Protein AF-A0A800AGQ9-F1 (afdb_monomer)

Radius of gyration: 22.32 Å; Cα contacts (8 Å, |Δi|>4): 683; chains: 1; bounding box: 55×51×61 Å

Foldseek 3Di:
DEEEEDPAQCPPQDDSVQLVVLCVVDNYFYEHCDNGQFDDDQLPDAPVSRVVSDPPPGDHQEYEYEALLFDQDGHCLLVDPHAYEYEHECCVQSVLLCVLCVLSHLAYEYAPQCQVVCVVSPDDHYDYAQSEAARLVFQAADPPQAQQFLEEEEEDPPCVQCVVVVVVVVVQVVCVVPGRYYYYYDDGTNRVNSVLLNYQAYEDEDRRLHCDHCVLSNLRHLHAYEYAPSRPCCVVQDDDLQQHHHDDPPCVVVVSVVLSVVVVSSNRNSPRNNVSSVCGRSNNRVVVVVVVCVVVPSVPRPSNVRVLVVDDQLSNLCSSLSSLCSHQDDPSSLSSNLVSLVVSCVVVVPPPSSVVSNVVSVVVVVVVVVDVVVNPPSVSD

Structure (mmCIF, N/CA/C/O backbone):
data_AF-A0A800AGQ9-F1
#
_entry.id   AF-A0A800AGQ9-F1
#
loop_
_atom_site.group_PDB
_atom_site.id
_atom_site.type_symbol
_atom_site.label_atom_id
_atom_site.label_alt_id
_atom_site.label_comp_id
_atom_site.label_asym_id
_atom_site.label_entity_id
_atom_site.label_seq_id
_atom_site.pdbx_PDB_ins_code
_atom_site.Cartn_x
_atom_site.Cartn_y
_atom_site.Cartn_z
_atom_site.occupancy
_atom_site.B_iso_or_equiv
_atom_site.auth_seq_id
_atom_site.auth_comp_id
_atom_site.auth_asym_id
_atom_site.auth_atom_id
_atom_site.pdbx_PDB_model_num
ATOM 1 N N . MET A 1 1 ? -2.873 18.853 -14.756 1.00 91.69 1 MET A N 1
ATOM 2 C CA . MET A 1 1 ? -1.812 17.836 -14.790 1.00 91.69 1 MET A CA 1
ATOM 3 C C . MET A 1 1 ? -2.448 16.556 -15.278 1.00 91.69 1 MET A C 1
ATOM 5 O O . MET A 1 1 ? -3.439 16.145 -14.679 1.00 91.69 1 MET A O 1
ATOM 9 N N . ARG A 1 2 ? -1.928 16.016 -16.375 1.00 96.56 2 ARG A N 1
ATOM 10 C CA . ARG A 1 2 ? -2.313 14.751 -16.989 1.00 96.56 2 ARG A CA 1
ATOM 11 C C . ARG A 1 2 ? -1.468 13.633 -16.400 1.00 96.56 2 ARG A C 1
ATOM 13 O O . ARG A 1 2 ? -0.243 13.712 -16.436 1.00 96.56 2 ARG A O 1
ATOM 20 N N . ILE A 1 3 ? -2.102 12.622 -15.826 1.00 97.31 3 ILE A N 1
ATOM 21 C CA . ILE A 1 3 ? -1.425 11.538 -15.112 1.00 97.31 3 ILE A CA 1
ATOM 22 C C . ILE A 1 3 ? -1.760 10.219 -15.795 1.00 97.31 3 ILE A C 1
ATOM 24 O O . ILE A 1 3 ? -2.932 9.860 -15.901 1.00 97.31 3 ILE A O 1
ATOM 28 N N . LEU A 1 4 ? -0.735 9.490 -16.234 1.00 97.69 4 LEU A N 1
ATOM 29 C CA . LEU A 1 4 ? -0.877 8.090 -16.622 1.00 97.69 4 LEU A CA 1
ATOM 30 C C . LEU A 1 4 ? -0.537 7.223 -15.409 1.00 97.69 4 LEU A C 1
ATOM 32 O O . LEU A 1 4 ? 0.543 7.377 -14.848 1.00 97.69 4 LEU A O 1
ATOM 36 N N . ILE A 1 5 ? -1.427 6.329 -14.988 1.00 96.81 5 ILE A N 1
ATOM 37 C CA . ILE A 1 5 ? -1.201 5.470 -13.818 1.00 96.81 5 ILE A CA 1
ATOM 38 C C . ILE A 1 5 ? -1.520 4.008 -14.097 1.00 96.81 5 ILE A C 1
ATOM 40 O O . ILE A 1 5 ? -2.546 3.670 -14.673 1.00 96.81 5 ILE A O 1
ATOM 44 N N . GLY A 1 6 ? -0.677 3.112 -13.617 1.00 94.06 6 GLY A N 1
ATOM 45 C CA . GLY A 1 6 ? -0.982 1.693 -13.632 1.00 94.06 6 GLY A CA 1
ATOM 46 C C . GLY A 1 6 ? 0.195 0.865 -13.145 1.00 94.06 6 GLY A C 1
ATOM 47 O O . GLY A 1 6 ? 1.233 1.428 -12.836 1.00 94.06 6 GLY A O 1
ATOM 48 N N . PRO A 1 7 ? 0.077 -0.459 -13.074 1.00 93.56 7 PRO A N 1
ATOM 49 C CA . PRO A 1 7 ? -1.131 -1.217 -13.339 1.00 93.56 7 PRO A CA 1
ATOM 50 C C . PRO A 1 7 ? -2.172 -0.980 -12.245 1.00 93.56 7 PRO A C 1
ATOM 52 O O . PRO A 1 7 ? -1.859 -1.083 -11.061 1.00 93.56 7 PRO A O 1
ATOM 55 N N . ILE A 1 8 ? -3.401 -0.622 -12.624 1.00 92.06 8 ILE A N 1
ATOM 56 C CA . ILE A 1 8 ? -4.479 -0.382 -11.656 1.00 92.06 8 ILE A CA 1
ATOM 57 C C . ILE A 1 8 ? -5.849 -0.771 -12.222 1.00 92.06 8 ILE A C 1
ATOM 59 O O . ILE A 1 8 ? -6.332 -0.192 -13.192 1.00 92.06 8 ILE A O 1
ATOM 63 N N . ASP A 1 9 ? -6.478 -1.774 -11.613 1.00 90.56 9 ASP A N 1
ATOM 64 C CA . ASP A 1 9 ? -7.867 -2.142 -11.897 1.00 90.56 9 ASP A CA 1
ATOM 65 C C . ASP A 1 9 ? -8.788 -1.180 -11.131 1.00 90.56 9 ASP A C 1
ATOM 67 O O . ASP A 1 9 ? -8.819 -1.180 -9.896 1.00 90.56 9 ASP A O 1
ATOM 71 N N . LYS A 1 10 ? -9.518 -0.331 -11.867 1.00 90.19 10 LYS A N 1
ATOM 72 C CA . LYS A 1 10 ? -10.376 0.719 -11.290 1.00 90.19 10 LYS A CA 1
ATOM 73 C C . LYS A 1 10 ? -11.541 0.167 -10.474 1.00 90.19 10 LYS A C 1
ATOM 75 O O . LYS A 1 10 ? -12.057 0.867 -9.606 1.00 90.19 10 LYS A O 1
ATOM 80 N N . GLU A 1 11 ? -11.974 -1.052 -10.779 1.00 86.69 11 GLU A N 1
ATOM 81 C CA . GLU A 1 11 ? -13.117 -1.706 -10.142 1.00 86.69 11 GLU A CA 1
ATOM 82 C C . GLU A 1 11 ? -12.676 -2.689 -9.052 1.00 86.69 11 GLU A C 1
ATOM 84 O O . GLU A 1 11 ? -13.513 -3.353 -8.436 1.00 86.69 11 GLU A O 1
ATOM 89 N N . HIS A 1 12 ? -11.370 -2.778 -8.773 1.00 84.25 12 HIS A N 1
ATOM 90 C CA . HIS A 1 12 ? -10.863 -3.680 -7.753 1.00 84.25 12 HIS A CA 1
ATOM 91 C C . HIS A 1 12 ? -11.482 -3.343 -6.382 1.00 84.25 12 HIS A C 1
ATOM 93 O O . HIS A 1 12 ? -11.355 -2.208 -5.915 1.00 84.25 12 HIS A O 1
ATOM 99 N N . PRO A 1 13 ? -12.084 -4.314 -5.667 1.00 75.81 13 PRO A N 1
ATOM 100 C CA . PRO A 1 13 ? -12.858 -4.067 -4.441 1.00 75.81 13 PRO A CA 1
ATOM 101 C C . PRO A 1 13 ? -11.990 -3.771 -3.204 1.00 75.81 13 PRO A C 1
ATOM 103 O O . PRO A 1 13 ? -12.442 -3.882 -2.065 1.00 75.81 13 PRO A O 1
ATOM 106 N N . THR A 1 14 ? -10.710 -3.473 -3.407 1.00 80.12 14 THR A N 1
ATOM 107 C CA . THR A 1 14 ? -9.736 -3.228 -2.342 1.00 80.12 14 THR A CA 1
ATOM 108 C C . THR A 1 14 ? -8.913 -1.987 -2.684 1.00 80.12 14 THR A C 1
ATOM 110 O O . THR A 1 14 ? -9.304 -1.159 -3.504 1.00 80.12 14 THR A O 1
ATOM 113 N N . TYR A 1 15 ? -7.749 -1.861 -2.056 1.00 81.00 15 TYR A N 1
ATOM 114 C CA . TYR A 1 15 ? -6.911 -0.679 -2.083 1.00 81.00 15 TYR A CA 1
ATOM 115 C C . TYR A 1 15 ? -6.528 -0.166 -3.480 1.00 81.00 15 TYR A C 1
ATOM 117 O O . TYR A 1 15 ? -6.457 1.047 -3.646 1.00 81.00 15 TYR A O 1
ATOM 125 N N . TYR A 1 16 ? -6.367 -1.025 -4.497 1.00 85.69 16 TYR A N 1
ATOM 126 C CA . TYR A 1 16 ? -6.102 -0.571 -5.872 1.00 85.69 16 TYR A CA 1
ATOM 127 C C . TYR A 1 16 ? -7.227 0.328 -6.419 1.00 85.69 16 TYR A C 1
ATOM 129 O O . TYR A 1 16 ? -6.950 1.405 -6.945 1.00 85.69 16 TYR A O 1
ATOM 137 N N . GLY A 1 17 ? -8.498 -0.033 -6.212 1.00 88.06 17 GLY A N 1
ATOM 138 C CA . GLY A 1 17 ? -9.626 0.819 -6.605 1.00 88.06 17 GLY A CA 1
ATOM 139 C C . GLY A 1 17 ? -9.651 2.133 -5.816 1.00 88.06 17 GLY A C 1
ATOM 140 O O . GLY A 1 17 ? -9.875 3.209 -6.375 1.00 88.06 17 GLY A O 1
ATOM 141 N N . TYR A 1 18 ? -9.336 2.079 -4.518 1.00 91.12 18 TYR A N 1
ATOM 142 C CA . TYR A 1 18 ? -9.292 3.262 -3.650 1.00 91.12 18 TYR A CA 1
ATOM 143 C C . TYR A 1 18 ? -8.181 4.250 -4.035 1.00 91.12 18 TYR A C 1
ATOM 145 O O . TYR A 1 18 ? -8.399 5.464 -4.022 1.00 91.12 18 TYR A O 1
ATOM 153 N N . ILE A 1 19 ? -7.007 3.749 -4.428 1.00 91.38 19 ILE A N 1
ATOM 154 C CA . ILE A 1 19 ? -5.910 4.576 -4.941 1.00 91.38 19 ILE A CA 1
ATOM 155 C C . ILE A 1 19 ? -6.357 5.302 -6.206 1.00 91.38 19 ILE A C 1
ATOM 157 O O . ILE A 1 19 ? -6.194 6.519 -6.289 1.00 91.38 19 ILE A O 1
ATOM 161 N N . PHE A 1 20 ? -6.967 4.592 -7.163 1.00 93.50 20 PHE A N 1
ATOM 162 C CA . PHE A 1 20 ? -7.436 5.204 -8.408 1.00 93.50 20 PHE A CA 1
ATOM 163 C C . PHE A 1 20 ? -8.444 6.334 -8.152 1.00 93.50 20 PHE A C 1
ATOM 165 O O . PHE A 1 20 ? -8.347 7.401 -8.769 1.00 93.50 20 PHE A O 1
ATOM 172 N N . LYS A 1 21 ? -9.363 6.152 -7.189 1.00 92.31 21 LYS A N 1
ATOM 173 C CA . LYS A 1 21 ? -10.264 7.223 -6.728 1.00 92.31 21 LYS A CA 1
ATOM 174 C C . LYS A 1 21 ? -9.495 8.450 -6.223 1.00 92.31 21 LYS A C 1
ATOM 176 O O . LYS A 1 21 ? -9.891 9.582 -6.492 1.00 92.31 21 LYS A O 1
ATOM 181 N N . GLY A 1 22 ? -8.370 8.246 -5.537 1.00 93.00 22 GLY A N 1
ATOM 182 C CA . GLY A 1 22 ? -7.500 9.323 -5.059 1.00 93.00 22 GLY A CA 1
ATOM 183 C C . GLY A 1 22 ? -6.945 10.220 -6.172 1.00 93.00 22 GLY A C 1
ATOM 184 O O . GLY A 1 22 ? -6.766 11.421 -5.962 1.00 93.00 22 GLY A O 1
ATOM 185 N N . PHE A 1 23 ? -6.744 9.674 -7.373 1.00 94.88 23 PHE A N 1
ATOM 186 C CA . PHE A 1 23 ? -6.264 10.426 -8.532 1.00 94.88 23 PHE A CA 1
ATOM 187 C C . PHE A 1 23 ? -7.365 11.216 -9.263 1.00 94.88 23 PHE A C 1
ATOM 189 O O . PHE A 1 23 ? -7.034 12.096 -10.051 1.00 94.88 23 PHE A O 1
ATOM 196 N N . GLN A 1 24 ? -8.657 11.001 -8.975 1.00 91.25 24 GLN A N 1
ATOM 197 C CA . GLN A 1 24 ? -9.780 11.605 -9.726 1.00 91.25 24 GLN A CA 1
ATOM 198 C C . GLN A 1 24 ? -9.855 13.141 -9.664 1.00 91.25 24 GLN A C 1
ATOM 200 O O . GLN A 1 24 ? -10.616 13.756 -10.404 1.00 91.25 24 GLN A O 1
ATOM 205 N N . CYS A 1 25 ? -9.067 13.791 -8.803 1.00 91.25 25 CYS A N 1
ATOM 206 C CA . CYS A 1 25 ? -8.916 15.248 -8.815 1.00 91.25 25 CYS A CA 1
ATOM 207 C C . CYS A 1 25 ? -8.039 15.772 -9.973 1.00 91.25 25 CYS A C 1
ATOM 209 O O . CYS A 1 25 ? -7.850 16.984 -10.085 1.00 91.25 25 CYS A O 1
ATOM 211 N N . TYR A 1 26 ? -7.472 14.886 -10.792 1.00 95.88 26 TYR A N 1
ATOM 212 C CA . TYR A 1 26 ? -6.597 15.195 -11.921 1.00 95.88 26 TYR A CA 1
ATOM 213 C C . TYR A 1 26 ? -7.181 14.648 -13.234 1.00 95.88 26 TYR A C 1
ATOM 215 O O . TYR A 1 26 ? -8.125 13.862 -13.228 1.00 95.88 26 TYR A O 1
ATOM 223 N N . ASP A 1 27 ? -6.605 15.054 -14.368 1.00 96.94 27 ASP A N 1
ATOM 224 C CA . ASP A 1 27 ? -6.907 14.451 -15.672 1.00 96.94 27 ASP A CA 1
ATOM 225 C C . ASP A 1 27 ? -6.115 13.139 -15.774 1.00 96.94 27 ASP A C 1
ATOM 227 O O . ASP A 1 27 ? -4.889 13.161 -15.876 1.00 96.94 27 ASP A O 1
ATOM 231 N N . VAL A 1 28 ? -6.785 11.996 -15.628 1.00 97.00 28 VAL A N 1
ATOM 232 C CA . VAL A 1 28 ? -6.126 10.699 -15.422 1.00 97.00 28 VAL A CA 1
ATOM 233 C C . VAL A 1 28 ? -6.516 9.716 -16.510 1.00 97.00 28 VAL A C 1
ATOM 235 O O . VAL A 1 28 ? -7.696 9.539 -16.816 1.00 97.00 28 VAL A O 1
ATOM 238 N N . LYS A 1 29 ? -5.514 9.004 -17.020 1.00 97.19 29 LYS A N 1
ATOM 239 C CA . LYS A 1 29 ? -5.689 7.748 -17.746 1.00 97.19 29 LYS A CA 1
ATOM 240 C C . LYS A 1 29 ? -4.987 6.639 -16.991 1.00 97.19 29 LYS A C 1
ATOM 242 O O . LYS A 1 29 ? -3.969 6.855 -16.338 1.00 97.19 29 LYS A O 1
ATOM 247 N N . SER A 1 30 ? -5.547 5.447 -17.076 1.00 96.50 30 SER A N 1
ATOM 248 C CA . SER A 1 30 ? -5.015 4.268 -16.412 1.00 96.50 30 SER A CA 1
ATOM 249 C C . SER A 1 30 ? -4.704 3.153 -17.388 1.00 96.50 30 SER A C 1
ATOM 251 O O . SER A 1 30 ? -5.357 3.035 -18.425 1.00 96.50 30 SER A O 1
ATOM 253 N N . PHE A 1 31 ? -3.750 2.309 -17.019 1.00 95.88 31 PHE A N 1
ATOM 254 C CA . PHE A 1 31 ? -3.473 1.063 -17.716 1.00 95.88 31 PHE A CA 1
ATOM 255 C C . PHE A 1 31 ? -3.524 -0.116 -16.744 1.00 95.88 31 PHE A C 1
ATOM 257 O O . PHE A 1 31 ? -3.080 0.005 -15.605 1.00 95.88 31 PHE A O 1
ATOM 264 N N . ALA A 1 32 ? -4.088 -1.243 -17.173 1.00 93.81 32 ALA A N 1
ATOM 265 C CA . ALA A 1 32 ? -4.115 -2.514 -16.439 1.00 93.81 32 ALA A CA 1
ATOM 266 C C . ALA A 1 32 ? -4.577 -3.649 -17.362 1.00 93.81 32 ALA A C 1
ATOM 268 O O . ALA A 1 32 ? -5.013 -3.401 -18.485 1.00 93.81 32 ALA A O 1
ATOM 269 N N . GLU A 1 33 ? -4.543 -4.892 -16.880 1.00 89.44 33 GLU A N 1
ATOM 270 C CA . GLU A 1 33 ? -5.091 -6.031 -17.631 1.00 89.44 33 GLU A CA 1
ATOM 271 C C . GLU A 1 33 ? -6.608 -5.903 -17.834 1.00 89.44 33 GLU A C 1
ATOM 273 O O . GLU A 1 33 ? -7.141 -6.337 -18.855 1.00 89.44 33 GLU A O 1
ATOM 278 N N . LYS A 1 34 ? -7.311 -5.319 -16.854 1.00 89.44 34 LYS A N 1
ATOM 279 C CA . LYS A 1 34 ? -8.775 -5.219 -16.812 1.00 89.44 34 LYS A CA 1
ATOM 280 C C . LYS A 1 34 ? -9.207 -3.875 -16.240 1.00 89.44 34 LYS A C 1
ATOM 282 O O . LYS A 1 34 ? -8.487 -3.281 -15.443 1.00 89.44 34 LYS A O 1
ATOM 287 N N . ASN A 1 35 ? -10.400 -3.434 -16.642 1.00 92.00 35 ASN A N 1
ATOM 288 C CA . ASN A 1 35 ? -11.093 -2.260 -16.101 1.00 92.00 35 ASN A CA 1
ATOM 289 C C . ASN A 1 35 ? -10.234 -0.980 -16.069 1.00 92.00 35 ASN A C 1
ATOM 291 O O . ASN A 1 35 ? -10.285 -0.214 -15.110 1.00 92.00 35 ASN A O 1
ATOM 295 N N . ALA A 1 36 ? -9.444 -0.744 -17.117 1.00 94.00 36 ALA A N 1
ATOM 296 C CA . ALA A 1 36 ? -8.598 0.438 -17.282 1.00 94.00 36 ALA A CA 1
ATOM 297 C C . ALA A 1 36 ? -8.908 1.167 -18.601 1.00 94.00 36 ALA A C 1
ATOM 299 O O . ALA A 1 36 ? -9.667 0.663 -19.427 1.00 94.00 36 ALA A O 1
ATOM 300 N N . ASP A 1 37 ? -8.356 2.370 -18.795 1.00 95.19 37 ASP A N 1
ATOM 301 C CA . ASP A 1 37 ? -8.512 3.108 -20.065 1.00 95.19 37 ASP A CA 1
ATOM 302 C C . ASP A 1 37 ? -7.681 2.489 -21.194 1.00 95.19 37 ASP A C 1
ATOM 304 O O . ASP A 1 37 ? -8.078 2.533 -22.354 1.00 95.19 37 ASP A O 1
ATOM 308 N N . VAL A 1 38 ? -6.526 1.928 -20.836 1.00 94.56 38 VAL A N 1
ATOM 309 C CA . VAL A 1 38 ? -5.553 1.309 -21.734 1.00 94.56 38 VAL A CA 1
ATOM 310 C C . VAL A 1 38 ? -5.315 -0.133 -21.301 1.00 94.56 38 VAL A C 1
ATOM 312 O O . VAL A 1 38 ? -5.170 -0.421 -20.110 1.00 94.56 38 VAL A O 1
ATOM 315 N N . THR A 1 39 ? -5.246 -1.053 -22.263 1.00 92.38 39 THR A N 1
ATOM 316 C CA . THR A 1 39 ? -4.997 -2.463 -21.952 1.00 92.38 39 THR A CA 1
ATOM 317 C C . THR A 1 39 ? -3.505 -2.693 -21.746 1.00 92.38 39 THR A C 1
ATOM 319 O O . THR A 1 39 ? -2.689 -2.407 -22.624 1.00 92.38 39 THR A O 1
ATOM 322 N N . TYR A 1 40 ? -3.157 -3.251 -20.589 1.00 89.56 40 TYR A N 1
ATOM 323 C CA . TYR A 1 40 ? -1.803 -3.638 -20.226 1.00 89.56 40 TYR A CA 1
ATOM 324 C C . TYR A 1 40 ? -1.726 -5.120 -19.872 1.00 89.56 40 TYR A C 1
ATOM 326 O O . TYR A 1 40 ? -2.262 -5.567 -18.861 1.00 89.56 40 TYR A O 1
ATOM 334 N N . ARG A 1 41 ? -1.003 -5.874 -20.697 1.00 86.94 41 ARG A N 1
ATOM 335 C CA . ARG A 1 41 ? -0.641 -7.266 -20.443 1.00 86.94 41 ARG A CA 1
ATOM 336 C C . ARG A 1 41 ? 0.865 -7.415 -20.525 1.00 86.94 41 ARG A C 1
ATOM 338 O O . ARG A 1 41 ? 1.429 -7.313 -21.612 1.00 86.94 41 ARG A O 1
ATOM 345 N N . TYR A 1 42 ? 1.498 -7.655 -19.383 1.00 81.94 42 TYR A N 1
ATOM 346 C CA . TYR A 1 42 ? 2.956 -7.673 -19.263 1.00 81.94 42 TYR A CA 1
ATOM 347 C C . TYR A 1 42 ? 3.657 -8.605 -20.269 1.00 81.94 42 TYR A C 1
ATOM 349 O O . TYR A 1 42 ? 4.738 -8.299 -20.766 1.00 81.94 42 TYR A O 1
ATOM 357 N N . ASP A 1 43 ? 3.024 -9.725 -20.618 1.00 83.25 43 ASP A N 1
ATOM 358 C CA . ASP A 1 43 ? 3.547 -10.705 -21.568 1.00 83.25 43 ASP A CA 1
ATOM 359 C C . ASP A 1 43 ? 3.528 -10.243 -23.034 1.00 83.25 43 ASP A C 1
ATOM 361 O O . ASP A 1 43 ? 4.285 -10.777 -23.855 1.00 83.25 43 ASP A O 1
ATOM 365 N N . GLN A 1 44 ? 2.704 -9.242 -23.356 1.00 85.38 44 GLN A N 1
ATOM 366 C CA . GLN A 1 44 ? 2.299 -8.913 -24.725 1.00 85.38 44 GLN A CA 1
ATOM 367 C C . GLN A 1 44 ? 2.588 -7.482 -25.157 1.00 85.38 44 GLN A C 1
ATOM 369 O O . GLN A 1 44 ? 2.750 -7.261 -26.353 1.00 85.38 44 GLN A O 1
ATOM 374 N N . VAL A 1 45 ? 2.624 -6.522 -24.231 1.00 87.00 45 VAL A N 1
ATOM 375 C CA . VAL A 1 45 ? 2.715 -5.102 -24.589 1.00 87.00 45 VAL A CA 1
ATOM 376 C C . VAL A 1 45 ? 3.952 -4.444 -23.989 1.00 87.00 45 VAL A C 1
ATOM 378 O O . VAL A 1 45 ? 4.314 -4.682 -22.834 1.00 87.00 45 VAL A O 1
ATOM 381 N N . THR A 1 46 ? 4.593 -3.597 -24.785 1.00 92.31 46 THR A N 1
ATOM 382 C CA . THR A 1 46 ? 5.659 -2.695 -24.339 1.00 92.31 46 THR A CA 1
ATOM 383 C C . THR A 1 46 ? 5.070 -1.420 -23.744 1.00 92.31 46 THR A C 1
ATOM 385 O O . THR A 1 46 ? 3.878 -1.134 -23.880 1.00 92.31 46 THR A O 1
ATOM 388 N N . PHE A 1 47 ? 5.906 -0.600 -23.112 1.00 94.69 47 PHE A N 1
ATOM 389 C CA . PHE A 1 47 ? 5.468 0.711 -22.646 1.00 94.69 47 PHE A CA 1
ATOM 390 C C . PHE A 1 47 ? 5.050 1.631 -23.806 1.00 94.69 47 PHE A C 1
ATOM 392 O O . PHE A 1 47 ? 4.090 2.388 -23.677 1.00 94.69 47 PHE A O 1
ATOM 399 N N . GLN A 1 48 ? 5.694 1.522 -24.973 1.00 94.44 48 GLN A N 1
ATOM 400 C CA . GLN A 1 48 ? 5.296 2.295 -26.151 1.00 94.44 48 GLN A CA 1
ATOM 401 C C . GLN A 1 48 ? 3.914 1.877 -26.671 1.00 94.44 48 GLN A C 1
ATOM 403 O O . GLN A 1 48 ? 3.133 2.732 -27.082 1.00 94.44 48 GLN A O 1
ATOM 408 N N . ASP A 1 49 ? 3.568 0.590 -26.595 1.00 95.44 49 ASP A N 1
ATOM 409 C CA . ASP A 1 49 ? 2.225 0.110 -26.948 1.00 95.44 49 ASP A CA 1
ATOM 410 C C . ASP A 1 49 ? 1.148 0.650 -25.997 1.00 95.44 49 ASP A C 1
ATOM 412 O O . ASP A 1 49 ? 0.014 0.880 -26.417 1.00 95.44 49 ASP A O 1
ATOM 416 N N . ILE A 1 50 ? 1.485 0.882 -24.722 1.00 95.88 50 ILE A N 1
ATOM 417 C CA . ILE A 1 50 ? 0.597 1.570 -23.771 1.00 95.88 50 ILE A CA 1
ATOM 418 C C . ILE A 1 50 ? 0.387 3.020 -24.222 1.00 95.88 50 ILE A C 1
ATOM 420 O O . ILE A 1 50 ? -0.751 3.482 -24.279 1.00 95.88 50 ILE A O 1
ATOM 424 N N . LEU A 1 51 ? 1.460 3.732 -24.582 1.00 96.19 51 LEU A N 1
ATOM 425 C CA . LEU A 1 51 ? 1.364 5.120 -25.046 1.00 96.19 51 LEU A CA 1
ATOM 426 C C . LEU A 1 51 ? 0.564 5.250 -26.351 1.00 96.19 51 LEU A C 1
ATOM 428 O O . LEU A 1 51 ? -0.246 6.161 -26.471 1.00 96.19 51 LEU A O 1
ATOM 432 N N . ASN A 1 52 ? 0.735 4.318 -27.292 1.00 95.69 52 ASN A N 1
ATOM 433 C CA . ASN A 1 52 ? 0.039 4.319 -28.585 1.00 95.69 52 ASN A CA 1
ATOM 434 C C . ASN A 1 52 ? -1.479 4.081 -28.476 1.00 95.69 52 ASN A C 1
ATOM 436 O O . ASN A 1 52 ? -2.205 4.316 -29.437 1.00 95.69 52 ASN A O 1
ATOM 440 N N . GLN A 1 53 ? -1.962 3.579 -27.336 1.00 96.44 53 GLN A N 1
ATOM 441 C CA . GLN A 1 53 ? -3.392 3.404 -27.065 1.00 96.44 53 GLN A CA 1
ATOM 442 C C . GLN A 1 53 ? -4.047 4.664 -26.476 1.00 96.44 53 GLN A C 1
ATOM 444 O O . GLN A 1 53 ? -5.273 4.711 -26.347 1.00 96.44 53 GLN A O 1
ATOM 449 N N . LEU A 1 54 ? -3.262 5.671 -26.080 1.00 97.06 54 LEU A N 1
ATOM 450 C CA . LEU A 1 54 ? -3.798 6.931 -25.571 1.00 97.06 54 LEU A CA 1
ATOM 451 C C . LEU A 1 54 ? -4.406 7.760 -26.716 1.00 97.06 54 LEU A C 1
ATOM 453 O O . LEU A 1 54 ? -3.946 7.660 -27.851 1.00 97.06 54 LEU A O 1
ATOM 457 N N . PRO A 1 55 ? -5.423 8.597 -26.440 1.00 96.44 55 PRO A N 1
ATOM 458 C CA . PRO A 1 55 ? -5.922 9.552 -27.426 1.00 96.44 55 PRO A CA 1
ATOM 459 C C . PRO A 1 55 ? -4.806 10.471 -27.941 1.00 96.44 55 PRO A C 1
ATOM 461 O O . PRO A 1 55 ? -4.002 10.951 -27.143 1.00 96.44 55 PRO A O 1
ATOM 464 N N . ASP A 1 56 ? -4.799 10.774 -29.243 1.00 91.81 56 ASP A N 1
ATOM 465 C CA . ASP A 1 56 ? -3.751 11.581 -29.897 1.00 91.81 56 ASP A CA 1
ATOM 466 C C . ASP A 1 56 ? -3.538 12.967 -29.248 1.00 91.81 56 ASP A C 1
ATOM 468 O O . ASP A 1 56 ? -2.440 13.524 -29.277 1.00 91.81 56 ASP A O 1
ATOM 472 N N . ASP A 1 57 ? -4.585 13.547 -28.654 1.00 94.00 57 ASP A N 1
ATOM 473 C CA . ASP A 1 57 ? -4.573 14.854 -27.986 1.00 94.00 57 ASP A CA 1
ATOM 474 C C . ASP A 1 57 ? -4.263 14.781 -26.475 1.00 94.00 57 ASP A C 1
ATOM 476 O O . ASP A 1 57 ? -4.167 15.812 -25.782 1.00 94.00 57 ASP A O 1
ATOM 480 N N . TRP A 1 58 ? -4.073 13.568 -25.953 1.00 97.31 58 TRP A N 1
ATOM 481 C CA . TRP A 1 58 ? -3.806 13.295 -24.551 1.00 97.31 58 TRP A CA 1
ATOM 482 C C . TRP A 1 58 ? -2.353 12.852 -24.348 1.00 97.31 58 TRP A C 1
ATOM 484 O O . TRP A 1 58 ? -1.957 11.729 -24.636 1.00 97.31 58 TRP A O 1
ATOM 494 N N . ILE A 1 59 ? -1.549 13.763 -23.800 1.00 95.12 59 ILE A N 1
ATOM 495 C CA . ILE A 1 59 ? -0.126 13.554 -23.512 1.00 95.12 59 ILE A CA 1
ATOM 496 C C . ILE A 1 59 ? 0.077 13.613 -21.992 1.00 95.12 59 ILE A C 1
ATOM 498 O O . ILE A 1 59 ? -0.300 14.629 -21.399 1.00 95.12 59 ILE A O 1
ATOM 502 N N . PRO A 1 60 ? 0.648 12.578 -21.349 1.00 95.69 60 PRO A N 1
ATOM 503 C CA . PRO A 1 60 ? 0.861 12.583 -19.906 1.00 95.69 60 PRO A CA 1
ATOM 504 C C . PRO A 1 60 ? 1.958 13.574 -19.492 1.00 95.69 60 PRO A C 1
ATOM 506 O O . PRO A 1 60 ? 2.998 13.686 -20.137 1.00 95.69 60 PRO A O 1
ATOM 509 N N . ASP A 1 61 ? 1.751 14.250 -18.361 1.00 94.69 61 ASP A N 1
ATOM 510 C CA . ASP A 1 61 ? 2.790 15.045 -17.695 1.00 94.69 61 ASP A CA 1
ATOM 511 C C . ASP A 1 61 ? 3.702 14.157 -16.830 1.00 94.69 61 ASP A C 1
ATOM 513 O O . ASP A 1 61 ? 4.858 14.496 -16.585 1.00 94.69 61 ASP A O 1
ATOM 517 N N . VAL A 1 62 ? 3.171 13.031 -16.338 1.00 95.44 62 VAL A N 1
ATOM 518 C CA . VAL A 1 62 ? 3.855 12.076 -15.455 1.00 95.44 62 VAL A CA 1
ATOM 519 C C . VAL A 1 62 ? 3.238 10.684 -15.577 1.00 95.44 62 VAL A C 1
ATOM 521 O O . VAL A 1 62 ? 2.040 10.541 -15.841 1.00 95.44 62 VAL A O 1
ATOM 524 N N . VAL A 1 63 ? 4.060 9.667 -15.336 1.00 96.31 63 VAL A N 1
ATOM 525 C CA . VAL A 1 63 ? 3.687 8.255 -15.329 1.00 96.31 63 VAL A CA 1
ATOM 526 C C . VAL A 1 63 ? 3.909 7.692 -13.930 1.00 96.31 63 VAL A C 1
ATOM 528 O O . VAL A 1 63 ? 5.028 7.706 -13.426 1.00 96.31 63 VAL A O 1
ATOM 531 N N . PHE A 1 64 ? 2.858 7.175 -13.306 1.00 96.81 64 PHE A N 1
ATOM 532 C CA . PHE A 1 64 ? 2.936 6.414 -12.064 1.00 96.81 64 PHE A CA 1
ATOM 533 C C . PHE A 1 64 ? 2.887 4.927 -12.380 1.00 96.81 64 PHE A C 1
ATOM 535 O O . PHE A 1 64 ? 1.912 4.445 -12.958 1.00 96.81 64 PHE A O 1
ATOM 542 N N . PHE A 1 65 ? 3.921 4.210 -11.955 1.00 95.69 65 PHE A N 1
ATOM 543 C CA . PHE A 1 65 ? 3.932 2.764 -11.933 1.00 95.69 65 PHE A CA 1
ATOM 544 C C . PHE A 1 65 ? 3.642 2.265 -10.519 1.00 95.69 65 PHE A C 1
ATOM 546 O O . PHE A 1 65 ? 4.459 2.440 -9.610 1.00 95.69 65 PHE A O 1
ATOM 553 N N . TRP A 1 66 ? 2.469 1.672 -10.319 1.00 93.06 66 TRP A N 1
ATOM 554 C CA . TRP A 1 66 ? 2.051 1.198 -9.010 1.00 93.06 66 TRP A CA 1
ATOM 555 C C . TRP A 1 66 ? 2.551 -0.223 -8.756 1.00 93.06 66 TRP A C 1
ATOM 557 O O . TRP A 1 66 ? 2.256 -1.140 -9.518 1.00 93.06 66 TRP A O 1
ATOM 567 N N . ASP A 1 67 ? 3.274 -0.397 -7.650 1.00 89.81 67 ASP A N 1
ATOM 568 C CA . ASP A 1 67 ? 3.609 -1.691 -7.061 1.00 89.81 67 ASP A CA 1
ATOM 569 C C . ASP A 1 67 ? 4.453 -2.632 -7.954 1.00 89.81 67 ASP A C 1
ATOM 571 O O . ASP A 1 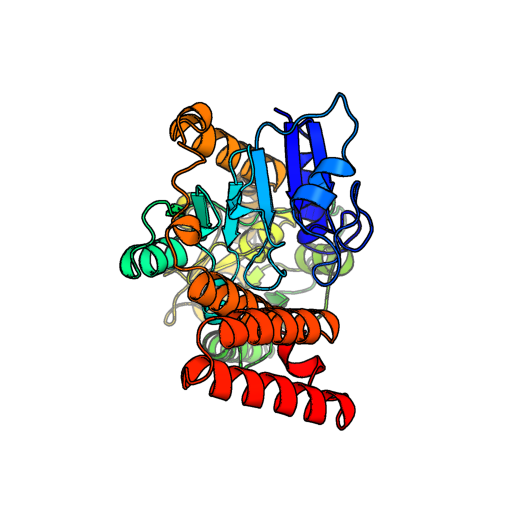67 ? 4.068 -3.771 -8.240 1.00 89.81 67 ASP A O 1
ATOM 575 N N . PRO A 1 68 ? 5.663 -2.195 -8.370 1.00 91.88 68 PRO A N 1
ATOM 576 C CA . PRO A 1 68 ? 6.571 -2.994 -9.203 1.00 91.88 68 PRO A CA 1
ATOM 577 C C . PRO A 1 68 ? 7.132 -4.244 -8.502 1.00 91.88 68 PRO A C 1
ATOM 579 O O . PRO A 1 68 ? 7.826 -5.046 -9.128 1.00 91.88 68 PRO A O 1
ATOM 582 N N . ALA A 1 69 ? 6.833 -4.417 -7.211 1.00 88.94 69 ALA A N 1
ATOM 583 C CA . ALA A 1 69 ? 7.120 -5.624 -6.444 1.00 88.94 69 ALA A CA 1
ATOM 584 C C . ALA A 1 69 ? 6.279 -6.820 -6.907 1.00 88.94 69 ALA A C 1
ATOM 586 O O . ALA A 1 69 ? 6.771 -7.948 -6.926 1.00 88.94 69 ALA A O 1
ATOM 587 N N . TYR A 1 70 ? 5.031 -6.576 -7.307 1.00 88.12 70 TYR A N 1
ATOM 588 C CA . TYR A 1 70 ? 4.102 -7.626 -7.725 1.00 88.12 70 TYR A CA 1
ATOM 589 C C . TYR A 1 70 ? 3.673 -7.485 -9.184 1.00 88.12 70 TYR A C 1
ATOM 591 O O . TYR A 1 70 ? 3.345 -8.486 -9.821 1.00 88.12 70 TYR A O 1
ATOM 599 N N . GLN A 1 71 ? 3.718 -6.274 -9.733 1.00 89.44 71 GLN A N 1
ATOM 600 C CA . GLN A 1 71 ? 3.325 -5.996 -11.106 1.00 89.44 71 GLN A CA 1
ATOM 601 C C . GLN A 1 71 ? 4.529 -6.052 -12.051 1.00 89.44 71 GLN A C 1
ATOM 603 O O . GLN A 1 71 ? 5.561 -5.429 -11.800 1.00 89.44 71 GLN A O 1
ATOM 608 N N . GLY A 1 72 ? 4.399 -6.790 -13.159 1.00 89.81 72 GLY A N 1
ATOM 609 C CA . GLY A 1 72 ? 5.399 -6.817 -14.232 1.00 89.81 72 GLY A CA 1
ATOM 610 C C . GLY A 1 72 ? 5.654 -5.405 -14.755 1.00 89.81 72 GLY A C 1
ATOM 611 O O . GLY A 1 72 ? 4.688 -4.703 -15.041 1.00 89.81 72 GLY A O 1
ATOM 612 N N . VAL A 1 73 ? 6.909 -4.969 -14.860 1.00 92.56 73 VAL A N 1
ATOM 613 C CA . VAL A 1 73 ? 7.258 -3.624 -15.350 1.00 92.56 73 VAL A CA 1
ATOM 614 C C . VAL A 1 73 ? 7.432 -3.691 -16.872 1.00 92.56 73 VAL A C 1
ATOM 616 O O . VAL A 1 73 ? 8.314 -4.423 -17.322 1.00 92.56 73 VAL A O 1
ATOM 619 N N . PRO A 1 74 ? 6.619 -2.983 -17.682 1.00 91.44 74 PRO A N 1
ATOM 620 C CA . PRO A 1 74 ? 6.624 -3.138 -19.132 1.00 91.44 74 PRO A CA 1
ATOM 621 C C . PRO A 1 74 ? 7.989 -2.765 -19.720 1.00 91.44 74 PRO A C 1
ATOM 623 O O . PRO A 1 74 ? 8.514 -1.701 -19.381 1.00 91.44 74 PRO A O 1
ATOM 626 N N . PRO A 1 75 ? 8.548 -3.577 -20.637 1.00 89.31 75 PRO A N 1
ATOM 627 C CA . PRO A 1 75 ? 9.756 -3.202 -21.364 1.00 89.31 75 PRO A CA 1
ATOM 628 C C . PRO A 1 75 ? 9.590 -1.842 -22.056 1.00 89.31 75 PRO A C 1
ATOM 630 O O . PRO A 1 75 ? 8.546 -1.583 -22.664 1.00 89.31 75 PRO A O 1
ATOM 633 N N . GLY A 1 76 ? 10.611 -0.987 -21.976 1.00 91.12 76 GLY A N 1
ATOM 634 C CA . GLY A 1 76 ? 10.619 0.341 -22.591 1.00 91.12 76 GLY A CA 1
ATOM 635 C C . GLY A 1 76 ? 10.097 1.468 -21.694 1.00 91.12 76 GLY A C 1
ATOM 636 O O . GLY A 1 76 ? 10.107 2.622 -22.115 1.00 91.12 76 GLY A O 1
ATOM 637 N N . ILE A 1 77 ? 9.664 1.195 -20.457 1.00 93.44 77 ILE A N 1
ATOM 638 C CA . ILE A 1 77 ? 9.295 2.269 -19.515 1.00 93.44 77 ILE A CA 1
ATOM 639 C C . ILE A 1 77 ? 10.499 3.146 -19.153 1.00 93.44 77 ILE A C 1
ATOM 641 O O . ILE A 1 77 ? 10.374 4.355 -18.989 1.00 93.44 77 ILE A O 1
ATOM 645 N N . GLU A 1 78 ? 11.685 2.551 -19.119 1.00 91.75 78 GLU A N 1
ATOM 646 C CA . GLU A 1 78 ? 12.971 3.211 -18.955 1.00 91.75 78 GLU A CA 1
ATOM 647 C C . GLU A 1 78 ? 13.300 4.159 -20.120 1.00 91.75 78 GLU A C 1
ATOM 649 O O . GLU A 1 78 ? 14.091 5.082 -19.954 1.00 91.75 78 GLU A O 1
ATOM 654 N N . GLU A 1 79 ? 12.648 4.005 -21.273 1.00 92.06 79 GLU A N 1
ATOM 655 C CA . GLU A 1 79 ? 12.744 4.913 -22.423 1.00 92.06 79 GLU A CA 1
ATOM 656 C C . GLU A 1 79 ? 11.603 5.941 -22.450 1.00 92.06 79 GLU A C 1
ATOM 658 O O . GLU A 1 79 ? 11.553 6.786 -23.343 1.00 92.06 79 GLU A O 1
ATOM 663 N N . SER A 1 80 ? 10.699 5.915 -21.458 1.00 93.19 80 SER A N 1
ATOM 664 C CA . SER A 1 80 ? 9.552 6.819 -21.381 1.00 93.19 80 SER A CA 1
ATOM 665 C C . SER A 1 80 ? 9.988 8.271 -21.599 1.00 93.19 80 SER A C 1
ATOM 667 O O . SER A 1 80 ? 10.835 8.777 -20.845 1.00 93.19 80 SER A O 1
ATOM 669 N N . PRO A 1 81 ? 9.373 8.992 -22.557 1.00 91.00 81 PRO A N 1
ATOM 670 C CA . PRO A 1 81 ? 9.676 10.397 -22.785 1.00 91.00 81 PRO A CA 1
ATOM 671 C C . PRO A 1 81 ? 9.109 11.287 -21.675 1.00 91.00 81 PRO A C 1
ATOM 673 O O . PRO A 1 81 ? 9.374 12.487 -21.674 1.00 91.00 81 PRO A O 1
ATOM 676 N N . TYR A 1 82 ? 8.352 10.725 -20.729 1.00 92.62 82 TYR A N 1
ATOM 677 C CA . TYR A 1 82 ? 7.734 11.404 -19.592 1.00 92.62 82 TYR A CA 1
ATOM 678 C C . TYR A 1 82 ? 8.374 10.944 -18.276 1.00 92.62 82 TYR A C 1
ATOM 680 O O . TYR A 1 82 ? 8.852 9.809 -18.219 1.00 92.62 82 TYR A O 1
ATOM 688 N N . PRO A 1 83 ? 8.375 11.771 -17.215 1.00 93.31 83 PRO A N 1
ATOM 689 C CA . PRO A 1 83 ? 8.840 11.363 -15.894 1.00 93.31 83 PRO A CA 1
ATOM 690 C C . PRO A 1 83 ? 8.081 10.135 -15.379 1.00 93.31 83 PRO A C 1
ATOM 692 O O . PRO A 1 83 ? 6.858 10.059 -15.503 1.00 93.31 83 PRO A O 1
ATOM 695 N N . THR A 1 84 ? 8.809 9.196 -14.788 1.00 94.38 84 THR A N 1
ATOM 696 C CA . THR A 1 84 ? 8.317 7.894 -14.326 1.00 94.38 84 THR A CA 1
ATOM 697 C C . THR A 1 84 ? 8.545 7.738 -12.832 1.00 94.38 84 THR A C 1
ATOM 699 O O . THR A 1 84 ? 9.653 7.927 -12.331 1.00 94.38 84 THR A O 1
ATOM 702 N N . ILE A 1 85 ? 7.481 7.390 -12.118 1.00 94.88 85 ILE A N 1
ATOM 703 C CA . ILE A 1 85 ? 7.450 7.300 -10.663 1.00 94.88 85 ILE A CA 1
ATOM 704 C C . ILE A 1 85 ? 7.117 5.866 -10.269 1.00 94.88 85 ILE A C 1
ATOM 706 O O . ILE A 1 85 ? 6.044 5.378 -10.616 1.00 94.88 85 ILE A O 1
ATOM 710 N N . GLY A 1 86 ? 8.007 5.194 -9.541 1.00 95.00 86 GLY A N 1
ATOM 711 C CA . GLY A 1 86 ? 7.749 3.858 -8.999 1.00 95.00 86 GLY A CA 1
ATOM 712 C C . GLY A 1 86 ? 7.189 3.933 -7.578 1.00 95.00 86 GLY A C 1
ATOM 713 O O . GLY A 1 86 ? 7.873 4.407 -6.674 1.00 95.00 86 GLY A O 1
ATOM 714 N N . MET A 1 87 ? 5.966 3.448 -7.359 1.00 95.12 87 MET A N 1
ATOM 715 C CA . MET A 1 87 ? 5.338 3.398 -6.031 1.00 95.12 87 MET A CA 1
ATOM 716 C C . MET A 1 87 ? 5.573 2.022 -5.403 1.00 95.12 87 MET A C 1
ATOM 718 O O . MET A 1 87 ? 4.961 1.042 -5.822 1.00 95.12 87 MET A O 1
ATOM 722 N N . ILE A 1 88 ? 6.465 1.925 -4.418 1.00 93.38 88 ILE A N 1
ATOM 723 C CA . ILE A 1 88 ? 6.883 0.654 -3.817 1.00 93.38 88 ILE A CA 1
ATOM 724 C C . ILE A 1 88 ? 6.182 0.462 -2.469 1.00 93.38 88 ILE A C 1
ATOM 726 O O . ILE A 1 88 ? 6.513 1.109 -1.480 1.00 93.38 88 ILE A O 1
ATOM 730 N N . CYS A 1 89 ? 5.220 -0.462 -2.435 1.00 89.31 89 CYS A N 1
ATOM 731 C CA . CYS A 1 89 ? 4.408 -0.754 -1.253 1.00 89.31 89 CYS A CA 1
ATOM 732 C C . CYS A 1 89 ? 5.025 -1.808 -0.327 1.00 89.31 89 CYS A C 1
ATOM 734 O O . CYS A 1 89 ? 5.020 -1.622 0.889 1.00 89.31 89 CYS A O 1
ATOM 736 N N . ASP A 1 90 ? 5.572 -2.889 -0.889 1.00 89.06 90 ASP A N 1
ATOM 737 C CA . ASP A 1 90 ? 6.082 -4.043 -0.137 1.00 89.06 90 ASP A CA 1
ATOM 738 C C . ASP A 1 90 ? 7.509 -4.417 -0.554 1.00 89.06 90 ASP A C 1
ATOM 740 O O . ASP A 1 90 ? 7.798 -5.531 -1.005 1.00 89.06 90 ASP A O 1
ATOM 744 N N . TRP A 1 91 ? 8.449 -3.491 -0.357 1.00 90.56 91 TRP A N 1
ATOM 745 C CA . TRP A 1 91 ? 9.867 -3.742 -0.638 1.00 90.56 91 TRP A CA 1
ATOM 746 C C . TRP A 1 91 ? 10.425 -4.947 0.131 1.00 90.56 91 TRP A C 1
ATOM 748 O O . TRP A 1 91 ? 11.349 -5.596 -0.344 1.00 90.56 91 TRP A O 1
ATOM 758 N N . ASN A 1 92 ? 9.869 -5.278 1.301 1.00 89.56 92 ASN A N 1
ATOM 759 C CA . ASN A 1 92 ? 10.345 -6.380 2.140 1.00 89.56 92 ASN A CA 1
ATOM 760 C C . ASN A 1 92 ? 9.954 -7.768 1.606 1.00 89.56 92 ASN A C 1
ATOM 762 O O . ASN A 1 92 ? 10.573 -8.755 1.998 1.00 89.56 92 ASN A O 1
ATOM 766 N N . LEU A 1 93 ? 8.918 -7.850 0.766 1.00 87.62 93 LEU A N 1
ATOM 767 C CA . LEU A 1 93 ? 8.450 -9.101 0.158 1.00 87.62 93 LEU A CA 1
ATOM 768 C C . LEU A 1 93 ? 8.881 -9.207 -1.305 1.00 87.62 93 LEU A C 1
ATOM 770 O O . LEU A 1 93 ? 9.267 -10.285 -1.749 1.00 87.62 93 LEU A O 1
ATOM 774 N N . GLY A 1 94 ? 8.848 -8.092 -2.036 1.00 87.50 94 GLY A N 1
ATOM 775 C CA . GLY A 1 94 ? 9.187 -8.034 -3.455 1.00 87.50 94 GLY A CA 1
ATOM 776 C C . GLY A 1 94 ? 10.608 -7.571 -3.755 1.00 87.50 94 GLY A C 1
ATOM 777 O O . GLY A 1 94 ? 10.854 -7.142 -4.879 1.00 87.50 94 GLY A O 1
ATOM 778 N N . PHE A 1 95 ? 11.535 -7.618 -2.789 1.00 89.56 95 PHE A N 1
ATOM 779 C CA . PHE A 1 95 ? 12.890 -7.084 -2.968 1.00 89.56 95 PHE A CA 1
ATOM 780 C C . PHE A 1 95 ? 13.590 -7.645 -4.213 1.00 89.56 95 PHE A C 1
ATOM 782 O O . PHE A 1 95 ? 14.144 -6.879 -4.997 1.00 89.56 95 PHE A O 1
ATOM 789 N N . ASP A 1 96 ? 13.511 -8.960 -4.435 1.00 88.00 96 ASP A N 1
ATOM 790 C CA . ASP A 1 96 ? 14.116 -9.605 -5.608 1.00 88.00 96 ASP A CA 1
ATOM 791 C C . ASP A 1 96 ? 13.538 -9.079 -6.932 1.00 88.00 96 ASP A C 1
ATOM 793 O O . ASP A 1 96 ? 14.255 -8.985 -7.928 1.00 88.00 96 ASP A O 1
ATOM 797 N N . ALA A 1 97 ? 12.248 -8.721 -6.943 1.00 87.06 97 ALA A N 1
ATOM 798 C CA . ALA A 1 97 ? 11.583 -8.170 -8.118 1.00 87.06 97 ALA A CA 1
ATOM 799 C C . ALA A 1 97 ? 12.009 -6.719 -8.369 1.00 87.06 97 ALA A C 1
ATOM 801 O O . ALA A 1 97 ? 12.291 -6.366 -9.510 1.00 87.06 97 ALA A O 1
ATOM 802 N N . ILE A 1 98 ? 12.092 -5.889 -7.322 1.00 89.06 98 ILE A N 1
ATOM 803 C CA . ILE A 1 98 ? 12.382 -4.454 -7.469 1.00 89.06 98 ILE A CA 1
ATOM 804 C C . ILE A 1 98 ? 13.876 -4.136 -7.558 1.00 89.06 98 ILE A C 1
ATOM 806 O O . ILE A 1 98 ? 14.260 -3.234 -8.297 1.00 89.06 98 ILE A O 1
ATOM 810 N N . GLY A 1 99 ? 14.740 -4.878 -6.863 1.00 84.94 99 GLY A N 1
ATOM 811 C CA . GLY A 1 99 ? 16.150 -4.522 -6.668 1.00 84.94 99 GLY A CA 1
ATOM 812 C C . GLY A 1 99 ? 16.978 -4.451 -7.954 1.00 84.94 99 GLY A C 1
ATOM 813 O O . GLY A 1 99 ? 18.072 -3.895 -7.948 1.00 84.94 99 GLY A O 1
ATOM 814 N N . ARG A 1 100 ? 16.465 -4.994 -9.065 1.00 83.50 100 ARG A N 1
ATOM 815 C CA . ARG A 1 100 ? 17.120 -4.993 -10.382 1.00 83.50 100 ARG A CA 1
ATOM 816 C C . ARG A 1 100 ? 16.477 -4.047 -11.404 1.00 83.50 100 ARG A C 1
ATOM 818 O O . ARG A 1 100 ? 17.024 -3.885 -12.491 1.00 83.50 100 ARG A O 1
ATOM 825 N N . ILE A 1 101 ? 15.344 -3.428 -11.076 1.00 86.81 101 ILE A N 1
ATOM 826 C CA . ILE A 1 101 ? 14.525 -2.629 -12.012 1.00 86.81 101 ILE A CA 1
ATOM 827 C C . ILE A 1 101 ? 14.175 -1.238 -11.499 1.00 86.81 101 ILE A C 1
ATOM 829 O O . ILE A 1 101 ? 13.599 -0.442 -12.228 1.00 86.81 101 ILE A O 1
ATOM 833 N N . THR A 1 102 ? 14.543 -0.915 -10.268 1.00 85.62 102 THR A N 1
ATOM 834 C CA . THR A 1 102 ? 14.425 0.418 -9.659 1.00 85.62 102 THR A CA 1
ATOM 835 C C . THR A 1 102 ? 15.025 1.514 -10.542 1.00 85.62 102 THR A C 1
ATOM 837 O O . THR A 1 102 ? 14.440 2.585 -10.657 1.00 85.62 102 THR A O 1
ATOM 840 N N . GLY A 1 103 ? 16.120 1.218 -11.252 1.00 88.62 103 GLY A N 1
ATOM 841 C CA . GLY A 1 103 ? 16.732 2.122 -12.231 1.00 88.62 103 GLY A CA 1
ATOM 842 C C . GLY A 1 103 ? 15.883 2.423 -13.474 1.00 88.62 103 GLY A C 1
ATOM 843 O O . GLY A 1 103 ? 16.319 3.227 -14.295 1.00 88.62 103 GLY A O 1
ATOM 844 N N . CYS A 1 104 ? 14.719 1.781 -13.648 1.00 91.56 104 CYS A N 1
ATOM 845 C CA . CYS A 1 104 ? 13.756 2.083 -14.716 1.00 91.56 104 CYS A CA 1
ATOM 846 C C . CYS A 1 104 ? 12.890 3.308 -14.401 1.00 91.56 104 CYS A C 1
ATOM 848 O O . CYS A 1 104 ? 12.140 3.749 -15.268 1.00 91.56 104 CYS A O 1
ATOM 850 N N . PHE A 1 105 ? 12.962 3.830 -13.176 1.00 93.00 105 PHE A N 1
ATOM 851 C CA . PHE A 1 105 ? 12.168 4.963 -12.721 1.00 93.00 105 PHE A CA 1
ATOM 852 C C . PHE A 1 105 ? 13.055 6.175 -12.460 1.00 93.00 105 PHE A C 1
ATOM 854 O O . PHE A 1 105 ? 14.224 6.042 -12.099 1.00 93.00 105 PHE A O 1
ATOM 861 N N . ASP A 1 106 ? 12.490 7.367 -12.627 1.00 9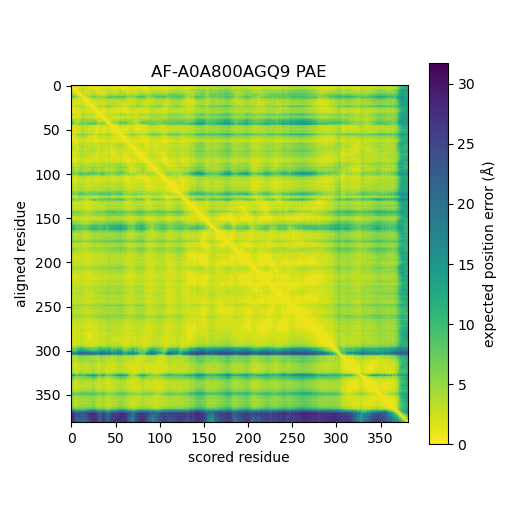1.69 106 ASP A N 1
ATOM 862 C CA . ASP A 1 106 ? 13.186 8.610 -12.302 1.00 91.69 106 ASP A CA 1
ATOM 863 C C . ASP A 1 106 ? 13.224 8.851 -10.786 1.00 91.69 106 ASP A C 1
ATOM 865 O O . ASP A 1 106 ? 14.234 9.318 -10.257 1.00 91.69 106 ASP A O 1
ATOM 869 N N . ILE A 1 107 ? 12.121 8.528 -10.098 1.00 92.00 107 ILE A N 1
ATOM 870 C CA . ILE A 1 107 ? 11.953 8.642 -8.643 1.00 92.00 107 ILE A CA 1
ATOM 871 C C . ILE A 1 107 ? 11.179 7.429 -8.128 1.00 92.00 107 ILE A C 1
ATOM 873 O O . ILE A 1 107 ? 10.235 6.953 -8.765 1.00 92.00 107 ILE A O 1
ATOM 877 N N . LEU A 1 108 ? 11.547 6.964 -6.939 1.00 93.38 108 LEU A N 1
ATOM 878 C CA . LEU A 1 108 ? 10.833 5.937 -6.197 1.00 93.38 108 LEU A CA 1
ATOM 879 C C . LEU A 1 108 ? 10.201 6.526 -4.941 1.00 93.38 108 LEU A C 1
ATOM 881 O O . LEU A 1 108 ? 10.852 7.265 -4.207 1.00 93.38 108 LEU A O 1
ATOM 885 N N . PHE A 1 109 ? 8.960 6.146 -4.661 1.00 95.38 109 PHE A N 1
ATOM 886 C CA . PHE A 1 109 ? 8.303 6.441 -3.394 1.00 95.38 109 PHE A CA 1
ATOM 887 C C . PHE A 1 109 ? 8.085 5.169 -2.591 1.00 95.38 109 PHE A C 1
ATOM 889 O O . PHE A 1 109 ? 7.613 4.165 -3.124 1.00 95.38 109 PHE A O 1
ATOM 896 N N . THR A 1 110 ? 8.394 5.226 -1.299 1.00 95.50 110 THR A N 1
ATOM 897 C CA . THR A 1 110 ? 8.195 4.114 -0.363 1.00 95.50 110 THR A CA 1
ATOM 898 C C . THR A 1 110 ? 8.011 4.629 1.073 1.00 95.50 110 THR A C 1
ATOM 900 O O . THR A 1 110 ? 8.110 5.829 1.330 1.00 95.50 110 THR A O 1
ATOM 903 N N . ASP A 1 111 ? 7.731 3.727 2.014 1.00 95.12 111 ASP A N 1
ATOM 904 C CA . ASP A 1 111 ? 7.773 3.995 3.457 1.00 95.12 111 ASP A CA 1
ATOM 905 C C . ASP A 1 111 ? 9.201 4.315 3.958 1.00 95.12 111 ASP A C 1
ATOM 907 O O . ASP A 1 111 ? 10.194 4.055 3.267 1.00 95.12 111 ASP A O 1
ATOM 911 N N . ILE A 1 112 ? 9.324 4.858 5.176 1.00 94.69 112 ILE A N 1
ATOM 912 C CA . ILE A 1 112 ? 10.618 5.266 5.769 1.00 94.69 112 ILE A CA 1
ATOM 913 C C . ILE A 1 112 ? 11.638 4.114 5.779 1.00 94.69 112 ILE A C 1
ATOM 915 O O . ILE A 1 112 ? 12.834 4.327 5.566 1.00 94.69 112 ILE A O 1
ATOM 919 N N . GLY A 1 113 ? 11.187 2.881 6.033 1.00 93.44 113 GLY A N 1
ATOM 920 C CA . GLY A 1 113 ? 12.061 1.705 6.041 1.00 93.44 113 GLY A CA 1
ATOM 921 C C . GLY A 1 113 ? 12.632 1.383 4.661 1.00 93.44 113 GLY A C 1
ATOM 922 O O . GLY A 1 113 ? 13.812 1.050 4.544 1.00 93.44 113 GLY A O 1
ATOM 923 N N . GLY A 1 114 ? 11.812 1.524 3.624 1.00 93.62 114 GLY A N 1
ATOM 924 C CA . GLY A 1 114 ? 12.210 1.322 2.240 1.00 93.62 114 GLY A CA 1
ATOM 925 C C . GLY A 1 114 ? 13.188 2.386 1.765 1.00 93.62 114 GLY A C 1
ATOM 926 O O . GLY A 1 114 ? 14.149 2.037 1.089 1.00 93.62 114 GLY A O 1
ATOM 927 N N . VAL A 1 115 ? 13.007 3.651 2.168 1.00 94.81 115 VAL A N 1
ATOM 928 C CA . VAL A 1 115 ? 13.960 4.728 1.844 1.00 94.81 115 VAL A CA 1
ATOM 929 C C . VAL A 1 115 ? 15.348 4.387 2.385 1.00 94.81 115 VAL A C 1
ATOM 931 O O . VAL A 1 115 ? 16.322 4.414 1.638 1.00 94.81 115 VAL A O 1
ATOM 934 N N . ASP A 1 116 ? 15.443 4.007 3.663 1.00 93.94 116 ASP A N 1
ATOM 935 C CA . ASP A 1 116 ? 16.718 3.642 4.295 1.00 93.94 116 ASP A CA 1
ATOM 936 C C . ASP A 1 116 ? 17.404 2.475 3.566 1.00 93.94 116 ASP A C 1
ATOM 938 O O . ASP A 1 116 ? 18.590 2.543 3.242 1.00 93.94 116 ASP A O 1
ATOM 942 N N . ILE A 1 117 ? 16.661 1.413 3.249 1.00 92.38 117 ILE A N 1
ATOM 943 C CA . ILE A 1 117 ? 17.227 0.229 2.591 1.00 92.38 117 ILE A CA 1
ATOM 944 C C . ILE A 1 117 ? 17.620 0.515 1.145 1.00 92.38 117 ILE A C 1
ATOM 946 O O . ILE A 1 117 ? 18.723 0.150 0.744 1.00 92.38 117 ILE A O 1
ATOM 950 N N . LEU A 1 118 ? 16.765 1.178 0.366 1.00 91.19 118 LEU A N 1
ATOM 951 C CA . LEU A 1 118 ? 17.056 1.471 -1.034 1.00 91.19 118 LEU A CA 1
ATOM 952 C C . LEU A 1 118 ? 18.232 2.455 -1.169 1.00 91.19 118 LEU A C 1
ATOM 954 O O . LEU A 1 118 ? 19.114 2.224 -1.995 1.00 91.19 118 LEU A O 1
ATOM 958 N N . ASN A 1 119 ? 18.334 3.460 -0.294 1.00 91.31 119 ASN A N 1
ATOM 959 C CA . ASN A 1 119 ? 19.492 4.359 -0.268 1.00 91.31 119 ASN A CA 1
ATOM 960 C C . ASN A 1 119 ? 20.793 3.610 0.068 1.00 91.31 119 ASN A C 1
ATOM 962 O O . ASN A 1 119 ? 21.815 3.820 -0.584 1.00 91.31 119 ASN A O 1
ATOM 966 N N . ARG A 1 120 ? 20.775 2.682 1.040 1.00 90.81 120 ARG A N 1
ATOM 967 C CA . ARG A 1 120 ? 21.950 1.843 1.371 1.00 90.81 120 ARG A CA 1
ATOM 968 C C . ARG A 1 120 ? 22.394 0.941 0.223 1.00 90.81 120 ARG A C 1
ATOM 970 O O . ARG A 1 120 ? 23.555 0.543 0.182 1.00 90.81 120 ARG A O 1
ATOM 977 N N . LEU A 1 121 ? 21.479 0.608 -0.680 1.00 86.00 121 LEU A N 1
ATOM 978 C CA . LEU A 1 121 ? 21.743 -0.194 -1.872 1.00 86.00 121 LEU A CA 1
ATOM 979 C C . LEU A 1 121 ? 22.193 0.649 -3.074 1.00 86.00 121 LEU A C 1
ATOM 981 O O . LEU A 1 121 ? 22.466 0.086 -4.130 1.00 86.00 121 LEU A O 1
ATOM 985 N N . GLY A 1 122 ? 22.309 1.970 -2.909 1.00 84.88 122 GLY A N 1
ATOM 986 C CA . GLY A 1 122 ? 22.815 2.884 -3.931 1.00 84.88 122 GLY A CA 1
ATOM 987 C C . GLY A 1 122 ? 21.745 3.475 -4.848 1.00 84.88 122 GLY A C 1
ATOM 988 O O . GLY A 1 122 ? 22.093 4.067 -5.867 1.00 84.88 122 GLY A O 1
ATOM 989 N N . PHE A 1 123 ? 20.456 3.343 -4.518 1.00 82.56 123 PHE A N 1
ATOM 990 C CA . PHE A 1 123 ? 19.405 4.063 -5.236 1.00 82.56 123 PHE A CA 1
ATOM 991 C C . PHE A 1 123 ? 19.353 5.507 -4.740 1.00 82.56 123 PHE A C 1
ATOM 993 O O . PHE A 1 123 ? 19.111 5.744 -3.564 1.00 82.56 123 PHE A O 1
ATOM 1000 N N . GLU A 1 124 ? 19.610 6.470 -5.625 1.00 77.88 124 GLU A N 1
ATOM 1001 C CA . GLU A 1 124 ? 19.814 7.874 -5.232 1.00 77.88 124 GLU A CA 1
ATOM 1002 C C . GLU A 1 124 ? 18.503 8.673 -5.125 1.00 77.88 124 GLU A C 1
ATOM 1004 O O . GLU A 1 124 ? 18.401 9.586 -4.310 1.00 77.88 124 GLU A O 1
ATOM 1009 N N . ASN A 1 125 ? 17.484 8.314 -5.914 1.00 87.38 125 ASN A N 1
ATOM 1010 C CA . ASN A 1 125 ? 16.229 9.064 -6.025 1.00 87.38 125 ASN A CA 1
ATOM 1011 C C . ASN A 1 125 ? 15.071 8.324 -5.347 1.00 87.38 125 ASN A C 1
ATOM 1013 O O . ASN A 1 125 ? 14.148 7.840 -6.010 1.00 87.38 125 ASN A O 1
ATOM 1017 N N . VAL A 1 126 ? 15.136 8.209 -4.022 1.00 92.25 126 VAL A N 1
ATOM 1018 C CA . VAL A 1 126 ? 14.117 7.526 -3.215 1.00 92.25 126 VAL A CA 1
ATOM 1019 C C . VAL A 1 126 ? 13.566 8.473 -2.160 1.00 92.25 126 VAL A C 1
ATOM 1021 O O . VAL A 1 126 ? 14.307 9.022 -1.349 1.00 92.25 126 VAL A O 1
ATOM 1024 N N . GLU A 1 127 ? 12.250 8.643 -2.154 1.00 93.62 127 GLU A N 1
ATOM 1025 C CA . GLU A 1 127 ? 11.551 9.598 -1.301 1.00 93.62 127 GLU A CA 1
ATOM 1026 C C . GLU A 1 127 ? 10.518 8.897 -0.415 1.00 93.62 127 GLU A C 1
ATOM 1028 O O . GLU A 1 127 ? 9.847 7.939 -0.814 1.00 93.62 127 GLU A O 1
ATOM 1033 N N . HIS A 1 128 ? 10.369 9.406 0.807 1.00 94.56 128 HIS A N 1
ATOM 1034 C CA . HIS A 1 128 ? 9.314 8.964 1.710 1.00 94.56 128 HIS A CA 1
ATOM 1035 C C . HIS A 1 128 ? 7.986 9.620 1.318 1.00 94.56 128 HIS A C 1
ATOM 1037 O O . HIS A 1 128 ? 7.920 10.832 1.102 1.00 94.56 128 HIS A O 1
ATOM 1043 N N . CYS A 1 129 ? 6.905 8.839 1.282 1.00 89.75 129 CYS A N 1
ATOM 1044 C CA . CYS A 1 129 ? 5.555 9.393 1.296 1.00 89.75 129 CYS A CA 1
ATOM 1045 C C . CYS A 1 129 ? 4.557 8.461 1.992 1.00 89.75 129 CYS A C 1
ATOM 1047 O O . CYS A 1 129 ? 4.771 7.253 2.083 1.00 89.75 129 CYS A O 1
ATOM 1049 N N . GLY A 1 130 ? 3.418 9.021 2.411 1.00 85.00 130 GLY A N 1
ATOM 1050 C CA . GLY A 1 130 ? 2.277 8.233 2.869 1.00 85.00 130 GLY A CA 1
ATOM 1051 C C . GLY A 1 130 ? 1.659 7.444 1.713 1.00 85.00 130 GLY A C 1
ATOM 1052 O O . GLY A 1 130 ? 0.824 7.972 0.980 1.00 85.00 130 GLY A O 1
ATOM 1053 N N . LEU A 1 131 ? 2.069 6.182 1.562 1.00 85.69 131 LEU A N 1
ATOM 1054 C CA . LEU A 1 131 ? 1.624 5.279 0.489 1.00 85.69 131 LEU A CA 1
ATOM 1055 C C . LEU A 1 131 ? 0.154 4.864 0.612 1.00 85.69 131 LEU A C 1
ATOM 1057 O O . LEU A 1 131 ? -0.486 4.492 -0.373 1.00 85.69 131 LEU A O 1
ATOM 1061 N N . TYR A 1 132 ? -0.370 4.897 1.835 1.00 94.19 132 TYR A N 1
ATOM 1062 C CA . TYR A 1 132 ? -1.710 4.442 2.168 1.00 94.19 132 TYR A CA 1
ATOM 1063 C C . TYR A 1 132 ? -2.563 5.587 2.704 1.00 94.19 132 TYR A C 1
ATOM 1065 O O . TYR A 1 132 ? -2.068 6.621 3.149 1.00 94.19 132 TYR A O 1
ATOM 1073 N N . GLY A 1 133 ? -3.869 5.373 2.668 1.00 95.56 133 GLY A N 1
ATOM 1074 C CA . GLY A 1 133 ? -4.873 6.257 3.231 1.00 95.56 133 GLY A CA 1
ATOM 1075 C C . GLY A 1 133 ? -6.153 5.468 3.452 1.00 95.56 133 GLY A C 1
ATOM 1076 O O . GLY A 1 133 ? -6.119 4.247 3.602 1.00 95.56 133 GLY A O 1
ATOM 1077 N N . PHE A 1 134 ? -7.286 6.158 3.430 1.00 97.06 134 PHE A N 1
ATOM 1078 C CA . PHE A 1 134 ? -8.602 5.526 3.424 1.00 97.06 134 PHE A CA 1
ATOM 1079 C C . PHE A 1 134 ? -9.455 6.065 2.270 1.00 97.06 134 PHE A C 1
ATOM 1081 O O . PHE A 1 134 ? -9.258 7.191 1.802 1.00 97.06 134 PHE A O 1
ATOM 1088 N N . ASP A 1 135 ? -10.403 5.248 1.809 1.00 96.00 135 ASP A N 1
ATOM 1089 C CA . ASP A 1 135 ? -11.486 5.674 0.914 1.00 96.00 135 ASP A CA 1
ATOM 1090 C C . ASP A 1 135 ? -12.659 6.231 1.737 1.00 96.00 135 ASP A C 1
ATOM 1092 O O . ASP A 1 135 ? -13.269 5.437 2.457 1.00 96.00 135 ASP A O 1
ATOM 1096 N N . PRO A 1 136 ? -13.001 7.533 1.656 1.00 95.88 136 PRO A N 1
ATOM 1097 C CA . PRO A 1 136 ? -14.114 8.116 2.410 1.00 95.88 136 PRO A CA 1
ATOM 1098 C C . PRO A 1 136 ? -15.486 7.552 2.031 1.00 95.88 136 PRO A C 1
ATOM 1100 O O . PRO A 1 136 ? -16.393 7.552 2.863 1.00 95.88 136 PRO A O 1
ATOM 1103 N N . ASP A 1 137 ? -15.640 7.044 0.803 1.00 93.94 137 ASP A N 1
ATOM 1104 C CA . ASP A 1 137 ? -16.894 6.419 0.378 1.00 93.94 137 ASP A CA 1
ATOM 1105 C C . ASP A 1 137 ? -17.118 5.087 1.083 1.00 93.94 137 ASP A C 1
ATOM 1107 O O . ASP A 1 137 ? -18.260 4.719 1.313 1.00 93.94 137 ASP A O 1
ATOM 1111 N N . THR A 1 138 ? -16.055 4.368 1.445 1.00 94.56 138 THR A N 1
ATOM 1112 C CA . THR A 1 138 ? -16.141 3.031 2.050 1.00 94.56 138 THR A CA 1
ATOM 1113 C C . THR A 1 138 ? -15.920 3.094 3.562 1.00 94.56 138 THR A C 1
ATOM 1115 O O . THR A 1 138 ? -16.745 2.632 4.349 1.00 94.56 138 THR A O 1
ATOM 1118 N N . HIS A 1 139 ? -14.826 3.722 3.993 1.00 97.31 139 HIS A N 1
ATOM 1119 C CA . HIS A 1 139 ? -14.382 3.779 5.384 1.00 97.31 139 HIS A CA 1
ATOM 1120 C C . HIS A 1 139 ? -14.878 5.067 6.034 1.00 97.31 139 HIS A C 1
ATOM 1122 O O . HIS A 1 139 ? -14.179 6.078 6.106 1.00 97.31 139 HIS A O 1
ATOM 1128 N N . ARG A 1 140 ? -16.120 5.019 6.506 1.00 97.69 140 ARG A N 1
ATOM 1129 C CA . ARG A 1 140 ? -16.799 6.133 7.169 1.00 97.69 140 ARG A CA 1
ATOM 1130 C C . ARG A 1 140 ? -17.572 5.648 8.383 1.00 97.69 140 ARG A C 1
ATOM 1132 O O . ARG A 1 140 ? -17.806 4.448 8.545 1.00 97.69 140 ARG A O 1
ATOM 1139 N N . ARG A 1 141 ? -17.997 6.586 9.227 1.00 97.81 141 ARG A N 1
ATOM 1140 C CA . ARG A 1 141 ? -18.959 6.292 10.292 1.00 97.81 141 ARG A CA 1
ATOM 1141 C C . ARG A 1 141 ? -20.307 5.913 9.686 1.00 97.81 141 ARG A C 1
ATOM 1143 O O . ARG A 1 141 ? -20.762 6.548 8.737 1.00 97.81 141 ARG A O 1
ATOM 1150 N N . ILE A 1 142 ? -20.927 4.883 10.246 1.00 97.38 142 ILE A N 1
ATOM 1151 C CA . ILE A 1 142 ? -22.246 4.401 9.845 1.00 97.38 142 ILE A CA 1
ATOM 1152 C C . ILE A 1 142 ? -23.204 4.620 11.015 1.00 97.38 142 ILE A C 1
ATOM 1154 O O . ILE A 1 142 ? -23.022 4.049 12.093 1.00 97.38 142 ILE A O 1
ATOM 1158 N N . ASP A 1 143 ? -24.226 5.445 10.799 1.00 94.56 143 ASP A N 1
ATOM 1159 C CA . ASP A 1 143 ? -25.207 5.778 11.830 1.00 94.56 143 ASP A CA 1
ATOM 1160 C C . ASP A 1 143 ? -25.990 4.543 12.293 1.00 94.56 143 ASP A C 1
ATOM 1162 O O . ASP A 1 143 ? -26.346 3.662 11.507 1.00 94.56 143 ASP A O 1
ATOM 1166 N N . GLY A 1 144 ? -26.263 4.477 13.597 1.00 93.06 144 GLY A N 1
ATOM 1167 C CA . GLY A 1 144 ? -27.040 3.393 14.204 1.00 93.06 144 GLY A CA 1
ATOM 1168 C C . GLY A 1 144 ? -26.311 2.049 14.323 1.00 93.06 144 GLY A C 1
ATOM 1169 O O . GLY A 1 144 ? -26.918 1.080 14.776 1.00 93.06 144 GLY A O 1
ATOM 1170 N N . VAL A 1 145 ? -25.026 1.957 13.957 1.00 96.62 145 VAL A N 1
ATOM 1171 C CA . VAL A 1 145 ? -24.234 0.737 14.170 1.00 96.62 145 VAL A CA 1
ATOM 1172 C C . VAL A 1 145 ? -23.754 0.659 15.617 1.00 96.62 145 VAL A C 1
ATOM 1174 O O . VAL A 1 145 ? -22.953 1.470 16.078 1.00 96.62 145 VAL A O 1
ATOM 1177 N N . GLU A 1 146 ? -24.225 -0.358 16.334 1.00 96.62 146 GLU A N 1
ATOM 1178 C CA . GLU A 1 146 ? -23.801 -0.633 17.706 1.00 96.62 146 GLU A CA 1
ATOM 1179 C C . GLU A 1 146 ? -22.369 -1.199 17.767 1.00 96.62 146 GLU A C 1
ATOM 1181 O O . GLU A 1 146 ? -21.974 -2.062 16.975 1.00 96.62 146 GLU A O 1
ATOM 1186 N N . LYS A 1 147 ? -21.599 -0.749 18.765 1.00 97.38 147 LYS A N 1
ATOM 1187 C CA . LYS A 1 147 ? -20.263 -1.262 19.095 1.00 97.38 147 LYS A CA 1
ATOM 1188 C C . LYS A 1 147 ? -20.364 -2.614 19.819 1.00 97.38 147 LYS A C 1
ATOM 1190 O O . LYS A 1 147 ? -20.388 -2.662 21.047 1.00 97.38 147 LYS A O 1
ATOM 1195 N N . ILE A 1 148 ? -20.423 -3.709 19.060 1.00 98.25 148 ILE A N 1
ATOM 1196 C CA . ILE A 1 148 ? -20.595 -5.072 19.596 1.00 98.25 148 ILE A CA 1
ATOM 1197 C C . ILE A 1 148 ? -19.288 -5.805 19.930 1.00 98.25 148 ILE A C 1
ATOM 1199 O O . ILE A 1 148 ? -19.333 -6.776 20.685 1.00 98.25 148 ILE A O 1
ATOM 1203 N N . TYR A 1 149 ? -18.147 -5.373 19.384 1.00 98.69 149 TYR A N 1
ATOM 1204 C CA . TYR A 1 149 ? -16.831 -5.944 19.679 1.00 98.69 149 TYR A CA 1
ATOM 1205 C C . TYR A 1 149 ? -16.031 -5.004 20.574 1.00 98.69 149 TYR A C 1
ATOM 1207 O O . TYR A 1 149 ? -15.945 -3.801 20.315 1.00 98.69 149 TYR A O 1
ATOM 1215 N N . ASP A 1 150 ? -15.407 -5.567 21.604 1.00 98.88 150 ASP A N 1
ATOM 1216 C CA . ASP A 1 150 ? -14.525 -4.815 22.491 1.00 98.88 150 ASP A CA 1
ATOM 1217 C C . ASP A 1 150 ? -13.172 -4.576 21.815 1.00 98.88 150 ASP A C 1
ATOM 1219 O O . ASP A 1 150 ? -12.694 -3.443 21.760 1.00 98.88 150 ASP A O 1
ATOM 1223 N N . ILE A 1 151 ? -12.592 -5.629 21.232 1.00 98.88 151 ILE A N 1
ATOM 1224 C CA . ILE A 1 151 ? -11.295 -5.575 20.551 1.00 98.88 151 ILE A CA 1
ATOM 1225 C C . ILE A 1 151 ? -11.391 -6.333 19.233 1.00 98.88 151 ILE A C 1
ATOM 1227 O O . ILE A 1 151 ? -11.771 -7.506 19.214 1.00 98.88 151 ILE A O 1
ATOM 1231 N N . THR A 1 152 ? -10.968 -5.694 18.148 1.00 98.75 152 THR A N 1
ATOM 1232 C CA . THR A 1 152 ? -10.944 -6.308 16.822 1.00 98.75 152 THR A CA 1
ATOM 1233 C C . THR A 1 152 ? -9.559 -6.241 16.189 1.00 98.75 152 THR A C 1
ATOM 1235 O O . THR A 1 152 ? -8.859 -5.237 16.286 1.00 98.75 152 THR A O 1
ATOM 1238 N N . PHE A 1 153 ? -9.187 -7.303 15.480 1.00 98.06 153 PHE A N 1
ATOM 1239 C CA . PHE A 1 153 ? -8.138 -7.308 14.468 1.00 98.06 153 PHE A CA 1
ATOM 1240 C C . PHE A 1 153 ? -8.688 -7.932 13.180 1.00 98.06 153 PHE A C 1
ATOM 1242 O O . PHE A 1 153 ? -9.190 -9.058 13.197 1.00 98.06 153 PHE A O 1
ATOM 1249 N N . VAL A 1 154 ? -8.543 -7.228 12.056 1.00 95.44 154 VAL A N 1
ATOM 1250 C CA . VAL A 1 154 ? -8.892 -7.745 10.724 1.00 95.44 154 VAL A CA 1
ATOM 1251 C C . VAL A 1 154 ? -7.690 -7.634 9.807 1.00 95.44 154 VAL A C 1
ATOM 1253 O O . VAL A 1 154 ? -7.328 -6.522 9.437 1.00 95.44 154 VAL A O 1
ATOM 1256 N N . GLY A 1 155 ? -7.062 -8.738 9.411 1.00 91.19 155 GLY A N 1
ATOM 1257 C CA . GLY A 1 155 ? -5.877 -8.685 8.553 1.00 91.19 155 GLY A CA 1
ATOM 1258 C C . GLY A 1 155 ? -5.299 -10.044 8.193 1.00 91.19 155 GLY A C 1
ATOM 1259 O O . GLY A 1 155 ? -5.852 -11.079 8.551 1.00 91.19 155 GLY A O 1
ATOM 1260 N N . ASN A 1 156 ? -4.164 -10.050 7.486 1.00 87.69 156 ASN A N 1
ATOM 1261 C CA . ASN A 1 156 ? -3.486 -11.296 7.135 1.00 87.69 156 ASN A CA 1
ATOM 1262 C C . ASN A 1 156 ? -2.982 -12.008 8.412 1.00 87.69 156 ASN A C 1
ATOM 1264 O O . ASN A 1 156 ? -2.286 -11.407 9.237 1.00 87.69 156 ASN A O 1
ATOM 1268 N N . LEU A 1 157 ? -3.363 -13.280 8.560 1.00 88.50 157 LEU A N 1
ATOM 1269 C CA . LEU A 1 157 ? -2.989 -14.175 9.662 1.00 88.50 157 LEU A CA 1
ATOM 1270 C C . LEU A 1 157 ? -1.911 -15.194 9.252 1.00 88.50 157 LEU A C 1
ATOM 1272 O O . LEU A 1 157 ? -1.557 -16.065 10.045 1.00 88.50 157 LEU A O 1
ATOM 1276 N N . ASN A 1 158 ? -1.390 -15.111 8.024 1.00 85.25 158 ASN A N 1
ATOM 1277 C CA . ASN A 1 158 ? -0.335 -15.987 7.536 1.00 85.25 158 ASN A CA 1
ATOM 1278 C C . ASN A 1 158 ? 0.944 -15.788 8.360 1.00 85.25 158 ASN A C 1
ATOM 1280 O O . ASN A 1 158 ? 1.618 -14.761 8.261 1.00 85.25 158 ASN A O 1
ATOM 1284 N N . HIS A 1 159 ? 1.290 -16.801 9.151 1.00 81.25 159 HIS A N 1
ATOM 1285 C CA . HIS A 1 159 ? 2.451 -16.780 10.030 1.00 81.25 159 HIS A CA 1
ATOM 1286 C C . HIS A 1 159 ? 3.779 -16.663 9.268 1.00 81.25 159 HIS A C 1
ATOM 1288 O O . HIS A 1 159 ? 4.739 -16.141 9.823 1.00 81.25 159 HIS A O 1
ATOM 1294 N N . GLU A 1 160 ? 3.871 -17.117 8.012 1.00 76.25 160 GLU A N 1
ATOM 1295 C CA . GLU A 1 160 ? 5.110 -17.008 7.228 1.00 76.25 160 GLU A CA 1
ATOM 1296 C C . GLU A 1 160 ? 5.483 -15.544 6.961 1.00 76.25 160 GLU A C 1
ATOM 1298 O O . GLU A 1 160 ? 6.663 -15.202 7.032 1.00 76.25 160 GLU A O 1
ATOM 1303 N N . VAL A 1 161 ? 4.471 -14.693 6.760 1.00 75.88 161 VAL A N 1
ATOM 1304 C CA . VAL A 1 161 ? 4.605 -13.249 6.511 1.00 75.88 161 VAL A CA 1
ATOM 1305 C C . VAL A 1 161 ? 4.562 -12.447 7.810 1.00 75.88 161 VAL A C 1
ATOM 1307 O O . VAL A 1 161 ? 5.277 -11.466 7.972 1.00 75.88 161 VAL A O 1
ATOM 1310 N N . GLN A 1 162 ? 3.722 -12.863 8.758 1.00 79.50 162 GLN A N 1
ATOM 1311 C CA . GLN A 1 162 ? 3.315 -12.062 9.916 1.00 79.50 162 GLN A CA 1
ATOM 1312 C C . GLN A 1 162 ? 3.861 -12.611 11.240 1.00 79.50 162 GLN A C 1
ATOM 1314 O O . GLN A 1 162 ? 3.182 -12.549 12.269 1.00 79.50 162 GLN A O 1
ATOM 1319 N N . ARG A 1 163 ? 5.083 -13.166 11.223 1.00 79.75 163 ARG A N 1
ATOM 1320 C CA . ARG A 1 163 ? 5.710 -13.844 12.378 1.00 79.75 163 ARG A CA 1
ATOM 1321 C C . ARG A 1 163 ? 5.627 -13.013 13.654 1.00 79.75 163 ARG A C 1
ATOM 1323 O O . ARG A 1 163 ? 5.125 -13.480 14.673 1.00 79.75 163 ARG A O 1
ATOM 1330 N N . GLU A 1 164 ? 6.036 -11.749 13.568 1.00 84.81 164 GLU A N 1
ATOM 1331 C CA . GLU A 1 164 ? 6.044 -10.850 14.720 1.00 84.81 164 GLU A CA 1
ATOM 1332 C C . GLU A 1 164 ? 4.644 -10.498 15.214 1.00 84.81 164 GLU A C 1
ATOM 1334 O O . GLU A 1 164 ? 4.481 -10.229 16.398 1.00 84.81 164 GLU A O 1
ATOM 1339 N N . ARG A 1 165 ? 3.618 -10.521 14.356 1.00 90.44 165 ARG A N 1
ATOM 1340 C CA . ARG A 1 165 ? 2.237 -10.194 14.736 1.00 90.44 165 ARG A CA 1
ATOM 1341 C C . ARG A 1 165 ? 1.586 -11.311 15.552 1.00 90.44 165 ARG A C 1
ATOM 1343 O O . ARG A 1 165 ? 0.808 -11.025 16.462 1.00 90.44 165 ARG A O 1
ATOM 1350 N N . ALA A 1 166 ? 1.913 -12.572 15.264 1.00 90.62 166 ALA A N 1
ATOM 1351 C CA . ALA A 1 166 ? 1.268 -13.732 15.880 1.00 90.62 166 ALA A CA 1
ATOM 1352 C C . ALA A 1 166 ? 1.362 -13.728 17.418 1.00 90.62 166 ALA A C 1
ATOM 1354 O O . ALA A 1 166 ? 0.387 -14.059 18.098 1.00 90.62 166 ALA A O 1
ATOM 1355 N N . LYS A 1 167 ? 2.499 -13.288 17.980 1.00 92.75 167 LYS A N 1
ATOM 1356 C CA . LYS A 1 167 ? 2.686 -13.195 19.440 1.00 92.75 167 LYS A CA 1
ATOM 1357 C C . LYS A 1 167 ? 1.710 -12.209 20.096 1.00 92.75 167 LYS A C 1
ATOM 1359 O O . LYS A 1 167 ? 1.171 -12.508 21.158 1.00 92.75 167 LYS A O 1
ATOM 1364 N N . TRP A 1 168 ? 1.415 -11.089 19.438 1.00 95.75 168 TRP A N 1
ATOM 1365 C CA . TRP A 1 168 ? 0.475 -10.078 19.932 1.00 95.75 168 TRP A CA 1
ATOM 1366 C C . TRP A 1 168 ? -0.971 -10.530 19.808 1.00 95.75 168 TRP A C 1
ATOM 1368 O O . TRP A 1 168 ? -1.738 -10.408 20.757 1.00 95.75 168 TRP A O 1
ATOM 1378 N N . LEU A 1 169 ? -1.331 -11.140 18.676 1.00 95.75 169 LEU A N 1
ATOM 1379 C CA . LEU A 1 169 ? -2.673 -11.693 18.493 1.00 95.75 169 LEU A CA 1
ATOM 1380 C C . LEU A 1 169 ? -2.977 -12.781 19.523 1.00 95.75 169 LEU A C 1
ATOM 1382 O O . LEU A 1 169 ? -4.092 -12.841 20.028 1.00 95.75 169 LEU A O 1
ATOM 1386 N N . LYS A 1 170 ? -1.983 -13.593 19.905 1.00 95.56 170 LYS A N 1
ATOM 1387 C CA . LYS A 1 170 ? -2.123 -14.557 21.004 1.00 95.56 170 LYS A CA 1
ATOM 1388 C C . LYS A 1 170 ? -2.397 -13.876 22.349 1.00 95.56 170 LYS A C 1
ATOM 1390 O O . LYS A 1 170 ? -3.206 -14.389 23.117 1.00 95.56 170 LYS A O 1
ATOM 1395 N N . ARG A 1 171 ? -1.736 -12.752 22.649 1.00 97.06 171 ARG A N 1
ATOM 1396 C CA . ARG A 1 171 ? -1.976 -11.967 23.876 1.00 97.06 171 ARG A CA 1
ATOM 1397 C C . ARG A 1 171 ? -3.397 -11.408 23.898 1.00 97.06 171 ARG A C 1
ATOM 1399 O O . ARG A 1 171 ? -4.116 -11.632 24.862 1.00 97.06 171 ARG A O 1
ATOM 1406 N N . ILE A 1 172 ? -3.839 -10.815 22.792 1.00 97.38 172 ILE A N 1
ATOM 1407 C CA . ILE A 1 172 ? -5.203 -10.289 22.640 1.00 97.38 172 ILE A CA 1
ATOM 1408 C C . ILE A 1 172 ? -6.245 -11.407 22.727 1.00 97.38 172 ILE A C 1
ATOM 1410 O O . ILE A 1 172 ? -7.251 -11.260 23.410 1.00 97.38 172 ILE A O 1
ATOM 1414 N N . ALA A 1 173 ? -6.001 -12.558 22.098 1.00 97.50 173 ALA A N 1
ATOM 1415 C CA . ALA A 1 173 ? -6.919 -13.694 22.140 1.00 97.50 173 ALA A CA 1
ATOM 1416 C C . ALA A 1 173 ? -7.151 -14.219 23.568 1.00 97.50 173 ALA A C 1
ATOM 1418 O O . ALA A 1 173 ? -8.252 -14.666 23.876 1.00 97.50 173 ALA A O 1
ATOM 1419 N N . ARG A 1 174 ? -6.160 -14.125 24.466 1.00 97.62 174 ARG A N 1
ATOM 1420 C CA . ARG A 1 174 ? -6.312 -14.502 25.886 1.00 97.62 174 ARG A CA 1
ATOM 1421 C C . ARG A 1 174 ? -7.268 -13.595 26.660 1.00 97.62 174 ARG A C 1
ATOM 1423 O O . ARG A 1 174 ? -7.716 -13.968 27.734 1.00 97.62 174 ARG A O 1
ATOM 1430 N N . LEU A 1 175 ? -7.599 -12.422 26.126 1.00 97.62 175 LEU A N 1
ATOM 1431 C CA . LEU A 1 175 ? -8.590 -11.526 26.714 1.00 97.62 175 LEU A CA 1
ATOM 1432 C C . LEU A 1 175 ? -10.036 -11.949 26.392 1.00 97.62 175 LEU A C 1
ATOM 1434 O O . LEU A 1 175 ? -10.968 -11.369 26.944 1.00 97.62 175 LEU A O 1
ATOM 1438 N N . SER A 1 176 ? -10.235 -12.970 25.545 1.00 97.50 176 SER A N 1
ATOM 1439 C CA . SER A 1 176 ? -11.566 -13.441 25.127 1.00 97.50 176 SER A CA 1
ATOM 1440 C C . SER A 1 176 ? -12.425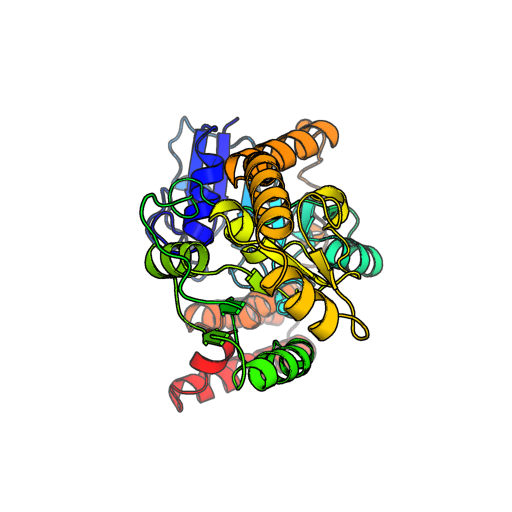 -14.030 26.252 1.00 97.50 176 SER A C 1
ATOM 1442 O O . SER A 1 176 ? -13.646 -14.043 26.125 1.00 97.50 176 SER A O 1
ATOM 1444 N N . ASP A 1 177 ? -11.822 -14.430 27.376 1.00 95.44 177 ASP A N 1
ATOM 1445 C CA . ASP A 1 177 ? -12.556 -14.878 28.570 1.00 95.44 177 ASP A CA 1
ATOM 1446 C C . ASP A 1 177 ? -13.310 -13.729 29.270 1.00 95.44 177 ASP A C 1
ATOM 1448 O O . ASP A 1 177 ? -14.234 -13.968 30.046 1.00 95.44 177 ASP A O 1
ATOM 1452 N N . ARG A 1 178 ? -12.906 -12.474 29.020 1.00 97.44 178 ARG A N 1
ATOM 1453 C CA . ARG A 1 178 ? -13.457 -11.266 29.663 1.00 97.44 178 ARG A CA 1
ATOM 1454 C C . ARG A 1 178 ? -14.099 -10.289 28.680 1.00 97.44 178 ARG A C 1
ATOM 1456 O O . ARG A 1 178 ? -14.995 -9.546 29.069 1.00 97.44 178 ARG A O 1
ATOM 1463 N N . TYR A 1 179 ? -13.655 -10.291 27.425 1.00 98.44 179 TYR A N 1
ATOM 1464 C CA . TYR A 1 179 ? -14.038 -9.306 26.417 1.00 98.44 179 TYR A CA 1
ATOM 1465 C C . TYR A 1 179 ? -14.425 -9.967 25.094 1.00 98.44 179 TYR A C 1
ATOM 1467 O O . TYR A 1 179 ? -13.919 -11.026 24.724 1.00 98.44 179 TYR A O 1
ATOM 1475 N N . LYS A 1 180 ? -15.288 -9.306 24.321 1.00 98.62 180 LYS A N 1
ATOM 1476 C CA . LYS A 1 180 ? -15.675 -9.743 22.975 1.00 98.62 180 LYS A CA 1
ATOM 1477 C C . LYS A 1 180 ? -14.557 -9.438 21.979 1.00 98.62 180 LYS A C 1
ATOM 1479 O O . LYS A 1 180 ? -14.554 -8.390 21.331 1.00 98.62 180 LYS A O 1
ATOM 1484 N N . VAL A 1 181 ? -13.610 -10.367 21.868 1.00 98.69 181 VAL A N 1
ATOM 1485 C CA . VAL A 1 181 ? -12.457 -10.284 20.962 1.00 98.69 181 VAL A CA 1
ATOM 1486 C C . VAL A 1 181 ? -12.784 -10.903 19.600 1.00 98.69 181 VAL A C 1
ATOM 1488 O O . VAL A 1 181 ? -13.207 -12.057 19.520 1.00 98.69 181 VAL A O 1
ATOM 1491 N N . LYS A 1 182 ? -12.532 -10.168 18.512 1.00 98.31 182 LYS A N 1
ATOM 1492 C CA . LYS A 1 182 ? -12.681 -10.648 17.130 1.00 98.31 182 LYS A CA 1
ATOM 1493 C C . LYS A 1 182 ? -11.352 -10.572 16.382 1.00 98.31 182 LYS A C 1
ATOM 1495 O O . LYS A 1 182 ? -10.830 -9.494 16.138 1.00 98.31 182 LYS A O 1
ATOM 1500 N N . ILE A 1 183 ? -10.818 -11.720 15.972 1.00 97.88 183 ILE A N 1
ATOM 1501 C CA . ILE A 1 183 ? -9.612 -11.818 15.135 1.00 97.88 183 ILE A CA 1
ATOM 1502 C C . ILE A 1 183 ? -10.007 -12.550 13.856 1.00 97.88 183 ILE A C 1
ATOM 1504 O O . ILE A 1 183 ? -10.481 -13.683 13.922 1.00 97.88 183 ILE A O 1
ATOM 1508 N N . VAL A 1 184 ? -9.866 -11.904 12.700 1.00 96.31 184 VAL A N 1
ATOM 1509 C CA . VAL A 1 184 ? -10.345 -12.451 11.422 1.00 96.31 184 VAL A CA 1
ATOM 1510 C C . VAL A 1 184 ? -9.471 -12.008 10.244 1.00 96.31 184 VAL A C 1
ATOM 1512 O O . VAL A 1 184 ? -8.757 -11.010 10.316 1.00 96.31 184 VAL A O 1
ATOM 1515 N N . SER A 1 185 ? -9.514 -12.769 9.154 1.00 94.19 185 SER A N 1
ATOM 1516 C CA . SER A 1 185 ? -8.889 -12.461 7.865 1.00 94.19 185 SER A CA 1
ATOM 1517 C C . SER A 1 185 ? -9.908 -12.629 6.735 1.00 94.19 185 SER A C 1
ATOM 1519 O O . SER A 1 185 ? -10.948 -13.253 6.930 1.00 94.19 185 SER A O 1
ATOM 1521 N N . GLY A 1 186 ? -9.615 -12.084 5.552 1.00 89.56 186 GLY A N 1
ATOM 1522 C CA . GLY A 1 186 ? -10.457 -12.288 4.367 1.00 89.56 186 GLY A CA 1
ATOM 1523 C C . GLY A 1 186 ? -11.787 -11.526 4.375 1.00 89.56 186 GLY A C 1
ATOM 1524 O O . GLY A 1 186 ? -12.720 -11.951 3.704 1.00 89.56 186 GLY A O 1
ATOM 1525 N N . VAL A 1 187 ? -11.880 -10.431 5.135 1.00 92.06 187 VAL A N 1
ATOM 1526 C CA . VAL A 1 187 ? -13.042 -9.530 5.161 1.00 92.06 187 VAL A CA 1
ATOM 1527 C C . VAL A 1 187 ? -12.658 -8.241 4.437 1.00 92.06 187 VAL A C 1
ATOM 1529 O O . VAL A 1 187 ? -11.603 -7.677 4.728 1.00 92.06 187 VAL A O 1
ATOM 1532 N N . TYR A 1 188 ? -13.497 -7.785 3.507 1.00 89.94 188 TYR A N 1
ATOM 1533 C CA . TYR A 1 188 ? -13.203 -6.667 2.603 1.00 89.94 188 TYR A CA 1
ATOM 1534 C C . TYR A 1 188 ? -14.426 -5.758 2.412 1.00 89.94 188 TYR A C 1
ATOM 1536 O O . TYR A 1 188 ? -15.536 -6.108 2.820 1.00 89.94 188 TYR A O 1
ATOM 1544 N N . GLY A 1 189 ? -14.216 -4.594 1.787 1.00 90.69 189 GLY A N 1
ATOM 1545 C CA . GLY A 1 189 ? -15.277 -3.660 1.396 1.00 90.69 189 GLY A CA 1
ATOM 1546 C C . GLY A 1 189 ? -16.208 -3.258 2.545 1.00 90.69 189 GLY A C 1
ATOM 1547 O O . GLY A 1 189 ? -15.768 -3.031 3.676 1.00 90.69 189 GLY A O 1
ATOM 1548 N N . ASP A 1 190 ? -17.509 -3.211 2.259 1.00 93.25 190 ASP A N 1
ATOM 1549 C CA . ASP A 1 190 ? -18.539 -2.777 3.210 1.00 93.25 190 ASP A CA 1
ATOM 1550 C C . ASP A 1 190 ? -18.608 -3.642 4.476 1.00 93.25 190 ASP A C 1
ATOM 1552 O O . ASP A 1 190 ? -18.876 -3.129 5.564 1.00 93.25 190 ASP A O 1
ATOM 1556 N N . GLU A 1 191 ? -18.348 -4.950 4.373 1.00 95.06 191 GLU A N 1
ATOM 1557 C CA . GLU A 1 191 ? -18.340 -5.836 5.543 1.00 95.06 191 GLU A CA 1
ATOM 1558 C C . GLU A 1 191 ? -17.188 -5.483 6.491 1.00 95.06 191 GLU A C 1
ATOM 1560 O O . GLU A 1 191 ? -17.370 -5.427 7.712 1.00 95.06 191 GLU A O 1
ATOM 1565 N N . TYR A 1 192 ? -16.016 -5.178 5.932 1.00 96.25 192 TYR A N 1
ATOM 1566 C CA . TYR A 1 192 ? -14.864 -4.725 6.703 1.00 96.25 192 TYR A CA 1
ATOM 1567 C C . TYR A 1 192 ? -15.140 -3.376 7.373 1.00 96.25 192 TYR A C 1
ATOM 1569 O O . TYR A 1 192 ? -14.980 -3.256 8.591 1.00 96.25 192 TYR A O 1
ATOM 1577 N N . ALA A 1 193 ? -15.643 -2.392 6.621 1.00 97.12 193 ALA A N 1
ATOM 1578 C CA . ALA A 1 193 ? -15.998 -1.082 7.166 1.00 97.12 193 ALA A CA 1
ATOM 1579 C C . ALA A 1 193 ? -17.055 -1.191 8.280 1.00 97.12 193 ALA A C 1
ATOM 1581 O O . ALA A 1 193 ? -16.918 -0.575 9.343 1.00 97.12 193 ALA A O 1
ATOM 1582 N N . LYS A 1 194 ? -18.080 -2.034 8.095 1.00 97.94 194 LYS A N 1
ATOM 1583 C CA . LYS A 1 194 ? -19.087 -2.323 9.124 1.00 97.94 194 LYS A CA 1
ATOM 1584 C C . LYS A 1 194 ? -18.461 -2.937 10.374 1.00 97.94 194 LYS A C 1
ATOM 1586 O O . LYS A 1 194 ? -18.806 -2.528 11.481 1.00 97.94 194 LYS A O 1
ATOM 1591 N N . MET A 1 195 ? -17.526 -3.874 10.226 1.00 98.25 195 MET A N 1
ATOM 1592 C CA . MET A 1 195 ? -16.845 -4.491 11.366 1.00 98.25 195 MET A CA 1
ATOM 1593 C C . MET A 1 195 ? -16.023 -3.474 12.167 1.00 98.25 195 MET A C 1
ATOM 1595 O O . MET A 1 195 ? -16.077 -3.480 13.398 1.00 98.25 195 MET A O 1
ATOM 1599 N N . LEU A 1 196 ? -15.317 -2.558 11.499 1.00 98.56 196 LEU A N 1
ATOM 1600 C CA . LEU A 1 196 ? -14.616 -1.464 12.179 1.00 98.56 196 LEU A CA 1
ATOM 1601 C C . LEU A 1 196 ? -15.602 -0.537 12.911 1.00 98.56 196 LEU A C 1
ATOM 1603 O O . LEU A 1 196 ? -15.387 -0.187 14.073 1.00 98.56 196 LEU A O 1
ATOM 1607 N N . ASN A 1 197 ? -16.744 -0.221 12.292 1.00 98.69 197 ASN A N 1
ATOM 1608 C CA . ASN A 1 197 ? -17.817 0.540 12.940 1.00 98.69 197 ASN A CA 1
ATOM 1609 C C . ASN A 1 197 ? -18.398 -0.181 14.168 1.00 98.69 197 ASN A C 1
ATOM 1611 O O . ASN A 1 197 ? -18.766 0.482 15.131 1.00 98.69 197 ASN A O 1
ATOM 1615 N N . GLN A 1 198 ? -18.394 -1.513 14.189 1.00 98.69 198 GLN A N 1
ATOM 1616 C CA . GLN A 1 198 ? -18.817 -2.344 15.321 1.00 98.69 198 GLN A CA 1
ATOM 1617 C C . GLN A 1 198 ? -17.749 -2.526 16.415 1.00 98.69 198 GLN A C 1
ATOM 1619 O O . GLN A 1 198 ? -18.032 -3.145 17.441 1.00 98.69 198 GLN A O 1
ATOM 1624 N N . SER A 1 199 ? -16.536 -2.005 16.224 1.00 98.75 199 SER A N 1
ATOM 1625 C CA . SER A 1 199 ? -15.397 -2.224 17.126 1.00 98.75 199 SER A CA 1
ATOM 1626 C C . SER A 1 199 ? -15.145 -1.019 18.027 1.00 98.75 199 SER A C 1
ATOM 1628 O O . SER A 1 199 ? -15.056 0.108 17.534 1.00 98.75 199 SER A O 1
ATOM 1630 N N . LYS A 1 200 ? -15.028 -1.227 19.346 1.00 98.88 200 LYS A N 1
ATOM 1631 C CA . LYS A 1 200 ? -14.592 -0.172 20.282 1.00 98.88 200 LYS A CA 1
ATOM 1632 C C . LYS A 1 200 ? -13.119 0.162 20.053 1.00 98.88 200 LYS A C 1
ATOM 1634 O O . LYS A 1 200 ? -12.779 1.325 19.839 1.00 98.88 200 LYS A O 1
ATOM 1639 N N . ILE A 1 201 ? -12.273 -0.868 20.066 1.00 98.94 201 ILE A N 1
ATOM 1640 C CA . ILE A 1 201 ? -10.835 -0.781 19.818 1.00 98.94 201 ILE A CA 1
ATOM 1641 C C . ILE A 1 201 ? -10.488 -1.647 18.607 1.00 98.94 201 ILE A C 1
ATOM 1643 O O . ILE A 1 201 ? -10.876 -2.814 18.529 1.00 98.94 201 ILE A O 1
ATOM 1647 N N . THR A 1 202 ? -9.718 -1.088 17.679 1.00 98.88 202 THR A N 1
ATOM 1648 C CA . THR A 1 202 ? -9.093 -1.836 16.590 1.00 98.88 202 THR A CA 1
ATOM 1649 C C . THR A 1 202 ? -7.602 -1.901 16.858 1.00 98.88 202 THR A C 1
ATOM 1651 O O . THR A 1 202 ? -6.902 -0.889 16.838 1.00 98.88 202 THR A O 1
ATOM 1654 N N . PHE A 1 203 ? -7.123 -3.113 17.102 1.00 98.69 203 PHE A N 1
ATOM 1655 C CA . PHE A 1 203 ? -5.708 -3.391 17.236 1.00 98.69 203 PHE A CA 1
ATOM 1656 C C . PHE A 1 203 ? -5.046 -3.425 15.860 1.00 98.69 203 PHE A C 1
ATOM 1658 O O . PHE A 1 203 ? -5.532 -4.080 14.932 1.00 98.69 203 PHE A O 1
ATOM 1665 N N . ASN A 1 204 ? -3.900 -2.768 15.742 1.00 97.75 204 ASN A N 1
ATOM 1666 C CA . ASN A 1 204 ? -3.052 -2.835 14.571 1.00 97.75 204 ASN A CA 1
ATOM 1667 C C . ASN A 1 204 ? -1.605 -3.121 14.973 1.00 97.75 204 ASN A C 1
ATOM 1669 O O . ASN A 1 204 ? -1.127 -2.630 15.987 1.00 97.75 204 ASN A O 1
ATOM 1673 N N . ARG A 1 205 ? -0.915 -3.887 14.125 1.00 95.50 205 ARG A N 1
ATOM 1674 C CA . ARG A 1 205 ? 0.541 -3.982 14.143 1.00 95.50 205 ARG A CA 1
ATOM 1675 C C . ARG A 1 205 ? 1.079 -4.017 12.723 1.00 95.50 205 ARG A C 1
ATOM 1677 O O . ARG A 1 205 ? 0.728 -4.937 11.962 1.00 95.50 205 ARG A O 1
ATOM 1684 N N . SER A 1 206 ? 1.903 -3.034 12.386 1.00 93.62 206 SER A N 1
ATOM 1685 C CA . SER A 1 206 ? 2.571 -2.944 11.084 1.00 93.62 206 SER A CA 1
ATOM 1686 C C . SER A 1 206 ? 3.646 -4.028 10.904 1.00 93.62 206 SER A C 1
ATOM 1688 O O . SER A 1 206 ? 3.971 -4.761 11.845 1.00 93.62 206 SER A O 1
ATOM 1690 N N . ILE A 1 207 ? 4.147 -4.195 9.676 1.00 90.50 207 ILE A N 1
ATOM 1691 C CA . ILE A 1 207 ? 5.207 -5.177 9.379 1.00 90.50 207 ILE A CA 1
ATOM 1692 C C . ILE A 1 207 ? 6.588 -4.525 9.481 1.00 90.50 207 ILE A C 1
ATOM 1694 O O . ILE A 1 207 ? 7.527 -5.128 9.999 1.00 90.50 207 ILE A O 1
ATOM 1698 N N . ARG A 1 208 ? 6.709 -3.300 8.974 1.00 91.00 208 ARG A N 1
ATOM 1699 C CA . ARG A 1 208 ? 7.953 -2.558 8.740 1.00 91.00 208 ARG A CA 1
ATOM 1700 C C . ARG A 1 208 ? 8.069 -1.303 9.612 1.00 91.00 208 ARG A C 1
ATOM 1702 O O . ARG A 1 208 ? 9.093 -0.614 9.552 1.00 91.00 208 ARG A O 1
ATOM 1709 N N . GLY A 1 209 ? 7.059 -1.023 10.436 1.00 93.56 209 GLY A N 1
ATOM 1710 C CA . GLY A 1 209 ? 6.916 0.242 11.154 1.00 93.56 209 GLY A CA 1
ATOM 1711 C C . GLY A 1 209 ? 6.198 1.313 10.331 1.00 93.56 209 GLY A C 1
ATOM 1712 O O . GLY A 1 209 ? 6.347 2.488 10.649 1.00 93.56 209 GLY A O 1
ATOM 1713 N N . GLU A 1 210 ? 5.485 0.921 9.272 1.00 94.69 210 GLU A N 1
ATOM 1714 C CA . GLU A 1 210 ? 4.763 1.800 8.352 1.00 94.69 210 GLU A CA 1
ATOM 1715 C C . GLU A 1 210 ? 3.358 2.159 8.854 1.00 94.69 210 GLU A C 1
ATOM 1717 O O . GLU A 1 210 ? 2.714 1.396 9.586 1.00 94.69 210 GLU A O 1
ATOM 1722 N N . MET A 1 211 ? 2.827 3.287 8.393 1.00 96.06 211 MET A N 1
ATOM 1723 C CA . MET A 1 211 ? 1.404 3.593 8.483 1.00 96.06 211 MET A CA 1
ATOM 1724 C C . MET A 1 211 ? 0.637 2.810 7.409 1.00 96.06 211 MET A C 1
ATOM 1726 O O . MET A 1 211 ? 0.408 3.283 6.299 1.00 96.06 211 MET A O 1
ATOM 1730 N N . ASN A 1 212 ? 0.236 1.578 7.729 1.00 94.88 212 ASN A N 1
ATOM 1731 C CA . ASN A 1 212 ? -0.563 0.750 6.819 1.00 94.88 212 ASN A CA 1
ATOM 1732 C C . ASN A 1 212 ? -2.042 1.176 6.763 1.00 94.88 212 ASN A C 1
ATOM 1734 O O . ASN A 1 212 ? -2.523 1.939 7.599 1.00 94.88 212 ASN A O 1
ATOM 1738 N N . MET A 1 213 ? -2.793 0.625 5.804 1.00 95.25 213 MET A N 1
ATOM 1739 C CA . MET A 1 213 ? -4.205 0.969 5.556 1.00 95.25 213 MET A CA 1
ATOM 1740 C C . MET A 1 213 ? -5.073 0.977 6.826 1.00 95.25 213 MET A C 1
ATOM 1742 O O . MET A 1 213 ? -5.773 1.952 7.092 1.00 95.25 213 MET A O 1
ATOM 1746 N N . ARG A 1 214 ? -4.952 -0.048 7.684 1.00 96.50 214 ARG A N 1
ATOM 1747 C CA . ARG A 1 214 ? -5.758 -0.179 8.913 1.00 96.50 214 ARG A CA 1
ATOM 1748 C C . ARG A 1 214 ? -5.549 0.984 9.884 1.00 96.50 214 ARG A C 1
ATOM 1750 O O . ARG A 1 214 ? -6.480 1.340 10.604 1.00 96.50 214 ARG A O 1
ATOM 1757 N N . ALA A 1 215 ? -4.352 1.576 9.900 1.00 97.88 215 ALA A N 1
ATOM 1758 C CA . ALA A 1 215 ? -4.058 2.744 10.725 1.00 97.88 215 ALA A CA 1
ATOM 1759 C C . ALA A 1 215 ? -4.884 3.975 10.307 1.00 97.88 215 ALA A C 1
ATOM 1761 O O . ALA A 1 215 ? -5.160 4.831 11.140 1.00 97.88 215 ALA A O 1
ATOM 1762 N N . TYR A 1 216 ? -5.342 4.042 9.055 1.00 98.44 216 TYR A N 1
ATOM 1763 C CA . TYR A 1 216 ? -6.238 5.093 8.570 1.00 98.44 216 TYR A CA 1
ATOM 1764 C C . TYR A 1 216 ? -7.712 4.665 8.621 1.00 98.44 216 TYR A C 1
ATOM 1766 O O . TYR A 1 216 ? -8.580 5.411 9.070 1.00 98.44 216 TYR A O 1
ATOM 1774 N N . GLU A 1 217 ? -8.017 3.438 8.209 1.00 98.56 217 GLU A N 1
ATOM 1775 C CA . GLU A 1 217 ? -9.397 2.958 8.065 1.00 98.56 217 GLU A CA 1
ATOM 1776 C C . GLU A 1 217 ? -10.121 2.816 9.413 1.00 98.56 217 GLU A C 1
ATOM 1778 O O . GLU A 1 217 ? -11.304 3.148 9.520 1.00 98.56 217 GLU A O 1
ATOM 1783 N N . ALA A 1 218 ? -9.422 2.364 10.463 1.00 98.69 218 ALA A N 1
ATOM 1784 C CA . ALA A 1 218 ? -10.002 2.196 11.795 1.00 98.69 218 ALA A CA 1
ATOM 1785 C C . ALA A 1 218 ? -10.499 3.520 12.416 1.00 98.69 218 ALA A C 1
ATOM 1787 O O . ALA A 1 218 ? -11.681 3.585 12.779 1.00 98.69 218 ALA A O 1
ATOM 1788 N N . PRO A 1 219 ? -9.6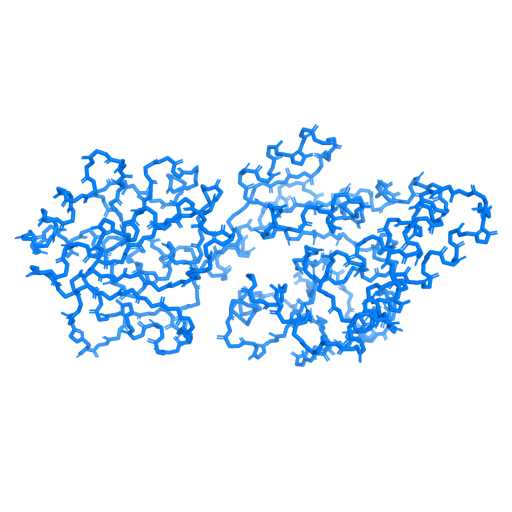81 4.592 12.508 1.00 98.75 219 PRO A N 1
ATOM 1789 C CA . PRO A 1 219 ? -10.178 5.885 12.972 1.00 98.75 219 PRO A CA 1
ATOM 1790 C C . PRO A 1 219 ? -11.212 6.488 12.008 1.00 98.75 219 PRO A C 1
ATOM 1792 O O . PRO A 1 219 ? -12.170 7.119 12.464 1.00 98.75 219 PRO A O 1
ATOM 1795 N N . ALA A 1 220 ? -11.115 6.242 10.694 1.00 98.69 220 ALA A N 1
ATOM 1796 C CA . ALA A 1 220 ? -12.108 6.730 9.730 1.00 98.69 220 ALA A CA 1
ATOM 1797 C C . ALA A 1 220 ? -13.500 6.115 9.979 1.00 98.69 220 ALA A C 1
ATOM 1799 O O . ALA A 1 220 ? -14.514 6.809 9.907 1.00 98.69 220 ALA A O 1
ATOM 1800 N N . CYS A 1 221 ? -13.546 4.855 10.417 1.00 98.75 221 CYS A N 1
ATOM 1801 C CA . CYS A 1 221 ? -14.761 4.158 10.853 1.00 98.75 221 CYS A CA 1
ATOM 1802 C C . CYS A 1 221 ? -15.137 4.410 12.329 1.00 98.75 221 CYS A C 1
ATOM 1804 O O . CYS A 1 221 ? -16.039 3.766 12.867 1.00 98.75 221 CYS A O 1
ATOM 1806 N N . GLY A 1 222 ? -14.442 5.317 13.024 1.00 98.31 222 GLY A N 1
ATOM 1807 C CA . GLY A 1 222 ? -14.732 5.657 14.417 1.00 98.31 222 GLY A CA 1
ATOM 1808 C C . GLY A 1 222 ? -14.452 4.520 15.402 1.00 98.31 222 GLY A C 1
ATOM 1809 O O . GLY A 1 222 ? -15.223 4.327 16.342 1.00 98.31 222 GLY A O 1
ATOM 1810 N N . SER A 1 223 ? -13.394 3.741 15.185 1.00 98.62 223 SER A N 1
ATOM 1811 C CA . SER A 1 223 ? -12.826 2.829 16.184 1.00 98.62 223 SER A CA 1
ATOM 1812 C C . SER A 1 223 ? -11.554 3.439 16.768 1.00 98.62 223 SER A C 1
ATOM 1814 O O . SER A 1 223 ? -10.764 4.025 16.028 1.00 98.62 223 SER A O 1
ATOM 1816 N N . LEU A 1 224 ? -11.304 3.246 18.067 1.00 98.88 224 LEU A N 1
ATOM 1817 C CA . LEU A 1 224 ? -10.028 3.647 18.657 1.00 98.88 224 LEU A CA 1
ATOM 1818 C C . LEU A 1 224 ? -8.901 2.797 18.060 1.00 98.88 224 LEU A C 1
ATOM 1820 O O . LEU A 1 224 ? -8.932 1.571 18.178 1.00 98.88 224 LEU A O 1
ATOM 1824 N N . LEU A 1 225 ? -7.926 3.437 17.417 1.00 98.88 225 LEU A N 1
ATOM 1825 C CA . LEU A 1 225 ? -6.742 2.770 16.882 1.00 98.88 225 LEU A CA 1
ATOM 1826 C C . LEU A 1 225 ? -5.732 2.501 17.997 1.00 98.88 225 LEU A C 1
ATOM 1828 O O . LEU A 1 225 ? -5.304 3.435 18.676 1.00 98.88 225 LEU A O 1
ATOM 1832 N N . PHE A 1 226 ? -5.305 1.246 18.110 1.00 98.88 226 PHE A N 1
ATOM 1833 C CA . PHE A 1 226 ? -4.088 0.863 18.822 1.00 98.88 226 PHE A CA 1
ATOM 1834 C C . PHE A 1 226 ? -2.991 0.553 17.805 1.00 98.88 226 PHE A C 1
ATOM 1836 O O . PHE A 1 226 ? -3.220 -0.251 16.900 1.00 98.88 226 PHE A O 1
ATOM 1843 N N . LEU A 1 227 ? -1.818 1.165 17.957 1.00 98.62 227 LEU A N 1
ATOM 1844 C CA . LEU A 1 227 ? -0.666 0.965 17.073 1.00 98.62 227 LEU A CA 1
ATOM 1845 C C . LEU A 1 227 ? 0.623 0.823 17.885 1.00 98.62 227 LEU A C 1
ATOM 1847 O O . LEU A 1 227 ? 0.711 1.324 19.002 1.00 98.62 227 LEU A O 1
ATOM 1851 N N . GLU A 1 228 ? 1.616 0.121 17.348 1.00 98.00 228 GLU A N 1
ATOM 1852 C CA . GLU A 1 228 ? 2.880 -0.068 18.049 1.00 98.00 228 GLU A CA 1
ATOM 1853 C C . GLU A 1 228 ? 3.644 1.255 18.259 1.00 98.00 228 GLU A C 1
ATOM 1855 O O . GLU A 1 228 ? 3.746 2.088 17.359 1.00 98.00 228 GLU A O 1
ATOM 1860 N N . GLU A 1 229 ? 4.178 1.463 19.463 1.00 98.25 229 GLU A N 1
ATOM 1861 C CA . GLU A 1 229 ? 4.869 2.691 19.874 1.00 98.25 229 GLU A CA 1
ATOM 1862 C C . GLU A 1 229 ? 6.126 2.972 19.040 1.00 98.25 229 GLU A C 1
ATOM 1864 O O . GLU A 1 229 ? 6.455 4.138 18.784 1.00 98.25 229 GLU A O 1
ATOM 1869 N N . GLU A 1 230 ? 6.795 1.910 18.587 1.00 96.94 230 GLU A N 1
ATOM 1870 C CA . GLU A 1 230 ? 7.970 1.950 17.719 1.00 96.94 230 GLU A CA 1
ATOM 1871 C C . GLU A 1 230 ? 7.656 2.248 16.243 1.00 96.94 230 GLU A C 1
ATOM 1873 O O . GLU A 1 230 ? 8.582 2.290 15.429 1.00 96.94 230 GLU A O 1
ATOM 1878 N N . ASN A 1 231 ? 6.381 2.438 15.875 1.00 97.25 231 ASN A N 1
ATOM 1879 C CA . ASN A 1 231 ? 6.007 2.795 14.509 1.00 97.25 231 ASN A CA 1
ATOM 1880 C C . ASN A 1 231 ? 6.732 4.081 14.080 1.00 97.25 231 ASN A C 1
ATOM 1882 O O . ASN A 1 231 ? 6.776 5.071 14.820 1.00 97.25 231 ASN A O 1
ATOM 1886 N N . LYS A 1 232 ? 7.316 4.050 12.880 1.00 96.12 232 LYS A N 1
ATOM 1887 C CA . LYS A 1 232 ? 8.222 5.091 12.385 1.00 96.12 232 LYS A CA 1
ATOM 1888 C C . LYS A 1 232 ? 7.478 6.309 11.845 1.00 96.12 232 LYS A C 1
ATOM 1890 O O . LYS A 1 232 ? 8.038 7.395 11.859 1.00 96.12 232 LYS A O 1
ATOM 1895 N N . GLU A 1 233 ? 6.238 6.125 11.403 1.00 96.06 233 GLU A N 1
ATOM 1896 C CA . GLU A 1 233 ? 5.470 7.118 10.638 1.00 96.06 233 GLU A CA 1
ATOM 1897 C C . GLU A 1 233 ? 4.270 7.670 11.417 1.00 96.06 233 GLU A C 1
ATOM 1899 O O . GLU A 1 233 ? 3.742 8.733 11.093 1.00 96.06 233 GLU A O 1
ATOM 1904 N N . VAL A 1 234 ? 3.826 6.988 12.479 1.00 97.19 234 VAL A N 1
ATOM 1905 C CA . VAL A 1 234 ? 2.607 7.371 13.208 1.00 97.19 234 VAL A CA 1
ATOM 1906 C C . VAL A 1 234 ? 2.652 8.799 13.733 1.00 97.19 234 VAL A C 1
ATOM 1908 O O . VAL A 1 234 ? 1.629 9.475 13.727 1.00 97.19 234 VAL A O 1
ATOM 1911 N N . ARG A 1 235 ? 3.829 9.280 14.145 1.00 96.56 235 ARG A N 1
ATOM 1912 C CA . ARG A 1 235 ? 4.005 10.623 14.719 1.00 96.56 235 ARG A CA 1
ATOM 1913 C C . ARG A 1 235 ? 3.962 11.738 13.672 1.00 96.56 235 ARG A C 1
ATOM 1915 O O . ARG A 1 235 ? 3.752 12.886 14.050 1.00 96.56 235 ARG A O 1
ATOM 1922 N N . ASP A 1 236 ? 4.061 11.400 12.387 1.00 95.06 236 ASP A N 1
ATOM 1923 C CA . ASP A 1 236 ? 3.812 12.342 11.292 1.00 95.06 236 ASP A CA 1
ATOM 1924 C C . ASP A 1 236 ? 2.305 12.572 11.094 1.00 95.06 236 ASP A C 1
ATOM 1926 O O . ASP A 1 236 ? 1.886 13.613 10.588 1.00 95.06 236 ASP A O 1
ATOM 1930 N N . CYS A 1 237 ? 1.475 11.608 11.516 1.00 96.12 237 CYS A N 1
ATOM 1931 C CA . CYS A 1 237 ? 0.029 11.631 11.302 1.00 96.12 237 CYS A CA 1
ATOM 1932 C C . CYS A 1 237 ? -0.775 11.967 12.566 1.00 96.12 237 CYS A C 1
ATOM 1934 O O . CYS A 1 237 ? -1.736 12.745 12.519 1.00 96.12 237 CYS A O 1
ATOM 1936 N N . PHE A 1 238 ? -0.399 11.352 13.686 1.00 98.44 238 PHE A N 1
ATOM 1937 C CA . PHE A 1 238 ? -1.170 11.232 14.915 1.00 98.44 238 PHE A CA 1
ATOM 1938 C C . PHE A 1 238 ? -0.323 11.522 16.157 1.00 98.44 238 PHE A C 1
ATOM 1940 O O . PHE A 1 238 ? 0.904 11.536 16.144 1.00 98.44 238 PHE A O 1
ATOM 1947 N N . THR A 1 239 ? -1.015 11.746 17.270 1.00 98.75 239 THR A N 1
ATOM 1948 C CA . THR A 1 239 ? -0.411 12.037 18.572 1.00 98.75 239 THR A CA 1
ATOM 1949 C C . THR A 1 239 ? -0.987 11.052 19.572 1.00 98.75 239 THR A C 1
ATOM 1951 O O . THR A 1 239 ? -2.209 10.859 19.607 1.00 98.75 239 THR A O 1
ATOM 1954 N N . ASP A 1 240 ? -0.110 10.409 20.340 1.00 98.81 240 ASP A N 1
ATOM 1955 C CA . ASP A 1 240 ? -0.502 9.419 21.341 1.00 98.81 240 ASP A CA 1
ATOM 1956 C C . ASP A 1 240 ? -1.477 10.019 22.363 1.00 98.81 240 ASP A C 1
ATOM 1958 O O . ASP A 1 240 ? -1.341 11.180 22.753 1.00 98.81 240 ASP A O 1
ATOM 1962 N N . ARG A 1 241 ? -2.488 9.236 22.746 1.00 98.69 241 ARG A N 1
ATOM 1963 C CA . ARG A 1 241 ? -3.591 9.584 23.664 1.00 98.69 241 ARG A CA 1
ATOM 1964 C C . ARG A 1 241 ? -4.420 10.808 23.263 1.00 98.69 241 ARG A C 1
ATOM 1966 O O . ARG A 1 241 ? -5.243 11.280 24.040 1.00 98.69 241 ARG A O 1
ATOM 1973 N N . ILE A 1 242 ? -4.237 11.314 22.045 1.00 98.81 242 ILE A N 1
ATOM 1974 C CA . ILE A 1 242 ? -5.067 12.370 21.452 1.00 98.81 242 ILE A CA 1
ATOM 1975 C C . ILE A 1 242 ? -5.812 11.818 20.240 1.00 98.81 242 ILE A C 1
ATOM 1977 O O . ILE A 1 242 ? -7.021 11.985 20.146 1.00 98.81 242 ILE A O 1
ATOM 1981 N N . HIS A 1 243 ? -5.106 11.144 19.330 1.00 98.81 243 HIS A N 1
ATOM 1982 C CA . HIS A 1 243 ? -5.663 10.633 18.071 1.00 98.81 243 HIS A CA 1
ATOM 1983 C C . HIS A 1 243 ? -5.704 9.096 18.010 1.00 98.81 243 HIS A C 1
ATOM 1985 O O . HIS A 1 243 ? -6.514 8.516 17.292 1.00 98.81 243 HIS A O 1
ATOM 1991 N N . CYS A 1 244 ? -4.811 8.435 18.745 1.00 98.88 244 CYS A N 1
ATOM 1992 C CA . CYS A 1 244 ? -4.657 6.982 18.806 1.00 98.88 244 CYS A CA 1
ATOM 1993 C C . CYS A 1 244 ? -4.013 6.598 20.145 1.00 98.88 244 CYS A C 1
ATOM 1995 O O . CYS A 1 244 ? -3.619 7.486 20.900 1.00 98.88 244 CYS A O 1
ATOM 1997 N N . VAL A 1 245 ? -3.894 5.302 20.428 1.00 98.88 245 VAL A N 1
ATOM 1998 C CA . VAL A 1 245 ? -3.138 4.791 21.579 1.00 98.88 245 VAL A CA 1
ATOM 1999 C C . VAL A 1 245 ? -1.935 4.006 21.078 1.00 98.88 245 VAL A C 1
ATOM 2001 O O . VAL A 1 245 ? -2.081 3.034 20.332 1.00 98.88 245 VAL A O 1
ATOM 2004 N N . LEU A 1 246 ? -0.747 4.430 21.493 1.00 98.81 246 LEU A N 1
ATOM 2005 C CA . LEU A 1 246 ? 0.496 3.727 21.231 1.00 98.81 246 LEU A CA 1
ATOM 2006 C C . LEU A 1 246 ? 0.767 2.709 22.337 1.00 98.81 246 LEU A C 1
ATOM 2008 O O . LEU A 1 246 ? 0.700 3.028 23.524 1.00 98.81 246 LEU A O 1
ATOM 2012 N N . TYR A 1 247 ? 1.073 1.476 21.944 1.00 98.62 247 TYR A N 1
ATOM 2013 C CA . TYR A 1 247 ? 1.348 0.384 22.874 1.00 98.62 247 TYR A CA 1
ATOM 2014 C C . TYR A 1 247 ? 2.724 -0.232 22.615 1.00 98.62 247 TYR A C 1
ATOM 2016 O O . TYR A 1 247 ? 3.240 -0.215 21.499 1.00 98.62 247 TYR A O 1
ATOM 2024 N N . ASN A 1 248 ? 3.286 -0.861 23.637 1.00 98.19 248 ASN A N 1
ATOM 2025 C CA . ASN A 1 248 ? 4.504 -1.650 23.553 1.00 98.19 248 ASN A CA 1
ATOM 2026 C C . ASN A 1 248 ? 4.316 -3.004 24.251 1.00 98.19 248 ASN A C 1
ATOM 2028 O O . ASN A 1 248 ? 3.208 -3.414 24.607 1.00 98.19 248 ASN A O 1
ATOM 2032 N N . ASP A 1 249 ? 5.409 -3.752 24.391 1.00 96.94 249 ASP A N 1
ATOM 2033 C CA . ASP A 1 249 ? 5.356 -5.122 24.895 1.00 96.94 249 ASP A CA 1
ATOM 2034 C C . ASP A 1 249 ? 4.991 -5.181 26.384 1.00 96.94 249 ASP A C 1
ATOM 2036 O O . ASP A 1 249 ? 4.470 -6.198 26.833 1.00 96.94 249 ASP A O 1
ATOM 2040 N N . GLN A 1 250 ? 5.174 -4.089 27.127 1.00 98.19 250 GLN A N 1
ATOM 2041 C CA . GLN A 1 250 ? 4.950 -4.034 28.567 1.00 98.19 250 GLN A CA 1
ATOM 2042 C C . GLN A 1 250 ? 3.537 -3.571 28.941 1.00 98.19 250 GLN A C 1
ATOM 2044 O O . GLN A 1 250 ? 3.046 -3.980 29.988 1.00 98.19 250 GLN A O 1
ATOM 2049 N N . ASN A 1 251 ? 2.886 -2.745 28.115 1.00 98.44 251 ASN A N 1
ATOM 2050 C CA . ASN A 1 251 ? 1.655 -2.043 28.505 1.00 98.44 251 ASN A CA 1
ATOM 2051 C C . ASN A 1 251 ? 0.394 -2.418 27.701 1.00 98.44 251 ASN A C 1
ATOM 2053 O O . ASN A 1 251 ? -0.675 -1.889 27.999 1.00 98.44 251 ASN A O 1
ATOM 2057 N N . LEU A 1 252 ? 0.480 -3.311 26.704 1.00 98.56 252 LEU A N 1
ATOM 2058 C CA . LEU A 1 252 ? -0.650 -3.603 25.810 1.00 98.56 252 LEU A CA 1
ATOM 2059 C C . LEU A 1 252 ? -1.935 -4.003 26.558 1.00 98.56 252 LEU A C 1
ATOM 2061 O O . LEU A 1 252 ? -2.984 -3.411 26.317 1.00 98.56 252 LEU A O 1
ATOM 2065 N N . GLU A 1 253 ? -1.886 -5.015 27.425 1.00 98.44 253 GLU A N 1
ATOM 2066 C CA . GLU A 1 253 ? -3.073 -5.511 28.132 1.00 98.44 253 GLU A CA 1
ATOM 2067 C C . GLU A 1 253 ? -3.624 -4.465 29.104 1.00 98.44 253 GLU A C 1
ATOM 2069 O O . GLU A 1 253 ? -4.835 -4.268 29.144 1.00 98.44 253 GLU A O 1
ATOM 2074 N N . GLU A 1 254 ? -2.74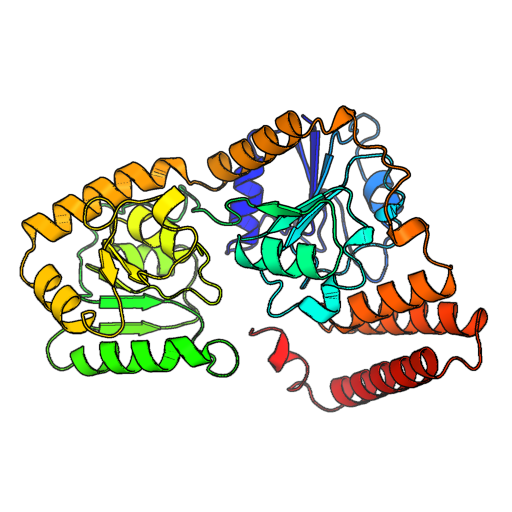9 -3.760 29.827 1.00 98.56 254 GLU A N 1
ATOM 2075 C CA . GLU A 1 254 ? -3.141 -2.685 30.746 1.00 98.56 254 GLU A CA 1
ATOM 2076 C C . GLU A 1 254 ? -3.886 -1.570 30.004 1.00 98.56 254 GLU A C 1
ATOM 2078 O O . GLU A 1 254 ? -4.973 -1.173 30.420 1.00 98.56 254 GLU A O 1
ATOM 2083 N N . LEU A 1 255 ? -3.355 -1.112 28.866 1.00 98.88 255 LEU A N 1
ATOM 2084 C CA . LEU A 1 255 ? -3.990 -0.079 28.048 1.00 98.88 255 LEU A CA 1
ATOM 2085 C C . LEU A 1 255 ? -5.320 -0.552 27.453 1.00 98.88 255 LEU A C 1
ATOM 2087 O O . LEU A 1 255 ? -6.286 0.210 27.434 1.00 98.88 255 LEU A O 1
ATOM 2091 N N . LEU A 1 256 ? -5.391 -1.797 26.970 1.00 98.75 256 LEU A N 1
ATOM 2092 C CA . LEU A 1 256 ? -6.638 -2.366 26.455 1.00 98.75 256 LEU A CA 1
ATOM 2093 C C . LEU A 1 256 ? -7.714 -2.401 27.544 1.00 98.75 256 LEU A C 1
ATOM 2095 O O . LEU A 1 256 ? -8.829 -1.945 27.308 1.00 98.75 256 LEU A O 1
ATOM 2099 N N . GLU A 1 257 ? -7.387 -2.901 28.735 1.00 98.38 257 GLU A N 1
ATOM 2100 C CA . GLU A 1 257 ? -8.324 -2.957 29.861 1.00 98.38 257 GLU A CA 1
ATOM 2101 C C . GLU A 1 257 ? -8.739 -1.559 30.322 1.00 98.38 257 GLU A C 1
ATOM 2103 O O . GLU A 1 257 ? -9.934 -1.300 30.478 1.00 98.38 257 GLU A O 1
ATOM 2108 N N . TYR A 1 258 ? -7.779 -0.639 30.446 1.00 98.75 258 TYR A N 1
ATOM 2109 C CA . TYR A 1 258 ? -8.036 0.748 30.814 1.00 98.75 258 TYR A CA 1
ATOM 2110 C C . TYR A 1 258 ? -9.031 1.398 29.847 1.00 98.75 258 TYR A C 1
ATOM 2112 O O . TYR A 1 258 ? -10.089 1.867 30.264 1.00 98.75 258 TYR A O 1
ATOM 2120 N N . TYR A 1 259 ? -8.767 1.374 28.540 1.00 98.75 259 TYR A N 1
ATOM 2121 C CA . TYR A 1 259 ? -9.656 2.026 27.578 1.00 98.75 259 TYR A CA 1
ATOM 2122 C C . TYR A 1 259 ? -10.988 1.294 27.379 1.00 98.75 259 TYR A C 1
ATOM 2124 O O . TYR A 1 259 ? -11.939 1.903 26.887 1.00 98.75 259 TYR A O 1
ATOM 2132 N N . LEU A 1 260 ? -11.114 0.027 27.783 1.00 98.56 260 LEU A N 1
ATOM 2133 C CA . LEU A 1 260 ? -12.399 -0.681 27.812 1.00 98.56 260 LEU A CA 1
ATOM 2134 C C . LEU A 1 260 ? -13.270 -0.308 29.018 1.00 98.56 260 LEU A C 1
ATOM 2136 O O . LEU A 1 260 ? -14.489 -0.413 28.901 1.00 98.56 260 LEU A O 1
ATOM 2140 N N . SER A 1 261 ? -12.682 0.167 30.122 1.00 97.81 261 SER A N 1
ATOM 2141 C CA . SER A 1 261 ? -13.421 0.655 31.297 1.00 97.81 261 SER A CA 1
ATOM 2142 C C . SER A 1 261 ? -13.601 2.180 31.349 1.00 97.81 261 SER A C 1
ATOM 2144 O O . SER A 1 261 ? -14.396 2.660 32.153 1.00 97.81 261 SER A O 1
ATOM 2146 N N . HIS A 1 262 ? -12.888 2.949 30.517 1.00 98.38 262 HIS A N 1
ATOM 2147 C CA . HIS A 1 262 ? -12.939 4.420 30.475 1.00 98.38 262 HIS A CA 1
ATOM 2148 C C . HIS A 1 262 ? -13.628 4.916 29.196 1.00 98.38 262 HIS A C 1
ATOM 2150 O O . HIS A 1 262 ? -12.997 5.431 28.272 1.00 98.38 262 HIS A O 1
ATOM 2156 N N . ASP A 1 263 ? -14.948 4.728 29.136 1.00 97.81 263 ASP A N 1
ATOM 2157 C CA . ASP A 1 263 ? -15.753 4.985 27.937 1.00 97.81 263 ASP A CA 1
ATOM 2158 C C . ASP A 1 263 ? -15.659 6.428 27.425 1.00 97.81 263 ASP A C 1
ATOM 2160 O O . ASP A 1 263 ? -15.481 6.621 26.222 1.00 97.81 263 ASP A O 1
ATOM 2164 N N . GLU A 1 264 ? -15.745 7.426 28.308 1.00 98.56 264 GLU A N 1
ATOM 2165 C CA . GLU A 1 264 ? -15.696 8.845 27.925 1.00 98.56 264 GLU A CA 1
ATOM 2166 C C . GLU A 1 264 ? -14.343 9.216 27.302 1.00 98.56 264 GLU A C 1
ATOM 2168 O O . GLU A 1 264 ? -14.293 9.781 26.209 1.00 98.56 264 GLU A O 1
ATOM 2173 N N . GLU A 1 265 ? -13.239 8.826 27.948 1.00 98.69 265 GLU A N 1
ATOM 2174 C CA . GLU A 1 265 ? -11.887 9.079 27.439 1.00 98.69 265 GLU A CA 1
ATOM 2175 C C . GLU A 1 265 ? -11.657 8.355 26.105 1.00 98.69 265 GLU A C 1
ATOM 2177 O O . GLU A 1 265 ? -11.202 8.960 25.131 1.00 98.69 265 GLU A O 1
ATOM 2182 N N . ARG A 1 266 ? -12.049 7.074 26.014 1.00 98.75 266 ARG A N 1
ATOM 2183 C CA . ARG A 1 266 ? -11.959 6.295 24.770 1.00 98.75 266 ARG A CA 1
ATOM 2184 C C . ARG A 1 266 ? -12.724 6.977 23.635 1.00 98.75 266 ARG A C 1
ATOM 2186 O O . ARG A 1 266 ? -12.221 7.047 22.510 1.00 98.75 266 ARG A O 1
ATOM 2193 N N . GLN A 1 267 ? -13.946 7.442 23.898 1.00 98.50 267 GLN A N 1
ATOM 2194 C CA . GLN A 1 267 ? -14.789 8.099 22.897 1.00 98.50 267 GLN A CA 1
ATOM 2195 C C . GLN A 1 267 ? -14.203 9.438 22.445 1.00 98.50 267 GLN A C 1
ATOM 2197 O O . GLN A 1 267 ? -14.234 9.728 21.248 1.00 98.50 267 GLN A O 1
ATOM 2202 N N . GLU A 1 268 ? -13.617 10.211 23.357 1.00 98.88 268 GLU A N 1
ATOM 2203 C CA . GLU A 1 268 ? -12.968 11.482 23.036 1.00 98.88 268 GLU A CA 1
ATOM 2204 C C . GLU A 1 268 ? -11.743 11.284 22.127 1.00 98.88 268 GLU A C 1
ATOM 2206 O O . GLU A 1 268 ? -11.631 11.945 21.092 1.00 98.88 268 GLU A O 1
ATOM 2211 N N . ILE A 1 269 ? -10.872 10.314 22.432 1.00 98.88 269 ILE A N 1
ATOM 2212 C CA . ILE A 1 269 ? -9.724 9.977 21.567 1.00 98.88 269 ILE A CA 1
ATOM 2213 C C . ILE A 1 269 ? -10.214 9.459 20.210 1.00 98.88 269 ILE A C 1
ATOM 2215 O O . ILE A 1 269 ? -9.712 9.860 19.164 1.00 98.88 269 ILE A O 1
ATOM 2219 N N . THR A 1 270 ? -11.243 8.606 20.199 1.00 98.81 270 THR A N 1
ATOM 2220 C CA . THR A 1 270 ? -11.838 8.081 18.957 1.00 98.81 270 THR A CA 1
ATOM 2221 C C . THR A 1 270 ? -12.408 9.198 18.081 1.00 98.81 270 THR A C 1
ATOM 2223 O O . THR A 1 270 ? -12.308 9.149 16.854 1.00 98.81 270 THR A O 1
ATOM 2226 N N . LYS A 1 271 ? -13.024 10.215 18.692 1.00 98.75 271 LYS A N 1
ATOM 2227 C CA . LYS A 1 271 ? -13.546 11.389 17.991 1.00 98.75 271 LYS A CA 1
ATOM 2228 C C . LYS A 1 271 ? -12.417 12.209 17.374 1.00 98.75 271 LYS A C 1
ATOM 2230 O O . LYS A 1 271 ? -12.444 12.426 16.167 1.00 98.75 271 LYS A O 1
ATOM 2235 N N . LYS A 1 272 ? -11.408 12.580 18.159 1.00 98.88 272 LYS A N 1
ATOM 2236 C CA . LYS A 1 272 ? -10.242 13.331 17.674 1.00 98.88 272 LYS A CA 1
ATOM 2237 C C . LYS A 1 272 ? -9.460 12.571 16.603 1.00 98.88 272 LYS A C 1
ATOM 2239 O O . LYS A 1 272 ? -9.072 13.154 15.597 1.00 98.88 272 LYS A O 1
ATOM 2244 N N . GLY A 1 273 ? -9.272 11.261 16.770 1.00 98.81 273 GLY A N 1
ATOM 2245 C CA . GLY A 1 273 ? -8.663 10.396 15.757 1.00 98.81 273 GLY A CA 1
ATOM 2246 C C . GLY A 1 273 ? -9.460 10.378 14.453 1.00 98.81 273 GLY A C 1
ATOM 2247 O O . GLY A 1 273 ? -8.887 10.513 13.374 1.00 98.81 273 GLY A O 1
ATOM 2248 N N . HIS A 1 274 ? -10.790 10.288 14.545 1.00 98.88 274 HIS A N 1
ATOM 2249 C CA . HIS A 1 274 ? -11.680 10.363 13.387 1.00 98.88 274 HIS A CA 1
ATOM 2250 C C . HIS A 1 274 ? -11.646 11.726 12.682 1.00 98.88 274 HIS A C 1
ATOM 2252 O O . HIS A 1 274 ? -11.698 11.771 11.457 1.00 98.88 274 HIS A O 1
ATOM 2258 N N . GLU A 1 275 ? -11.561 12.828 13.424 1.00 98.75 275 GLU A N 1
ATOM 2259 C CA . GLU A 1 275 ? -11.424 14.173 12.8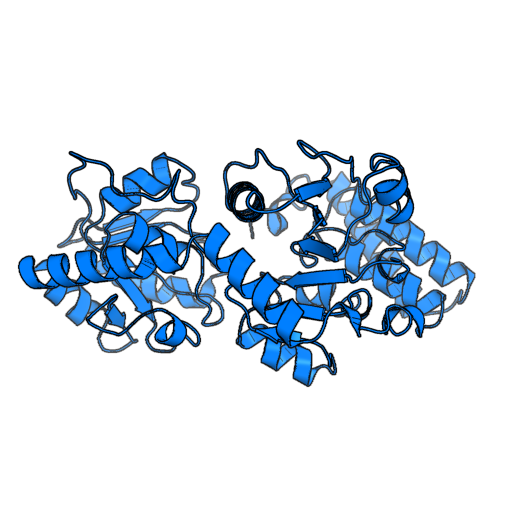52 1.00 98.75 275 GLU A CA 1
ATOM 2260 C C . GLU A 1 275 ? -10.071 14.324 12.148 1.00 98.75 275 GLU A C 1
ATOM 2262 O O . GLU A 1 275 ? -10.013 14.725 10.985 1.00 98.75 275 GLU A O 1
ATOM 2267 N N . LYS A 1 276 ? -8.984 13.917 12.815 1.00 98.75 276 LYS A N 1
ATOM 2268 C CA . LYS A 1 276 ? -7.624 14.030 12.284 1.00 98.75 276 LYS A CA 1
ATOM 2269 C C . LYS A 1 276 ? -7.410 13.173 11.042 1.00 98.75 276 LYS A C 1
ATOM 2271 O O . LYS A 1 276 ? -6.756 13.613 10.097 1.00 98.75 276 LYS A O 1
ATOM 2276 N N . VAL A 1 277 ? -7.961 11.956 11.013 1.00 98.69 277 VAL A N 1
ATOM 2277 C CA . VAL A 1 277 ? -7.732 11.053 9.881 1.00 98.69 277 VAL A CA 1
ATOM 2278 C C . VAL A 1 277 ? -8.315 11.583 8.573 1.00 98.69 277 VAL A C 1
ATOM 2280 O O . VAL A 1 277 ? -7.779 11.241 7.527 1.00 98.69 277 VAL A O 1
ATOM 2283 N N . GLN A 1 278 ? -9.321 12.470 8.596 1.00 98.25 278 GLN A N 1
ATOM 2284 C CA . GLN A 1 278 ? -9.918 13.036 7.373 1.00 98.25 278 GLN A CA 1
ATOM 2285 C C . GLN A 1 278 ? -8.895 13.748 6.471 1.00 98.25 278 GLN A C 1
ATOM 2287 O O . GLN A 1 278 ? -9.066 13.832 5.253 1.00 98.25 278 GLN A O 1
ATOM 2292 N N . GLU A 1 279 ? -7.778 14.202 7.042 1.00 97.62 279 GLU A N 1
ATOM 2293 C CA . GLU A 1 279 ? -6.660 14.783 6.300 1.00 97.62 279 GLU A CA 1
ATOM 2294 C C . GLU A 1 279 ? -5.901 13.757 5.432 1.00 97.62 279 GLU A C 1
ATOM 2296 O O . GLU A 1 279 ? -5.156 14.159 4.540 1.00 97.62 279 GLU A O 1
ATOM 2301 N N . TYR A 1 280 ? -6.086 12.450 5.638 1.00 97.38 280 TYR A N 1
ATOM 2302 C CA . TYR A 1 280 ? -5.285 11.362 5.053 1.00 97.38 280 TYR A CA 1
ATOM 2303 C C . TYR A 1 280 ? -6.095 10.411 4.156 1.00 97.38 280 TYR A C 1
ATOM 2305 O O . TYR A 1 280 ? -5.759 9.237 4.005 1.00 97.38 280 TYR A O 1
ATOM 2313 N N . SER A 1 281 ? -7.169 10.905 3.530 1.00 96.75 281 SER A N 1
ATOM 2314 C CA . SER A 1 281 ? -7.833 10.170 2.446 1.00 96.75 281 SER A CA 1
ATOM 2315 C C . SER A 1 281 ? -6.864 9.930 1.285 1.00 96.75 281 SER A C 1
ATOM 2317 O O . SER A 1 281 ? -5.922 10.708 1.100 1.00 96.75 281 SER A O 1
ATOM 2319 N N . TYR A 1 282 ? -7.105 8.910 0.455 1.00 95.94 282 TYR A N 1
ATOM 2320 C CA . TYR A 1 282 ? -6.258 8.671 -0.724 1.00 95.94 282 TYR A CA 1
ATOM 2321 C C . TYR A 1 282 ? -6.123 9.919 -1.607 1.00 95.94 282 TYR A C 1
ATOM 2323 O O . TYR A 1 282 ? -5.019 10.248 -2.025 1.00 95.94 282 TYR A O 1
ATOM 2331 N N . SER A 1 283 ? -7.200 10.689 -1.806 1.00 95.38 283 SER A N 1
ATOM 2332 C CA . SER A 1 283 ? -7.138 11.958 -2.551 1.00 95.38 283 SER A CA 1
ATOM 2333 C C . SER A 1 283 ? -6.149 12.955 -1.940 1.00 95.38 283 SER A C 1
ATOM 2335 O O . SER A 1 283 ? -5.360 13.575 -2.655 1.00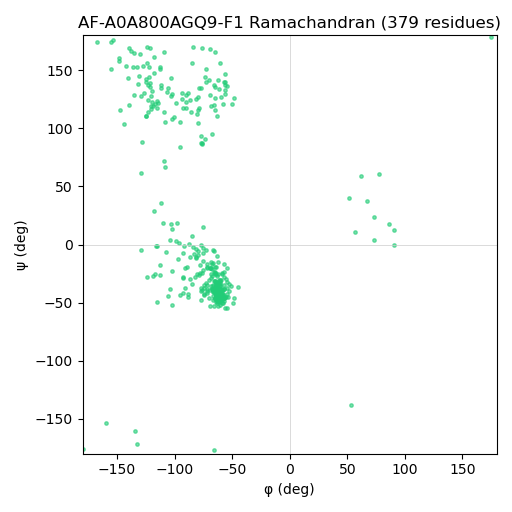 95.38 283 SER A O 1
ATOM 2337 N N . ASN A 1 284 ? -6.145 13.099 -0.613 1.00 96.31 284 ASN A N 1
ATOM 2338 C CA . ASN A 1 284 ? -5.213 13.999 0.059 1.00 96.31 284 ASN A CA 1
ATOM 2339 C C . ASN A 1 284 ? -3.774 13.461 0.037 1.00 96.31 284 ASN A C 1
ATOM 2341 O O . ASN A 1 284 ? -2.846 14.251 -0.121 1.00 96.31 284 ASN A O 1
ATOM 2345 N N . GLN A 1 285 ? -3.574 12.143 0.115 1.00 95.12 285 GLN A N 1
ATOM 2346 C CA . GLN A 1 285 ? -2.248 11.533 -0.035 1.00 95.12 285 GLN A CA 1
ATOM 2347 C C . GLN A 1 285 ? -1.673 11.755 -1.436 1.00 95.12 285 GLN A C 1
ATOM 2349 O O . GLN A 1 285 ? -0.539 12.214 -1.563 1.00 95.12 285 GLN A O 1
ATOM 2354 N N . ILE A 1 286 ? -2.471 11.556 -2.490 1.00 95.19 286 ILE A N 1
ATOM 2355 C CA . ILE A 1 286 ? -2.033 11.837 -3.863 1.00 95.19 286 ILE A CA 1
ATOM 2356 C C . ILE A 1 286 ? -1.683 13.319 -4.031 1.00 95.19 286 ILE A C 1
ATOM 2358 O O . ILE A 1 286 ? -0.645 13.637 -4.606 1.00 95.19 286 ILE A O 1
ATOM 2362 N N . LYS A 1 287 ? -2.469 14.245 -3.463 1.00 95.38 287 LYS A N 1
ATOM 2363 C CA . LYS A 1 287 ? -2.121 15.678 -3.482 1.00 95.38 287 LYS A CA 1
ATOM 2364 C C . LYS A 1 287 ? -0.768 15.962 -2.824 1.00 95.38 287 LYS A C 1
ATOM 2366 O O . LYS A 1 287 ? -0.021 16.784 -3.353 1.00 95.38 287 LYS A O 1
ATOM 2371 N N . ARG A 1 288 ? -0.435 15.289 -1.715 1.00 95.19 288 ARG A N 1
ATOM 2372 C CA . ARG A 1 288 ? 0.881 15.408 -1.059 1.00 95.19 288 ARG A CA 1
ATOM 2373 C C . ARG A 1 288 ? 2.004 14.877 -1.943 1.00 95.19 288 ARG A C 1
ATOM 2375 O O . ARG A 1 288 ? 2.995 15.576 -2.114 1.00 95.19 288 ARG A O 1
ATOM 2382 N N . ILE A 1 289 ? 1.826 13.707 -2.559 1.00 94.12 289 ILE A N 1
ATOM 2383 C CA . ILE A 1 289 ? 2.809 13.124 -3.487 1.00 94.12 289 ILE A CA 1
ATOM 2384 C C . ILE A 1 289 ? 3.054 14.065 -4.673 1.00 94.12 289 ILE A C 1
ATOM 2386 O O . ILE A 1 289 ? 4.195 14.386 -4.990 1.00 94.12 289 ILE A O 1
ATOM 2390 N N . ILE A 1 290 ? 1.991 14.584 -5.294 1.00 94.12 290 ILE A N 1
ATOM 2391 C CA . ILE A 1 290 ? 2.105 15.541 -6.404 1.00 94.12 290 ILE A CA 1
ATOM 2392 C C . ILE A 1 290 ? 2.754 16.857 -5.949 1.00 94.12 290 ILE A C 1
ATOM 2394 O O . ILE A 1 290 ? 3.543 17.437 -6.692 1.00 94.12 290 ILE A O 1
ATOM 2398 N N . GLY A 1 291 ? 2.445 17.337 -4.741 1.00 93.88 291 GLY A N 1
ATOM 2399 C CA . GLY A 1 291 ? 3.120 18.487 -4.134 1.00 93.88 291 GLY A CA 1
ATOM 2400 C C . GLY A 1 291 ? 4.623 18.250 -3.995 1.00 93.88 291 GLY A C 1
ATOM 2401 O O . GLY A 1 291 ? 5.415 19.063 -4.466 1.00 93.88 291 GLY A O 1
ATOM 2402 N N . ARG A 1 292 ? 5.008 17.085 -3.468 1.00 92.94 292 ARG A N 1
ATOM 2403 C CA . ARG A 1 292 ? 6.408 16.686 -3.306 1.00 92.94 292 ARG A CA 1
ATOM 2404 C C . ARG A 1 292 ? 7.145 16.589 -4.641 1.00 92.94 292 ARG A C 1
ATOM 2406 O O . ARG A 1 292 ? 8.257 17.086 -4.763 1.00 92.94 292 ARG A O 1
ATOM 2413 N N . LEU A 1 293 ? 6.508 16.032 -5.670 1.00 91.69 293 LEU A N 1
ATOM 2414 C CA . LEU A 1 293 ? 7.078 15.982 -7.020 1.00 91.69 293 LEU A CA 1
ATOM 2415 C C . LEU A 1 293 ? 7.353 17.374 -7.607 1.00 91.69 293 LEU A C 1
ATOM 2417 O O . LEU A 1 293 ? 8.347 17.559 -8.307 1.00 91.69 293 LEU A O 1
ATOM 2421 N N . LYS A 1 294 ? 6.501 18.362 -7.313 1.00 91.38 294 LYS A N 1
ATOM 2422 C CA . LYS A 1 294 ? 6.738 19.755 -7.724 1.00 91.38 294 LYS A CA 1
ATOM 2423 C C . LYS A 1 294 ? 7.905 20.382 -6.969 1.00 91.38 294 LYS A C 1
ATOM 2425 O O . LYS A 1 294 ? 8.683 21.098 -7.581 1.00 91.38 294 LYS A O 1
ATOM 2430 N N . GLU A 1 295 ? 8.046 20.107 -5.674 1.00 92.38 295 GLU A N 1
ATOM 2431 C CA . GLU A 1 295 ? 9.184 20.589 -4.875 1.00 92.38 295 GLU A CA 1
ATOM 2432 C C . GLU A 1 295 ? 10.520 20.027 -5.366 1.00 92.38 295 GLU A C 1
ATOM 2434 O O . GLU A 1 295 ? 11.516 20.745 -5.394 1.00 92.38 295 GLU A O 1
ATOM 2439 N N . ILE A 1 296 ? 10.532 18.758 -5.783 1.00 88.88 296 ILE A N 1
ATOM 2440 C CA . ILE A 1 296 ? 11.706 18.110 -6.384 1.00 88.88 296 ILE A CA 1
ATOM 2441 C C . ILE A 1 296 ? 12.023 18.706 -7.770 1.00 88.88 296 ILE A C 1
ATOM 2443 O O . ILE A 1 296 ? 13.155 18.622 -8.242 1.00 88.88 296 ILE A O 1
ATOM 2447 N N . GLY A 1 297 ? 11.048 19.356 -8.413 1.00 87.75 297 GLY A N 1
ATOM 2448 C CA . GLY A 1 297 ? 11.194 19.941 -9.742 1.00 87.75 297 GLY A CA 1
ATOM 2449 C C . GLY A 1 297 ? 11.124 18.876 -10.829 1.00 87.75 297 GLY A C 1
ATOM 2450 O O . GLY A 1 297 ? 12.081 18.691 -11.580 1.00 87.75 297 GLY A O 1
ATOM 2451 N N . LEU A 1 298 ? 9.992 18.168 -10.909 1.00 82.81 298 LEU A N 1
ATOM 2452 C CA . LEU A 1 298 ? 9.697 17.129 -11.905 1.00 82.81 298 LEU A CA 1
ATOM 2453 C C . LEU A 1 298 ? 10.085 17.528 -13.344 1.00 82.81 298 LEU A C 1
ATOM 2455 O O . LEU A 1 298 ? 10.561 16.701 -14.121 1.00 82.81 298 LEU A O 1
ATOM 2459 N N . GLU A 1 299 ? 9.905 18.798 -13.705 1.00 77.12 299 GLU A N 1
ATOM 2460 C CA . GLU A 1 299 ? 10.259 19.360 -15.009 1.00 77.12 299 GLU A CA 1
ATOM 2461 C C . GLU A 1 299 ? 11.770 19.381 -15.293 1.00 77.12 299 GLU A C 1
ATOM 2463 O O . GLU A 1 299 ? 12.174 19.368 -16.455 1.00 77.12 299 GLU A O 1
ATOM 2468 N N . ASN A 1 300 ? 12.598 19.366 -14.247 1.00 74.56 300 ASN A N 1
ATOM 2469 C CA . ASN A 1 300 ? 14.059 19.409 -14.325 1.00 74.56 300 ASN A CA 1
ATOM 2470 C C . ASN A 1 300 ? 14.698 18.014 -14.342 1.00 74.56 300 ASN A C 1
ATOM 2472 O O . ASN A 1 300 ? 15.910 17.892 -14.549 1.00 74.56 300 ASN A O 1
ATOM 2476 N N . ILE A 1 301 ? 13.907 16.955 -14.143 1.00 74.75 301 ILE A N 1
ATOM 2477 C CA . ILE A 1 301 ? 14.394 15.578 -14.195 1.00 74.75 301 ILE A CA 1
ATOM 2478 C C . ILE A 1 301 ? 14.867 15.268 -15.617 1.00 74.75 301 ILE A C 1
ATOM 2480 O O . ILE A 1 301 ? 14.088 15.238 -16.575 1.00 74.75 301 ILE A O 1
ATOM 2484 N N . LYS A 1 302 ? 16.172 15.008 -15.757 1.00 67.06 302 LYS A N 1
ATOM 2485 C CA . LYS A 1 302 ? 16.782 14.568 -17.016 1.00 67.06 302 LYS A CA 1
ATOM 2486 C C . LYS A 1 302 ? 16.405 13.112 -17.290 1.00 67.06 302 LYS A C 1
ATOM 2488 O O . LYS A 1 302 ? 17.120 12.192 -16.911 1.00 67.06 302 LYS A O 1
ATOM 2493 N N . ARG A 1 303 ? 15.300 12.940 -18.014 1.00 67.81 303 ARG A N 1
ATOM 2494 C CA . ARG A 1 303 ? 14.639 11.663 -18.361 1.00 67.81 303 ARG A CA 1
ATOM 2495 C C . ARG A 1 303 ? 15.551 10.630 -19.046 1.00 67.81 303 ARG A C 1
ATOM 2497 O O . ARG A 1 303 ? 15.258 9.445 -19.038 1.00 67.81 303 ARG A O 1
ATOM 2504 N N . GLN A 1 304 ? 16.665 11.081 -19.629 1.00 58.06 304 GLN A N 1
ATOM 2505 C CA . GLN A 1 304 ? 17.664 10.251 -20.320 1.00 58.06 304 GLN A CA 1
ATOM 2506 C C . GLN A 1 304 ? 18.704 9.610 -19.377 1.00 58.06 304 GLN A C 1
ATOM 2508 O O . GLN A 1 304 ? 19.554 8.858 -19.840 1.00 58.06 304 GLN A O 1
ATOM 2513 N N . ASN A 1 305 ? 18.651 9.886 -18.068 1.00 64.44 305 ASN A N 1
ATOM 2514 C CA . ASN A 1 305 ? 19.645 9.416 -17.094 1.00 64.44 305 ASN A CA 1
ATOM 2515 C C . ASN A 1 305 ? 19.177 8.215 -16.257 1.00 64.44 305 ASN A C 1
ATOM 2517 O O . ASN A 1 305 ? 19.795 7.909 -15.237 1.00 64.44 305 ASN A O 1
ATOM 2521 N N . ARG A 1 306 ? 18.087 7.542 -16.646 1.00 85.75 306 ARG A N 1
ATOM 2522 C CA . ARG A 1 306 ? 17.620 6.347 -15.935 1.00 85.75 306 ARG A CA 1
ATOM 2523 C C . ARG A 1 306 ? 18.725 5.298 -15.917 1.00 85.75 306 ARG A C 1
ATOM 2525 O O . ARG A 1 306 ? 19.191 4.863 -16.969 1.00 85.75 306 ARG A O 1
ATOM 2532 N N . GLN A 1 307 ? 19.144 4.902 -14.715 1.00 85.69 307 GLN A N 1
ATOM 2533 C CA . GLN A 1 307 ? 20.303 4.029 -14.503 1.00 85.69 307 GLN A CA 1
ATOM 2534 C C . GLN A 1 307 ? 20.159 2.680 -15.217 1.00 85.69 307 GLN A C 1
ATOM 2536 O O . GLN A 1 307 ? 21.153 2.053 -15.560 1.00 85.69 307 GLN A O 1
ATOM 2541 N N . PHE A 1 308 ? 18.933 2.228 -15.483 1.00 91.06 308 PHE A N 1
ATOM 2542 C CA . PHE A 1 308 ? 18.721 0.988 -16.222 1.00 91.06 308 PHE A CA 1
ATOM 2543 C C . PHE A 1 308 ? 19.264 1.044 -17.658 1.00 91.06 308 PHE A C 1
ATOM 2545 O O . PHE A 1 308 ? 19.769 0.040 -18.154 1.00 91.06 308 PHE A O 1
ATOM 2552 N N . LEU A 1 309 ? 19.224 2.216 -18.303 1.00 90.25 309 LEU A N 1
ATOM 2553 C CA . LEU A 1 309 ? 19.718 2.405 -19.669 1.00 90.25 309 LEU A CA 1
ATOM 2554 C C . LEU A 1 309 ? 21.247 2.377 -19.770 1.00 90.25 309 LEU A C 1
ATOM 2556 O O . LEU A 1 309 ? 21.771 2.153 -20.858 1.00 90.25 309 LEU A O 1
ATOM 2560 N N . SER A 1 310 ? 21.974 2.590 -18.667 1.00 90.12 310 SER A N 1
ATOM 2561 C CA . SER A 1 310 ? 23.441 2.496 -18.662 1.00 90.12 310 SER A CA 1
ATOM 2562 C C . SER A 1 310 ? 23.953 1.062 -18.513 1.00 90.12 310 SER A C 1
ATOM 2564 O O . SER A 1 310 ? 25.152 0.824 -18.650 1.00 90.12 310 SER A O 1
ATOM 2566 N N . LEU A 1 311 ? 23.064 0.102 -18.241 1.00 92.56 311 LEU A N 1
ATOM 2567 C CA . LEU A 1 311 ? 23.408 -1.312 -18.200 1.00 92.56 311 LEU A CA 1
ATOM 2568 C C . LEU A 1 311 ? 23.631 -1.849 -19.615 1.00 92.56 311 LEU A C 1
ATOM 2570 O O . LEU A 1 311 ? 22.887 -1.527 -20.542 1.00 92.56 311 LEU A O 1
ATOM 2574 N N . GLU A 1 312 ? 24.592 -2.759 -19.748 1.00 95.00 312 GLU A N 1
ATOM 2575 C CA . GLU A 1 312 ? 24.776 -3.551 -20.964 1.00 95.00 312 GLU A CA 1
ATOM 2576 C C . GLU A 1 312 ? 23.491 -4.310 -21.333 1.00 95.00 312 GLU A C 1
ATOM 2578 O O . GLU A 1 312 ? 22.758 -4.782 -20.458 1.00 95.00 312 GLU A O 1
ATOM 2583 N N . ALA A 1 313 ? 23.237 -4.498 -22.630 1.00 94.44 313 ALA A N 1
ATOM 2584 C CA . ALA A 1 313 ? 21.980 -5.077 -23.118 1.00 94.44 313 ALA A CA 1
ATOM 2585 C C . ALA A 1 313 ? 21.647 -6.447 -22.488 1.00 94.44 313 ALA A C 1
ATOM 2587 O O . ALA A 1 313 ? 20.517 -6.683 -22.060 1.00 94.44 313 ALA A O 1
ATOM 2588 N N . HIS A 1 314 ? 22.636 -7.338 -22.343 1.00 94.56 314 HIS A N 1
ATOM 2589 C CA . HIS A 1 314 ? 22.441 -8.640 -21.689 1.00 94.56 314 HIS A CA 1
ATOM 2590 C C . HIS A 1 314 ? 22.032 -8.504 -20.209 1.00 94.56 314 HIS A C 1
ATOM 2592 O O . HIS A 1 314 ? 21.237 -9.298 -19.706 1.00 94.56 314 HIS A O 1
ATOM 2598 N N . GLN A 1 315 ? 22.538 -7.484 -19.509 1.00 94.38 315 GLN A N 1
ATOM 2599 C CA . GLN A 1 315 ? 22.224 -7.219 -18.108 1.00 94.38 315 GLN A CA 1
ATOM 2600 C C . GLN A 1 315 ? 20.818 -6.627 -17.963 1.00 94.38 315 GLN A C 1
ATOM 2602 O O . GLN A 1 315 ? 20.103 -7.008 -17.036 1.00 94.38 315 GLN A O 1
ATOM 2607 N N . GLN A 1 316 ? 20.390 -5.768 -18.895 1.00 94.81 316 GLN A N 1
ATOM 2608 C CA . GLN A 1 316 ? 19.003 -5.295 -18.961 1.00 94.81 316 GLN A CA 1
ATOM 2609 C C . GLN A 1 316 ? 18.033 -6.472 -19.113 1.00 94.81 316 GLN A C 1
ATOM 2611 O O . GLN A 1 316 ? 17.107 -6.617 -18.317 1.00 94.81 316 GLN A O 1
ATOM 2616 N N . HIS A 1 317 ? 18.287 -7.362 -20.076 1.00 95.31 317 HIS A N 1
ATOM 2617 C CA . HIS A 1 317 ? 17.486 -8.569 -20.276 1.00 95.31 317 HIS A CA 1
ATOM 2618 C C . HIS A 1 317 ? 17.466 -9.465 -19.028 1.00 95.31 317 HIS A C 1
ATOM 2620 O O . HIS A 1 317 ? 16.398 -9.850 -18.551 1.00 95.31 317 HIS A O 1
ATOM 2626 N N . LYS A 1 318 ? 18.625 -9.728 -18.412 1.00 94.81 318 LYS A N 1
ATOM 2627 C CA . LYS A 1 318 ? 18.704 -10.503 -17.162 1.00 94.81 318 LYS A CA 1
ATOM 2628 C C . LYS A 1 318 ? 17.880 -9.867 -16.036 1.00 94.81 318 LYS A C 1
ATOM 2630 O O . LYS A 1 318 ? 17.170 -10.571 -15.319 1.00 94.81 318 LYS A O 1
ATOM 2635 N N . ASN A 1 319 ? 17.936 -8.546 -15.891 1.00 94.12 319 ASN A N 1
ATOM 2636 C CA . ASN A 1 319 ? 17.179 -7.829 -14.870 1.00 94.12 319 ASN A CA 1
ATOM 2637 C C . ASN A 1 319 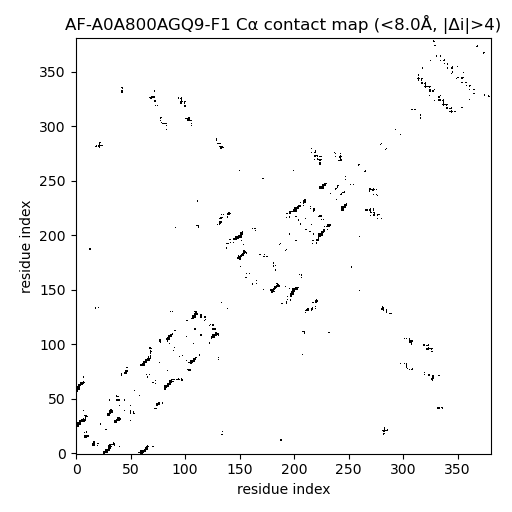? 15.667 -7.892 -15.121 1.00 94.12 319 ASN A C 1
ATOM 2639 O O . ASN A 1 319 ? 14.924 -8.190 -14.183 1.00 94.12 319 ASN A O 1
ATOM 2643 N N . ARG A 1 320 ? 15.212 -7.696 -16.369 1.00 93.44 320 ARG A N 1
ATOM 2644 C CA . ARG A 1 320 ? 13.794 -7.864 -16.738 1.00 93.44 320 ARG A CA 1
ATOM 2645 C C . ARG A 1 320 ? 13.322 -9.295 -16.485 1.00 93.44 320 ARG A C 1
ATOM 2647 O O . ARG A 1 320 ? 12.240 -9.482 -15.943 1.00 93.44 320 ARG A O 1
ATOM 2654 N N . ALA A 1 321 ? 14.145 -10.302 -16.784 1.00 94.31 321 ALA A N 1
ATOM 2655 C CA . ALA A 1 321 ? 13.793 -11.695 -16.524 1.00 94.31 321 ALA A CA 1
ATOM 2656 C C . ALA A 1 321 ? 13.570 -11.993 -15.037 1.00 94.31 321 ALA A C 1
ATOM 2658 O O . ALA A 1 321 ? 12.649 -12.720 -14.665 1.00 94.31 321 ALA A O 1
ATOM 2659 N N . VAL A 1 322 ? 14.417 -11.431 -14.178 1.00 92.81 322 VAL A N 1
ATOM 2660 C CA . VAL A 1 322 ? 14.324 -11.634 -12.729 1.00 92.81 322 VAL A CA 1
ATOM 2661 C C . VAL A 1 322 ? 13.115 -10.894 -12.169 1.00 92.81 322 VAL A C 1
ATOM 2663 O O . VAL A 1 322 ? 12.372 -11.469 -11.378 1.00 92.81 322 VAL A O 1
ATOM 2666 N N . GLN A 1 323 ? 12.844 -9.680 -12.649 1.00 92.62 323 GLN A N 1
ATOM 2667 C CA . GLN A 1 323 ? 11.612 -8.954 -12.336 1.00 92.62 323 GLN A CA 1
ATOM 2668 C C . GLN A 1 323 ? 10.376 -9.761 -12.732 1.00 92.62 323 GLN A C 1
ATOM 2670 O O . GLN A 1 323 ? 9.484 -9.959 -11.910 1.00 92.62 323 GLN A O 1
ATOM 2675 N N . ALA A 1 324 ? 10.352 -10.297 -13.953 1.00 91.25 324 ALA A N 1
ATOM 2676 C CA . ALA A 1 324 ? 9.269 -11.135 -14.444 1.00 91.25 324 ALA A CA 1
ATOM 2677 C C . ALA A 1 324 ? 9.044 -12.355 -13.542 1.00 91.25 324 ALA A C 1
ATOM 2679 O O . ALA A 1 324 ? 7.912 -12.643 -13.169 1.00 91.25 324 ALA A O 1
ATOM 2680 N N . PHE A 1 325 ? 10.120 -13.046 -13.156 1.00 91.44 325 PHE A N 1
ATOM 2681 C CA . PHE A 1 325 ? 10.052 -14.264 -12.350 1.00 91.44 325 PHE A CA 1
ATOM 2682 C C . PHE A 1 325 ? 9.669 -14.020 -10.883 1.00 91.44 325 PHE A C 1
ATOM 2684 O O . PHE A 1 325 ? 8.971 -14.842 -10.288 1.00 91.44 325 PHE A O 1
ATOM 2691 N N . HIS A 1 326 ? 10.156 -12.933 -10.276 1.00 88.69 326 HIS A N 1
ATOM 2692 C CA . HIS A 1 326 ? 9.930 -12.640 -8.856 1.00 88.69 326 HIS A CA 1
ATOM 2693 C C . HIS A 1 326 ? 8.692 -11.783 -8.587 1.00 88.69 326 HIS A C 1
ATOM 2695 O O . HIS A 1 326 ? 8.179 -11.835 -7.467 1.00 88.69 326 HIS A O 1
ATOM 2701 N N . SER A 1 327 ? 8.184 -11.057 -9.589 1.00 83.25 327 SER A N 1
ATOM 2702 C CA . SER A 1 327 ? 6.819 -10.517 -9.560 1.00 83.25 327 SER A CA 1
ATOM 2703 C C . SER A 1 327 ? 5.792 -11.664 -9.577 1.00 83.25 327 SER A C 1
ATOM 2705 O O . SER A 1 327 ? 6.156 -12.840 -9.482 1.00 83.25 327 SER A O 1
ATOM 2707 N N . VAL A 1 328 ? 4.489 -11.364 -9.613 1.00 77.31 328 VAL A N 1
ATOM 2708 C CA . VAL A 1 328 ? 3.448 -12.404 -9.531 1.00 77.31 328 VAL A CA 1
ATOM 2709 C C . VAL A 1 328 ? 3.714 -13.535 -10.537 1.00 77.31 328 VAL A C 1
ATOM 2711 O O . VAL A 1 328 ? 3.764 -13.319 -11.743 1.00 77.31 328 VAL A O 1
ATOM 2714 N N . VAL A 1 329 ? 3.872 -14.767 -10.036 1.00 68.06 329 VAL A N 1
ATOM 2715 C CA . VAL A 1 329 ? 4.211 -15.925 -10.876 1.00 68.06 329 VAL A CA 1
ATOM 2716 C C . VAL A 1 329 ? 2.965 -16.398 -11.622 1.00 68.06 329 VAL A C 1
ATOM 2718 O O . VAL A 1 329 ? 2.181 -17.201 -11.114 1.00 68.06 329 VAL A O 1
ATOM 2721 N N . THR A 1 330 ? 2.794 -15.886 -12.835 1.00 80.12 330 THR A N 1
ATOM 2722 C CA . THR A 1 330 ? 1.827 -16.361 -13.831 1.00 80.12 330 THR A CA 1
ATOM 2723 C C . THR A 1 330 ? 2.549 -17.055 -14.986 1.00 80.12 330 THR A C 1
ATOM 2725 O O . THR A 1 330 ? 3.760 -16.896 -15.152 1.00 80.12 330 THR A O 1
ATOM 2728 N N . ASP A 1 331 ? 1.817 -17.792 -15.825 1.00 81.62 331 ASP A N 1
ATOM 2729 C CA . ASP A 1 331 ? 2.397 -18.346 -17.055 1.00 81.62 331 ASP A CA 1
ATOM 2730 C C . ASP A 1 331 ? 2.952 -17.237 -17.966 1.00 81.62 331 ASP A C 1
ATOM 2732 O O . ASP A 1 331 ? 4.050 -17.385 -18.496 1.00 81.62 331 ASP A O 1
ATOM 2736 N N . GLY A 1 332 ? 2.264 -16.091 -18.053 1.00 84.25 332 GLY A N 1
ATOM 2737 C CA . GLY A 1 332 ? 2.734 -14.932 -18.818 1.00 84.25 332 GLY A CA 1
ATOM 2738 C C . GLY A 1 332 ? 4.048 -14.362 -18.277 1.00 84.25 332 GLY A C 1
ATOM 2739 O O . GLY A 1 332 ? 4.972 -14.090 -19.037 1.00 84.25 332 GLY A O 1
ATOM 2740 N N . ASN A 1 333 ? 4.190 -14.258 -16.956 1.00 86.94 333 ASN A N 1
ATOM 2741 C CA . ASN A 1 333 ? 5.435 -13.828 -16.314 1.00 86.94 333 ASN A CA 1
ATOM 2742 C C . ASN A 1 333 ? 6.593 -14.801 -16.575 1.00 86.94 333 ASN A C 1
ATOM 2744 O O . ASN A 1 333 ? 7.715 -14.372 -16.843 1.00 86.94 333 ASN A O 1
ATOM 2748 N N . LEU A 1 334 ? 6.331 -16.111 -16.539 1.00 90.38 334 LEU A N 1
ATOM 2749 C CA . LEU A 1 334 ? 7.333 -17.125 -16.877 1.00 90.38 334 LEU A CA 1
ATOM 2750 C C . LEU A 1 334 ? 7.719 -17.079 -18.364 1.00 90.38 334 LEU A C 1
ATOM 2752 O O . LEU A 1 334 ? 8.886 -17.302 -18.690 1.00 90.38 334 LEU A O 1
ATOM 2756 N N . ASP A 1 335 ? 6.774 -16.764 -19.254 1.00 90.56 335 ASP A N 1
ATOM 2757 C CA . ASP A 1 335 ? 7.039 -16.555 -20.680 1.00 90.56 335 ASP A CA 1
ATOM 2758 C C . ASP A 1 335 ? 7.950 -15.342 -20.909 1.00 90.56 335 ASP A C 1
ATOM 2760 O O . ASP A 1 335 ? 8.932 -15.452 -21.649 1.00 90.56 335 ASP A O 1
ATOM 2764 N N . VAL A 1 336 ? 7.699 -14.219 -20.225 1.00 91.56 336 VAL A N 1
ATOM 2765 C CA . VAL A 1 336 ? 8.595 -13.050 -20.274 1.00 91.56 336 VAL A CA 1
ATOM 2766 C C . VAL A 1 336 ? 9.966 -13.393 -19.706 1.00 91.56 336 VAL A C 1
ATOM 2768 O O . VAL A 1 336 ? 10.970 -13.129 -20.363 1.00 91.56 336 VAL A O 1
ATOM 2771 N N . ALA A 1 337 ? 10.025 -14.031 -18.533 1.00 94.00 337 ALA A N 1
ATOM 2772 C CA . ALA A 1 337 ? 11.286 -14.416 -17.907 1.00 94.00 337 ALA A CA 1
ATOM 2773 C C . ALA A 1 337 ? 12.139 -15.276 -18.845 1.00 94.00 337 ALA A C 1
ATOM 2775 O O . ALA A 1 337 ? 13.327 -15.017 -19.027 1.00 94.00 337 ALA A O 1
ATOM 2776 N N . LYS A 1 338 ? 11.517 -16.266 -19.495 1.00 94.75 338 LYS A N 1
ATOM 2777 C CA . LYS A 1 338 ? 12.191 -17.106 -20.481 1.00 94.75 338 LYS A CA 1
ATOM 2778 C C . LYS A 1 338 ? 12.672 -16.298 -21.690 1.00 94.75 338 LYS A C 1
ATOM 2780 O O . LYS A 1 338 ? 13.836 -16.427 -22.057 1.00 94.75 338 LYS A O 1
ATOM 2785 N N . ARG A 1 339 ? 11.801 -15.487 -22.298 1.00 94.75 339 ARG A N 1
ATOM 2786 C CA . ARG A 1 339 ? 12.132 -14.681 -23.485 1.00 94.75 339 ARG A CA 1
ATOM 2787 C C . ARG A 1 339 ? 13.318 -13.756 -23.222 1.00 94.75 339 ARG A C 1
ATOM 2789 O O . ARG A 1 339 ? 14.243 -13.701 -24.024 1.00 94.75 339 ARG A O 1
ATOM 2796 N N . GLU A 1 340 ? 13.308 -13.060 -22.091 1.00 95.62 340 GLU A N 1
ATOM 2797 C CA . GLU A 1 340 ? 14.392 -12.154 -21.715 1.00 95.62 340 GLU A CA 1
ATOM 2798 C C . GLU A 1 340 ? 15.701 -12.914 -21.441 1.00 95.62 340 GLU A C 1
ATOM 2800 O O . GLU A 1 340 ? 16.762 -12.473 -21.870 1.00 95.62 340 GLU A O 1
ATOM 2805 N N . LEU A 1 341 ? 15.659 -14.092 -20.811 1.00 97.19 341 LEU A N 1
ATOM 2806 C CA . LEU A 1 341 ? 16.867 -14.907 -20.628 1.00 97.19 341 LEU A CA 1
ATOM 2807 C C . LEU A 1 341 ? 17.433 -15.440 -21.947 1.00 97.19 341 LEU A C 1
ATOM 2809 O O . LEU A 1 341 ? 18.649 -15.446 -22.111 1.00 97.19 341 LEU A O 1
ATOM 2813 N N . ASP A 1 342 ? 16.579 -15.849 -22.887 1.00 97.06 342 ASP A N 1
ATOM 2814 C CA . ASP A 1 342 ? 17.016 -16.279 -24.219 1.00 97.06 342 ASP A CA 1
ATOM 2815 C C . ASP A 1 342 ? 17.696 -15.115 -24.972 1.00 97.06 342 ASP A C 1
ATOM 2817 O O . ASP A 1 342 ? 18.752 -15.302 -25.578 1.00 97.06 342 ASP A O 1
ATOM 2821 N N . ASN A 1 343 ? 17.149 -13.896 -24.866 1.00 96.81 343 ASN A N 1
ATOM 2822 C CA . ASN A 1 343 ? 17.764 -12.685 -25.425 1.00 96.81 343 ASN A CA 1
ATOM 2823 C C . ASN A 1 343 ? 19.119 -12.372 -24.772 1.00 96.81 343 ASN A C 1
ATOM 2825 O O . ASN A 1 343 ? 20.081 -12.044 -25.465 1.00 96.81 343 ASN A O 1
ATOM 2829 N N . ALA A 1 344 ? 19.222 -12.501 -23.446 1.00 97.06 344 ALA A N 1
ATOM 2830 C CA . ALA A 1 344 ? 20.479 -12.305 -22.730 1.00 97.06 344 ALA A CA 1
ATOM 2831 C C . ALA A 1 344 ? 21.534 -13.350 -23.143 1.00 97.06 344 ALA A C 1
ATOM 2833 O O . ALA A 1 344 ? 22.687 -13.000 -23.400 1.00 97.06 344 ALA A O 1
ATOM 2834 N N . GLN A 1 345 ? 21.130 -14.620 -23.259 1.00 97.19 345 GLN A N 1
ATOM 2835 C CA . GLN A 1 345 ? 21.999 -15.725 -23.663 1.00 97.19 345 GLN A CA 1
ATOM 2836 C C . GLN A 1 345 ? 22.504 -15.563 -25.099 1.00 97.19 345 GLN A C 1
ATOM 2838 O O . GLN A 1 345 ? 23.660 -15.859 -25.381 1.00 97.19 345 GLN A O 1
ATOM 2843 N N . ALA A 1 346 ? 21.672 -15.060 -26.013 1.00 97.69 346 ALA A N 1
ATOM 2844 C CA . ALA A 1 346 ? 22.097 -14.793 -27.386 1.00 97.69 346 ALA A CA 1
ATOM 2845 C C . ALA A 1 346 ? 23.271 -13.794 -27.462 1.00 97.69 346 ALA A C 1
ATOM 2847 O O . ALA A 1 346 ? 24.048 -13.838 -28.415 1.00 97.69 346 ALA A O 1
ATOM 2848 N N . ILE A 1 347 ? 23.416 -12.921 -26.456 1.00 97.19 347 ILE A N 1
ATOM 2849 C CA . ILE A 1 347 ? 24.516 -11.955 -26.340 1.00 97.19 347 ILE A CA 1
ATOM 2850 C C . ILE A 1 347 ? 25.715 -12.571 -25.601 1.00 97.19 347 ILE A C 1
ATOM 2852 O O . ILE A 1 347 ? 26.850 -12.409 -26.051 1.00 97.19 347 ILE A O 1
ATOM 2856 N N . ILE A 1 348 ? 25.483 -13.281 -24.487 1.00 96.12 348 ILE A N 1
ATOM 2857 C CA . ILE A 1 348 ? 26.529 -13.964 -23.701 1.00 96.12 348 ILE A CA 1
ATOM 2858 C C . ILE A 1 348 ? 26.139 -15.439 -23.469 1.00 96.12 348 ILE A C 1
ATOM 2860 O O . ILE A 1 348 ? 25.528 -15.760 -22.448 1.00 96.12 348 ILE A O 1
ATOM 2864 N N . PRO A 1 349 ? 26.500 -16.356 -24.390 1.00 94.00 349 PRO A N 1
ATOM 2865 C CA . PRO A 1 349 ? 25.985 -17.732 -24.377 1.00 94.00 349 PRO A CA 1
ATOM 2866 C C . PRO A 1 349 ? 26.359 -18.574 -23.153 1.00 94.00 349 PRO A C 1
ATOM 2868 O O . PRO A 1 349 ? 25.558 -19.394 -22.707 1.00 94.00 349 PRO A O 1
ATOM 2871 N N . GLU A 1 350 ? 27.559 -18.357 -22.612 1.00 94.38 350 GLU A N 1
ATOM 2872 C CA . GLU A 1 350 ? 28.155 -19.163 -21.536 1.00 94.38 350 GLU A CA 1
ATOM 2873 C C . GLU A 1 350 ? 28.084 -18.471 -20.161 1.00 94.38 350 GLU A C 1
ATOM 2875 O O . GLU A 1 350 ? 28.833 -18.820 -19.247 1.00 94.38 350 GLU A O 1
ATOM 2880 N N . ASP A 1 351 ? 27.219 -17.462 -19.995 1.00 95.69 351 ASP A N 1
ATOM 2881 C CA . ASP A 1 351 ? 27.034 -16.819 -18.691 1.00 95.69 351 ASP A CA 1
ATOM 2882 C C . ASP A 1 351 ? 26.351 -17.792 -17.705 1.00 95.69 351 ASP A C 1
ATOM 2884 O O . ASP A 1 351 ? 25.212 -18.224 -17.934 1.00 95.69 351 ASP A O 1
ATOM 2888 N N . PRO A 1 352 ? 27.005 -18.144 -16.583 1.00 95.94 352 PRO A N 1
ATOM 2889 C CA . PRO A 1 352 ? 26.474 -19.137 -15.657 1.00 95.94 352 PRO A CA 1
ATOM 2890 C C . PRO A 1 352 ? 25.215 -18.663 -14.917 1.00 95.94 352 PRO A C 1
ATOM 2892 O O . PRO A 1 352 ? 24.383 -19.495 -14.554 1.00 95.94 352 PRO A O 1
ATOM 2895 N N . GLU A 1 353 ? 25.041 -17.355 -14.687 1.00 94.62 353 GLU A N 1
ATOM 2896 C CA . GLU A 1 353 ? 23.840 -16.820 -14.035 1.00 94.62 353 GLU A CA 1
ATOM 2897 C C . GLU A 1 353 ? 22.635 -16.914 -14.978 1.00 94.62 353 GLU A C 1
ATOM 2899 O O . GLU A 1 353 ? 21.555 -17.324 -14.546 1.00 94.62 353 GLU A O 1
ATOM 2904 N N . ILE A 1 354 ? 22.816 -16.599 -16.267 1.00 96.12 354 ILE A N 1
ATOM 2905 C CA . ILE A 1 354 ? 21.763 -16.738 -17.285 1.00 96.12 354 ILE A CA 1
ATOM 2906 C C . ILE A 1 354 ? 21.314 -18.199 -17.384 1.00 96.12 354 ILE A C 1
ATOM 2908 O O . ILE A 1 354 ? 20.122 -18.481 -17.243 1.00 96.12 354 ILE A O 1
ATOM 2912 N N . LEU A 1 355 ? 22.261 -19.128 -17.547 1.00 96.06 355 LEU A N 1
ATOM 2913 C CA . LEU A 1 355 ? 21.977 -20.563 -17.652 1.00 96.06 355 LEU A CA 1
ATOM 2914 C C . LEU A 1 355 ? 21.265 -21.103 -16.402 1.00 96.06 355 LEU A C 1
ATOM 2916 O O . LEU A 1 355 ? 20.285 -21.847 -16.505 1.00 96.06 355 LEU A O 1
ATOM 2920 N N . ASN A 1 356 ? 21.718 -20.699 -15.210 1.00 96.69 356 ASN A N 1
ATOM 2921 C CA . ASN A 1 356 ? 21.068 -21.065 -13.954 1.00 96.69 356 ASN A CA 1
ATOM 2922 C C . ASN A 1 356 ? 19.622 -20.551 -13.898 1.00 96.69 356 ASN A C 1
ATOM 2924 O O . ASN A 1 356 ? 18.701 -21.317 -13.610 1.00 96.69 356 ASN A O 1
ATOM 2928 N N . ASN A 1 357 ? 19.406 -19.271 -14.208 1.00 95.38 357 ASN A N 1
ATOM 2929 C CA . ASN A 1 357 ? 18.078 -18.665 -14.167 1.00 95.38 357 ASN A CA 1
ATOM 2930 C C . ASN A 1 357 ? 17.132 -19.311 -15.192 1.00 95.38 357 ASN A C 1
ATOM 2932 O O . ASN A 1 357 ? 15.969 -19.555 -14.869 1.00 95.38 357 ASN A O 1
ATOM 2936 N N . GLN A 1 358 ? 17.622 -19.680 -16.382 1.00 95.50 358 GLN A N 1
ATOM 2937 C CA . GLN A 1 358 ? 16.838 -20.445 -17.361 1.00 95.50 358 GLN A CA 1
ATOM 2938 C C . GLN A 1 358 ? 16.403 -21.794 -16.786 1.00 95.50 358 GLN A C 1
ATOM 2940 O O . GLN A 1 358 ? 15.226 -22.151 -16.875 1.00 95.50 358 GLN A O 1
ATOM 2945 N N . GLY A 1 359 ? 17.324 -22.519 -16.145 1.00 95.56 359 GLY A N 1
ATOM 2946 C CA . GLY A 1 359 ? 17.019 -23.770 -15.452 1.00 95.56 359 GLY A CA 1
ATOM 2947 C C . GLY A 1 359 ? 15.926 -23.603 -14.392 1.00 95.56 359 GLY A C 1
ATOM 2948 O O . GLY A 1 359 ? 14.977 -24.387 -14.359 1.00 95.56 359 GLY A O 1
ATOM 2949 N N . VAL A 1 360 ? 16.008 -22.550 -13.573 1.00 94.19 360 VAL A N 1
ATOM 2950 C CA . VAL A 1 360 ? 15.015 -22.234 -12.531 1.00 94.19 360 VAL A CA 1
ATOM 2951 C C . VAL A 1 360 ? 13.638 -21.919 -13.126 1.00 94.19 360 VAL A C 1
ATOM 2953 O O . VAL A 1 360 ? 12.633 -22.452 -12.645 1.00 94.19 360 VAL A O 1
ATOM 2956 N N . VAL A 1 361 ? 13.572 -21.101 -14.181 1.00 93.69 361 VAL A N 1
ATOM 2957 C CA . VAL A 1 361 ? 12.315 -20.747 -14.866 1.00 93.69 361 VAL A CA 1
ATOM 2958 C C . VAL A 1 361 ? 11.662 -21.992 -15.470 1.00 93.69 361 VAL A C 1
ATOM 2960 O O . VAL A 1 361 ? 10.477 -22.247 -15.243 1.00 93.69 361 VAL A O 1
ATOM 2963 N N . LEU A 1 362 ? 12.437 -22.809 -16.190 1.00 92.31 362 LEU A N 1
ATOM 2964 C CA . LEU A 1 362 ? 11.951 -24.040 -16.819 1.00 92.31 362 LEU A CA 1
ATOM 2965 C C . LEU A 1 362 ? 11.481 -25.067 -15.783 1.00 92.31 362 LEU A C 1
ATOM 2967 O O . LEU A 1 362 ? 10.415 -25.663 -15.950 1.00 92.31 362 LEU A O 1
ATOM 2971 N N . ALA A 1 363 ? 12.236 -25.248 -14.695 1.00 92.00 363 ALA A N 1
ATOM 2972 C CA . ALA A 1 363 ? 11.843 -26.126 -13.598 1.00 92.00 363 ALA A CA 1
ATOM 2973 C C . ALA A 1 363 ? 10.542 -25.646 -12.947 1.00 92.00 363 ALA A C 1
ATOM 2975 O O . ALA A 1 363 ? 9.613 -26.434 -12.774 1.00 92.00 363 ALA A O 1
ATOM 2976 N N . THR A 1 364 ? 10.438 -24.349 -12.647 1.00 89.81 364 THR A N 1
ATOM 2977 C CA . THR A 1 364 ? 9.236 -23.753 -12.046 1.00 89.81 364 THR A CA 1
ATOM 2978 C C . THR A 1 364 ? 8.011 -23.964 -12.930 1.00 89.81 364 THR A C 1
ATOM 2980 O O . THR A 1 364 ? 6.978 -24.402 -12.427 1.00 89.81 364 THR A O 1
ATOM 2983 N N . ARG A 1 365 ? 8.137 -23.763 -14.248 1.00 86.62 365 ARG A N 1
ATOM 2984 C CA . ARG A 1 365 ? 7.062 -24.050 -15.210 1.00 86.62 365 ARG A CA 1
ATOM 2985 C C . ARG A 1 365 ? 6.680 -25.531 -15.233 1.00 86.62 365 ARG A C 1
ATOM 2987 O O . ARG A 1 365 ? 5.505 -2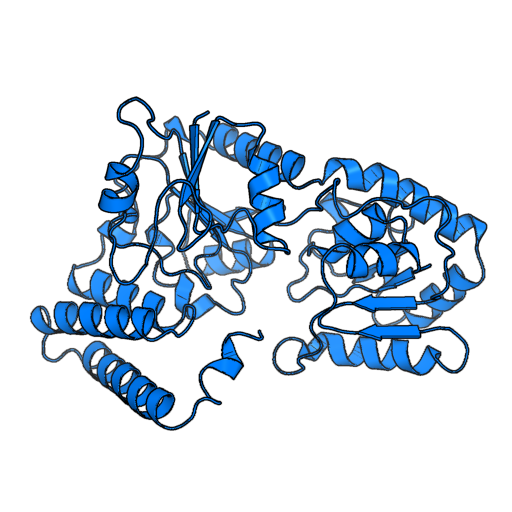5.882 -15.263 1.00 86.62 365 ARG A O 1
ATOM 2994 N N . ALA A 1 366 ? 7.663 -26.427 -15.196 1.00 86.38 366 ALA A N 1
ATOM 2995 C CA . ALA A 1 366 ? 7.396 -27.862 -15.153 1.00 86.38 366 ALA A CA 1
ATOM 2996 C C . ALA A 1 366 ? 6.659 -28.279 -13.865 1.00 86.38 366 ALA A C 1
ATOM 2998 O O . ALA A 1 366 ? 5.847 -29.207 -13.901 1.00 86.38 366 ALA A O 1
ATOM 2999 N N . PHE A 1 367 ? 6.919 -27.602 -12.742 1.00 82.88 367 PHE A N 1
ATOM 3000 C CA . PHE A 1 367 ? 6.207 -27.824 -11.483 1.00 82.88 367 PHE A CA 1
ATOM 3001 C C . PHE A 1 367 ? 4.811 -27.191 -11.466 1.00 82.88 367 PHE A C 1
ATOM 3003 O O . PHE A 1 367 ? 3.879 -27.845 -10.996 1.00 82.88 367 PHE A O 1
ATOM 3010 N N . SER A 1 368 ? 4.625 -25.982 -12.013 1.00 72.38 368 SER A N 1
ATOM 3011 C CA . SER A 1 368 ? 3.305 -25.331 -12.075 1.00 72.38 368 SER A CA 1
ATOM 3012 C C . SER A 1 368 ? 2.302 -26.134 -12.911 1.00 72.38 368 SER A C 1
ATOM 3014 O O . SER A 1 368 ? 1.145 -26.260 -12.520 1.00 72.38 368 SER A O 1
ATOM 3016 N N . LEU A 1 369 ? 2.763 -26.776 -13.992 1.00 62.16 369 LEU A N 1
ATOM 3017 C CA . LEU A 1 369 ? 1.962 -27.685 -14.822 1.00 62.16 369 LEU A CA 1
ATOM 3018 C C . LEU A 1 369 ? 1.562 -28.992 -14.111 1.00 62.16 369 LEU A C 1
ATOM 3020 O O . LEU A 1 369 ? 0.621 -29.658 -14.541 1.00 62.16 369 LEU A O 1
ATOM 3024 N N . LYS A 1 370 ? 2.281 -29.388 -13.051 1.00 57.97 370 LYS A N 1
ATOM 3025 C CA . LYS A 1 370 ? 2.068 -30.658 -12.333 1.00 57.97 370 LYS A CA 1
ATOM 3026 C C . LYS A 1 370 ? 1.311 -30.506 -11.014 1.00 57.97 370 LYS A C 1
ATOM 3028 O O . LYS A 1 370 ? 0.719 -31.484 -10.563 1.00 57.97 370 LYS A O 1
ATOM 3033 N N . ASP A 1 371 ? 1.313 -29.327 -10.394 1.00 49.81 371 ASP A N 1
ATOM 3034 C CA . ASP A 1 371 ? 0.673 -29.108 -9.093 1.00 49.81 371 ASP A CA 1
ATOM 3035 C C . ASP A 1 371 ? 0.044 -27.704 -9.013 1.00 49.81 371 ASP A C 1
ATOM 3037 O O . ASP A 1 371 ? 0.716 -26.700 -8.769 1.00 49.81 371 ASP A O 1
ATOM 3041 N N . VAL A 1 372 ? -1.287 -27.635 -9.143 1.00 46.47 372 VAL A N 1
ATOM 3042 C CA . VAL A 1 372 ? -2.099 -26.398 -9.024 1.00 46.47 372 VAL A CA 1
ATOM 3043 C C . VAL A 1 372 ? -1.887 -25.697 -7.664 1.00 46.47 372 VAL A C 1
ATOM 3045 O O . VAL A 1 372 ? -2.183 -24.517 -7.487 1.00 46.47 372 VAL A O 1
ATOM 3048 N N . ARG A 1 373 ? -1.322 -26.403 -6.675 1.00 41.75 373 ARG A N 1
ATOM 3049 C CA . ARG A 1 373 ? -1.060 -25.898 -5.320 1.00 41.75 373 ARG A CA 1
ATOM 3050 C C . ARG A 1 373 ? 0.174 -24.998 -5.196 1.00 41.75 373 ARG A C 1
ATOM 3052 O O . ARG A 1 373 ? 0.257 -24.267 -4.208 1.00 41.75 373 ARG A O 1
ATOM 3059 N N . PHE A 1 374 ? 1.103 -25.004 -6.158 1.00 37.34 374 PHE A N 1
ATOM 3060 C CA . PHE A 1 374 ? 2.317 -24.171 -6.092 1.00 37.34 374 PHE A CA 1
ATOM 3061 C C . PHE A 1 374 ? 2.046 -22.695 -6.432 1.00 37.34 374 PHE A C 1
ATOM 3063 O O . PHE A 1 374 ? 2.565 -21.807 -5.756 1.00 37.34 374 PHE A O 1
ATOM 3070 N N . ALA A 1 375 ? 1.164 -22.424 -7.400 1.00 34.56 375 ALA A N 1
ATOM 3071 C CA . ALA A 1 375 ? 0.803 -21.063 -7.814 1.00 34.56 375 ALA A CA 1
ATOM 3072 C C . ALA A 1 375 ? 0.071 -20.272 -6.707 1.00 34.56 375 ALA A C 1
ATOM 3074 O O . ALA A 1 375 ? 0.233 -19.061 -6.566 1.00 34.56 375 ALA A O 1
ATOM 3075 N N . HIS A 1 376 ? -0.691 -20.958 -5.850 1.00 33.88 376 HIS A N 1
ATOM 3076 C CA . HIS A 1 376 ? -1.509 -20.314 -4.818 1.00 33.88 376 HIS A CA 1
ATOM 3077 C C . HIS A 1 376 ? -0.767 -19.908 -3.536 1.00 33.88 376 HIS A C 1
ATOM 3079 O O . HIS A 1 376 ? -1.345 -19.181 -2.727 1.00 33.88 376 HIS A O 1
ATOM 3085 N N . ARG A 1 377 ? 0.489 -20.336 -3.321 1.00 38.44 377 ARG A N 1
ATOM 3086 C CA . ARG A 1 377 ? 1.235 -19.974 -2.098 1.00 38.44 377 ARG A CA 1
ATOM 3087 C C . ARG A 1 377 ? 1.829 -18.563 -2.120 1.00 38.44 377 ARG A C 1
ATOM 3089 O O . ARG A 1 377 ? 1.981 -17.993 -1.048 1.00 38.44 377 ARG A O 1
ATOM 3096 N N . ARG A 1 378 ? 2.116 -17.983 -3.294 1.00 40.69 378 ARG A N 1
ATOM 3097 C CA . ARG A 1 378 ? 2.620 -16.595 -3.405 1.00 40.69 378 ARG A CA 1
ATOM 3098 C C . ARG A 1 378 ? 1.523 -15.547 -3.612 1.00 40.69 378 ARG A C 1
ATOM 3100 O O . ARG A 1 378 ? 1.674 -14.430 -3.149 1.00 40.69 378 ARG A O 1
ATOM 3107 N N . LEU A 1 379 ? 0.399 -15.920 -4.227 1.00 33.94 379 LEU A N 1
ATOM 3108 C CA . LEU A 1 379 ? -0.746 -15.027 -4.482 1.00 33.94 379 LEU A CA 1
ATOM 3109 C C . LEU A 1 379 ? -1.607 -14.716 -3.237 1.00 33.94 379 LEU A C 1
ATOM 3111 O O . LEU A 1 379 ? -2.532 -13.916 -3.319 1.00 33.94 379 LEU A O 1
ATOM 3115 N N . ARG A 1 380 ? -1.349 -15.378 -2.099 1.00 31.19 380 ARG A N 1
ATOM 3116 C CA . ARG A 1 380 ? -2.028 -15.143 -0.804 1.00 31.19 380 ARG A CA 1
ATOM 3117 C C . ARG A 1 380 ? -1.111 -14.489 0.248 1.00 31.19 380 ARG A C 1
ATOM 3119 O O . ARG A 1 380 ? -1.377 -14.625 1.449 1.00 31.19 380 ARG A O 1
ATOM 3126 N N . LEU A 1 381 ? -0.010 -13.874 -0.188 1.00 35.09 381 LEU A N 1
ATOM 3127 C CA . LEU A 1 381 ? 0.880 -13.075 0.663 1.00 35.09 381 LEU A CA 1
ATOM 3128 C C . LEU A 1 381 ? 0.265 -11.695 0.907 1.00 35.09 381 LEU A C 1
ATOM 3130 O O . LEU A 1 381 ? -0.241 -11.113 -0.072 1.00 35.09 381 LEU A O 1
#

Sequence (381 aa):
MRILIGPIDKEHPTYYGYIFKGFQCYDVKSFAEKNADVTYRYDQVTFQDILNQLPDDWIPDVVFFWDPAYQGVPPGIEESPYPTIGMICDWNLGFDAIGRITGCFDILFTDIGGVDILNRLGFENVEHCGLYGFDPDTHRRIDGVEKIYDITFVGNLNHEVQRERAKWLKRIARLSDRYKVKIVSGVYGDEYAKMLNQSKITFNRSIRGEMNMRAYEAPACGSLLFLEEENKEVRDCFTDRIHCVLYNDQNLEELLEYYLSHDEERQEITKKGHEKVQEYSYSNQIKRIIGRLKEIGLENIKRQNRQFLSLEAHQQHKNRAVQAFHSVVTDGNLDVAKRELDNAQAIIPEDPEILNNQGVVLATRAFSLKDVRFAHRRLRL

pLDDT: mean 91.28, std 11.23, range [31.19, 98.94]

Mean predicted aligned error: 5.11 Å

Solvent-accessible surface area (backbone atoms only — not comparable to full-atom values): 19973 Å² total; per-residue (Å²): 110,33,36,35,37,23,64,33,37,54,77,41,78,49,68,56,15,40,50,53,59,18,48,64,90,45,53,68,46,30,26,9,77,48,70,42,78,26,77,40,44,64,65,78,40,41,35,62,57,48,57,71,60,45,57,96,92,60,71,58,66,32,34,41,36,46,34,48,29,50,37,61,75,39,58,54,46,51,68,35,95,44,50,32,35,35,37,44,82,50,57,91,78,15,37,74,11,32,77,61,47,60,34,39,28,69,36,35,37,20,42,70,60,47,31,57,53,42,44,76,73,68,47,85,52,56,41,70,50,71,88,47,30,30,44,69,92,60,30,34,71,60,88,93,58,63,65,75,28,52,38,31,35,79,46,88,79,54,54,92,82,34,54,80,52,52,63,53,53,52,56,54,57,67,45,46,88,82,42,49,61,45,79,48,58,96,68,56,53,66,64,35,27,49,50,31,30,20,15,50,27,31,57,50,74,63,92,75,30,50,61,49,44,64,74,34,32,26,15,30,9,52,6,29,34,34,37,50,60,81,39,73,42,48,73,81,78,44,46,74,76,44,30,32,40,60,34,53,97,88,44,42,68,61,52,52,54,48,48,71,72,35,57,69,63,40,49,51,24,15,49,44,13,29,61,58,39,67,69,39,26,25,42,46,33,46,51,50,53,56,50,52,42,56,75,74,35,60,90,72,58,66,58,87,64,28,59,45,75,76,44,56,69,44,55,42,25,44,28,51,14,42,23,21,51,50,9,57,73,44,74,48,24,48,51,41,18,48,52,25,32,53,57,16,30,75,72,45,75,84,42,66,66,53,56,50,51,49,51,52,52,54,50,49,51,59,45,50,78,72,34,80,70,62,57,57,66,67,77,72,110

Nearest PDB structures (foldseek):
  7qsg-assembly1_A  TM=6.866E-01  e=4.439E-09  Mycolicibacterium hassiacum
  6kih-assembly4_D  TM=5.954E-01  e=1.302E-07  Thermosynechococcus vestitus
  4wac-assembly1_A  TM=6.466E-01  e=3.030E-07  Staphylococcus aureus
  5i45-assembly1_A  TM=7.226E-01  e=4.813E-05  Francisella tularensis subsp. tularensis SCHU S4
  6zmz-assembly1_AAA  TM=6.206E-01  e=8.401E-06  Thermoproteus uzoniensis

Secondary structure (DSSP, 8-state):
-EEEEES--TT-TTHHHHHHHHHTTSEEEEEESSSSSEE--TTT--HHHHHTTS-TT---SEEEEE-TTTSPPPTTGGG-SS-EEEE-S-TTTSHHHHTTTGGGSSEEEE-HHHHHHHHHTT---EEE-----B-TTTSS--TT----EEEEEES---TTT-HHHHHHHHHHHGGGGTS-EEEE-S--HHHHHHHHHTEEEEE---SSS---HHHHHHHHTTPEEEEETT-SSHHHH--BTTTBEEE-TTTHHHHHHHHHH-HHHHHHHHHHHHHHHGGGBHHHHHHHHHHHHHHHTGGG--GGG-GGGGS-HHHHHHHHHHHHHHSS--HHHHHHHHHHHHHHHHHSTT-HHHHHHHHHHHHHHHHHTT-HHHHTTTTT-